Protein AF-0000000071205100 (afdb_homodimer)

Foldseek 3Di:
DPPPPPPPLVRVQAAPQPRHGAAQWFAAPVRDIHHLVSVVVQCVVDPDVFWHQDPPPRDIGGHDHSVVTDGDVVSVQSVVLVLLVVQVVVPDDPQRADFWPPDPPRDHFFWAWPQVRTGHHPVVVVVLCPPPVNNPIDIGTSVCCNVPNDDDDPFFDADPVDPPFGQQKAFPVVGGTDGPVCCVPPVVPTDMDGCVVCVVVVVVVVVVVVVVVVVVVVVVVVVVVVVVVVVVVVVVVVVVVVVVVCVLVVVLVVVLVVLVVVLVVLQCVLQVVLVVVLVVLVVVVVVLVVQLVVLVVVLVCLVPPNDPVSCVVCVVVSVVSNVVSVPPDSDPVPRDDDDGPNPVSVVVSVVVVVVVVPPPDPDPDPDDPPPVPPPPPPPD/DPPPVPCPLVNVQAAPQPRHGADQWFAAPVRDIHHLVSVVVQCVPDPDVFWHQDPPPRDIGGHDHSVVTDTDVVSVQSVVLVLLVVQVVVPDDPQRAPFWPPDPPRDHFFWAWPQVRTGHHPVVVVCLCPPPVNNPIDIGTSVCCNVPNDDDDPFFDADPVDPPFGQQKAFPQVGGTDGPVCCVPPVVPTDMDGCVVCVVVVVVVVVVVVVVVVVVVVVVVVVVVVVVVVVVVVVVVVVVVVVVVCVLVVVLVVVLVVLVVVQVVLLCVLQVVLVVVLVVLVVVVVVLVVQLVVLVVVLVCLVPPNDPVSCVVCVVVSVVSNVVSVPPDSDPVPRDDDDRPPDCSVVVSVVVVVVSPPPDDDDPDPDDPPPVPPPPPPPD

Radius of gyration: 64.77 Å; Cα contacts (8 Å, |Δi|>4): 973; chains: 2; bounding box: 40×189×114 Å

Solvent-accessible surface area (backbone atoms only — not comparable to full-atom values): 42974 Å² total; per-residue (Å²): 130,84,70,74,64,75,60,49,79,70,59,72,40,45,17,85,85,82,68,39,68,57,51,68,35,26,38,43,79,80,68,52,66,36,23,46,66,57,51,51,50,45,27,68,69,32,95,44,83,42,34,37,63,38,88,86,74,61,49,77,42,79,46,93,51,79,82,75,39,49,70,40,60,64,56,51,50,51,49,52,50,47,57,54,52,52,41,60,72,59,70,76,81,92,83,64,57,62,48,16,68,68,56,90,77,68,40,58,38,53,26,32,29,69,70,78,67,31,30,20,18,68,67,51,48,48,44,33,66,68,35,77,91,34,45,82,50,50,72,43,46,49,68,50,33,71,72,75,38,80,77,73,61,78,67,54,53,71,32,88,86,42,86,91,36,47,24,55,27,32,28,65,72,79,58,41,72,31,26,75,68,44,32,72,73,78,39,65,89,49,55,64,45,52,40,87,76,48,39,63,61,51,44,50,51,49,52,52,50,44,56,58,41,53,56,47,43,52,52,32,52,53,41,35,52,51,42,53,50,40,52,51,53,38,52,51,50,50,55,51,51,50,50,50,51,51,50,53,52,48,52,51,46,48,53,51,48,52,48,51,53,50,47,49,50,52,50,49,52,52,46,48,54,52,52,50,52,46,49,50,50,38,49,50,32,52,49,49,39,50,48,49,52,51,48,44,52,52,50,51,45,37,66,71,62,47,31,59,64,52,36,63,62,43,43,65,52,51,49,49,37,50,49,53,62,59,66,64,66,84,58,63,85,71,56,77,75,70,72,72,82,62,57,62,58,45,47,56,56,11,55,60,33,36,60,59,20,65,59,70,77,80,74,83,67,81,83,82,80,76,69,79,71,78,73,77,70,82,80,116,133,80,71,72,61,74,62,50,78,70,61,72,40,45,18,87,84,81,68,38,68,57,50,67,34,26,38,42,79,80,67,51,68,36,23,46,67,57,51,50,50,46,28,69,68,33,94,43,82,41,35,37,64,38,89,85,75,60,48,77,42,78,46,90,53,79,82,75,41,49,70,40,59,64,55,52,50,51,49,52,51,49,57,55,52,53,44,60,72,57,69,77,78,93,81,64,56,63,48,18,68,71,56,90,77,69,39,56,39,52,28,34,30,69,70,78,67,30,31,20,20,68,67,50,48,50,44,33,66,66,36,78,89,34,45,83,49,48,72,42,45,51,68,51,33,72,72,73,40,80,76,75,61,76,66,55,53,70,31,89,86,43,86,91,36,46,24,55,27,31,28,64,72,77,58,40,73,30,26,75,67,44,32,72,74,78,38,62,90,49,54,65,47,52,40,86,75,46,38,64,60,51,44,50,52,46,52,51,52,44,56,56,40,54,55,48,44,53,53,30,51,52,41,36,51,51,42,53,52,42,53,52,53,36,53,52,50,50,53,50,44,50,49,50,52,50,53,55,50,49,53,52,47,48,52,51,49,52,47,50,53,51,50,48,49,51,54,50,53,54,47,48,54,53,50,50,54,46,49,49,50,37,49,52,32,53,49,50,38,49,46,48,51,50,46,42,52,51,50,51,45,38,67,72,62,46,31,57,65,52,37,64,62,43,43,64,54,49,48,50,39,50,49,53,62,59,66,64,68,83,58,64,85,70,56,79,73,70,70,68,77,75,71,63,56,49,45,54,54,7,56,60,33,35,61,63,19,65,59,70,69,80,72,83,69,82,82,84,80,74,70,80,70,77,73,76,72,82,81,116

Nearest PDB structures (foldseek):
  7z36-assembly1_B  TM=6.440E-01  e=5.895E-10  Homo sapiens
  7z36-assembly1_A  TM=6.984E-01  e=4.978E-09  Homo sapiens
  8i7o-assembly1_C7  TM=3.801E-01  e=9.175E+00  Mus musculus
  7z36-assembly1_B  TM=6.278E-01  e=4.070E-10  Homo sapiens
  7z36-assembly1_A  TM=6.930E-01  e=4.238E-09  Homo sapiens

pLDDT: mean 80.21, std 19.67, range [18.48, 97.31]

Structure (mmCIF, N/CA/C/O backbone):
data_AF-0000000071205100-model_v1
#
loop_
_entity.id
_entity.type
_entity.pdbx_description
1 polymer 'Uncharacterized protein'
#
loop_
_atom_site.group_PDB
_atom_site.id
_atom_site.type_symbol
_atom_site.label_atom_id
_atom_site.label_alt_id
_atom_site.label_comp_id
_atom_site.label_asym_id
_atom_site.label_entity_id
_atom_site.label_seq_id
_atom_site.pdbx_PDB_ins_code
_atom_site.Cartn_x
_atom_site.Cartn_y
_atom_site.Cartn_z
_atom_site.occupancy
_atom_site.B_iso_or_equiv
_atom_site.auth_seq_id
_atom_site.auth_comp_id
_atom_site.auth_asym_id
_atom_site.auth_atom_id
_atom_site.pdbx_PDB_model_num
ATOM 1 N N . MET A 1 1 ? 17.203 -46.188 -11.039 1 20.62 1 MET A N 1
ATOM 2 C CA . MET A 1 1 ? 17.188 -47.625 -11.07 1 20.62 1 MET A CA 1
ATOM 3 C C . MET A 1 1 ? 15.836 -48.156 -10.586 1 20.62 1 MET A C 1
ATOM 5 O O . MET A 1 1 ? 15.57 -48.188 -9.383 1 20.62 1 MET A O 1
ATOM 9 N N . ALA A 1 2 ? 14.766 -47.812 -11.148 1 29.38 2 ALA A N 1
ATOM 10 C CA . ALA A 1 2 ? 13.383 -48.188 -10.891 1 29.38 2 ALA A CA 1
ATOM 11 C C . ALA A 1 2 ? 13.258 -49.719 -10.695 1 29.38 2 ALA A C 1
ATOM 13 O O . ALA A 1 2 ? 13.586 -50.5 -11.594 1 29.38 2 ALA A O 1
ATOM 14 N N . ALA A 1 3 ? 13.578 -50.156 -9.516 1 31.31 3 ALA A N 1
ATOM 15 C CA . ALA A 1 3 ? 13.625 -51.5 -8.977 1 31.31 3 ALA A CA 1
ATOM 16 C C . ALA A 1 3 ? 12.477 -52.375 -9.516 1 31.31 3 ALA A C 1
ATOM 18 O O . ALA A 1 3 ? 11.32 -51.938 -9.516 1 31.31 3 ALA A O 1
ATOM 19 N N . LYS A 1 4 ? 12.742 -53.031 -10.617 1 36.12 4 LYS A N 1
ATOM 20 C CA . LYS A 1 4 ? 11.953 -54.219 -10.93 1 36.12 4 LYS A CA 1
ATOM 21 C C . LYS A 1 4 ? 11.414 -54.875 -9.656 1 36.12 4 LYS A C 1
ATOM 23 O O . LYS A 1 4 ? 12.156 -55.562 -8.945 1 36.12 4 LYS A O 1
ATOM 28 N N . MET A 1 5 ? 10.898 -54.125 -8.742 1 36.53 5 MET A N 1
ATOM 29 C CA . MET A 1 5 ? 10.305 -54.906 -7.66 1 36.53 5 MET A CA 1
ATOM 30 C C . MET A 1 5 ? 9.844 -56.281 -8.148 1 36.53 5 MET A C 1
ATOM 32 O O . MET A 1 5 ? 9.102 -56.375 -9.125 1 36.53 5 MET A O 1
ATOM 36 N N . SER A 1 6 ? 10.742 -57.25 -8.164 1 42.28 6 SER A N 1
ATOM 37 C CA . SER A 1 6 ? 10.367 -58.656 -8.258 1 42.28 6 SER A CA 1
ATOM 38 C C . SER A 1 6 ? 8.922 -58.875 -7.836 1 42.28 6 SER A C 1
ATOM 40 O O . SER A 1 6 ? 8.586 -58.812 -6.652 1 42.28 6 SER A O 1
ATOM 42 N N . LEU A 1 7 ? 8.016 -58.25 -8.445 1 52.84 7 LEU A N 1
ATOM 43 C CA . LEU A 1 7 ? 6.664 -58.656 -8.086 1 52.84 7 LEU A CA 1
ATOM 44 C C . LEU A 1 7 ? 6.605 -60.125 -7.723 1 52.84 7 LEU A C 1
ATOM 46 O O . LEU A 1 7 ? 7.184 -60.969 -8.414 1 52.84 7 LEU A O 1
ATOM 50 N N . SER A 1 8 ? 6.391 -60.406 -6.449 1 63.97 8 SER A N 1
ATOM 51 C CA . SER A 1 8 ? 6.168 -61.781 -5.988 1 63.97 8 SER A CA 1
ATOM 52 C C . SER A 1 8 ? 5.293 -62.562 -6.969 1 63.97 8 SER A C 1
ATOM 54 O O . SER A 1 8 ? 4.527 -61.969 -7.73 1 63.97 8 SER A O 1
ATOM 56 N N . LEU A 1 9 ? 5.758 -63.719 -7.293 1 70.81 9 LEU A N 1
ATOM 57 C CA . LEU A 1 9 ? 4.938 -64.625 -8.102 1 70.81 9 LEU A CA 1
ATOM 58 C C . LEU A 1 9 ? 3.455 -64.375 -7.84 1 70.81 9 LEU A C 1
ATOM 60 O O . LEU A 1 9 ? 2.641 -64.438 -8.766 1 70.81 9 LEU A O 1
ATOM 64 N N . GLU A 1 10 ? 3.172 -63.781 -6.656 1 75 10 GLU A N 1
ATOM 65 C CA . GLU A 1 10 ? 1.785 -63.562 -6.254 1 75 10 GLU A CA 1
ATOM 66 C C . GLU A 1 10 ? 1.193 -62.344 -6.949 1 75 10 GLU A C 1
ATOM 68 O O . GLU A 1 10 ? 0.018 -62.344 -7.32 1 75 10 GLU A O 1
ATOM 73 N N . ASP A 1 11 ? 2.051 -61.5 -7.211 1 77.25 11 ASP A N 1
ATOM 74 C CA . ASP A 1 11 ? 1.562 -60.25 -7.797 1 77.25 11 ASP A CA 1
ATOM 75 C C . ASP A 1 11 ? 1.412 -60.375 -9.312 1 77.25 11 ASP A C 1
ATOM 77 O O . ASP A 1 11 ? 0.657 -59.625 -9.93 1 77.25 11 ASP A O 1
ATOM 81 N N . GLN A 1 12 ? 2.002 -61.344 -9.812 1 78.62 12 GLN A N 1
ATOM 82 C CA . GLN A 1 12 ? 2.045 -61.5 -11.258 1 78.62 12 GLN A CA 1
ATOM 83 C C . GLN A 1 12 ? 0.856 -62.312 -11.766 1 78.62 12 GLN A C 1
ATOM 85 O O . GLN A 1 12 ? 0.651 -62.438 -12.969 1 78.62 12 GLN A O 1
ATOM 90 N N . VAL A 1 13 ? 0.02 -62.75 -10.789 1 89.06 13 VAL A N 1
ATOM 91 C CA . VAL A 1 13 ? -1.054 -63.625 -11.219 1 89.06 13 VAL A CA 1
ATOM 92 C C . VAL A 1 13 ? -2.406 -63 -10.883 1 89.06 13 VAL A C 1
ATOM 94 O O . VAL A 1 13 ? -3.396 -63.719 -10.703 1 89.06 13 VAL A O 1
ATOM 97 N N . ILE A 1 14 ? -2.383 -61.688 -10.727 1 92.12 14 ILE A N 1
ATOM 98 C CA . ILE A 1 14 ? -3.625 -61 -10.414 1 92.12 14 ILE A CA 1
ATOM 99 C C . ILE A 1 14 ? -4.109 -60.219 -11.641 1 92.12 14 ILE A C 1
ATOM 101 O O . ILE A 1 14 ? -3.328 -59.5 -12.281 1 92.12 14 ILE A O 1
ATOM 105 N N . CYS A 1 15 ? -5.305 -60.344 -12.016 1 94.69 15 CYS A N 1
ATOM 106 C CA . CYS A 1 15 ? -5.91 -59.625 -13.133 1 94.69 15 CYS A CA 1
ATOM 107 C C . CYS A 1 15 ? -6.098 -58.156 -12.781 1 94.69 15 CYS A C 1
ATOM 109 O O . CYS A 1 15 ? -6.738 -57.812 -11.781 1 94.69 15 CYS A O 1
ATOM 111 N N . PRO A 1 16 ? -5.684 -57.25 -13.539 1 92.75 16 PRO A N 1
ATOM 112 C CA . PRO A 1 16 ? -5.762 -55.812 -13.242 1 92.75 16 PRO A CA 1
ATOM 113 C C . PRO A 1 16 ? -7.191 -55.281 -13.289 1 92.75 16 PRO A C 1
ATOM 115 O O . PRO A 1 16 ? -7.465 -54.219 -12.758 1 92.75 16 PRO A O 1
ATOM 118 N N . ILE A 1 17 ? -8.125 -56.031 -13.891 1 93.06 17 ILE A N 1
ATOM 119 C CA . ILE A 1 17 ? -9.5 -55.562 -14.016 1 93.06 17 ILE A CA 1
ATOM 120 C C . ILE A 1 17 ? -10.305 -55.969 -12.789 1 93.06 17 ILE A C 1
ATOM 122 O O . ILE A 1 17 ? -10.883 -55.125 -12.102 1 93.06 17 ILE A O 1
ATOM 126 N N . CYS A 1 18 ? -10.312 -57.219 -12.461 1 94.06 18 CYS A N 1
ATOM 127 C CA . CYS A 1 18 ? -11.133 -57.719 -11.359 1 94.06 18 CYS A CA 1
ATOM 128 C C . CYS A 1 18 ? -10.328 -57.812 -10.07 1 94.06 18 CYS A C 1
ATOM 130 O O . CYS A 1 18 ? -10.898 -57.938 -8.984 1 94.06 18 CYS A O 1
ATOM 132 N N . LEU A 1 19 ? -9.062 -57.875 -10.07 1 93.44 19 LEU A N 1
ATOM 133 C CA . LEU A 1 19 ? -8.133 -57.906 -8.945 1 93.44 19 LEU A CA 1
ATOM 134 C C . LEU A 1 19 ? -8.156 -59.25 -8.242 1 93.44 19 LEU A C 1
ATOM 136 O O . LEU A 1 19 ? -7.836 -59.344 -7.055 1 93.44 19 LEU A O 1
ATOM 140 N N . GLU A 1 20 ? -8.555 -60.188 -8.984 1 93 20 GLU A N 1
ATOM 141 C CA . GLU A 1 20 ? -8.508 -61.594 -8.523 1 93 20 GLU A CA 1
ATOM 142 C C . GLU A 1 20 ? -7.488 -62.406 -9.32 1 93 20 GLU A C 1
ATOM 144 O O . GLU A 1 20 ? -6.918 -61.906 -10.289 1 93 20 GLU A O 1
ATOM 149 N N . GLN A 1 21 ? -7.246 -63.594 -8.812 1 91.81 21 GLN A N 1
ATOM 150 C CA . GLN A 1 21 ? -6.371 -64.5 -9.578 1 91.81 21 GLN A CA 1
ATOM 151 C C . GLN A 1 21 ? -6.945 -64.75 -10.969 1 91.81 21 GLN A C 1
ATOM 153 O O . GLN A 1 21 ? -8.156 -64.938 -11.117 1 91.81 21 GLN A O 1
ATOM 158 N N . TYR A 1 22 ? -6.086 -64.812 -11.938 1 94 22 TYR A N 1
ATOM 159 C CA . TYR A 1 22 ? -6.504 -64.938 -13.328 1 94 22 TYR A CA 1
ATOM 160 C C . TYR A 1 22 ? -7.359 -66.188 -13.492 1 94 22 TYR A C 1
ATOM 162 O O . TYR A 1 22 ? -7.059 -67.25 -12.922 1 94 22 TYR A O 1
ATOM 170 N N . GLN A 1 23 ? -8.461 -66.062 -14.164 1 92.81 23 GLN A N 1
ATOM 171 C CA . GLN A 1 23 ? -9.289 -67.125 -14.625 1 92.81 23 GLN A CA 1
ATOM 172 C C . GLN A 1 23 ? -9.344 -67.188 -16.141 1 92.81 23 GLN A C 1
ATOM 174 O O . GLN A 1 23 ? -9.906 -66.312 -16.781 1 92.81 23 GLN A O 1
ATOM 179 N N . ASP A 1 24 ? -8.812 -68.188 -16.75 1 93.38 24 ASP A N 1
ATOM 180 C CA . ASP A 1 24 ? -8.734 -68.375 -18.203 1 93.38 24 ASP A CA 1
ATOM 181 C C . ASP A 1 24 ? -8.07 -67.125 -18.844 1 93.38 24 ASP A C 1
ATOM 183 O O . ASP A 1 24 ? -8.711 -66.375 -19.578 1 93.38 24 ASP A O 1
ATOM 187 N N . PRO A 1 25 ? -6.828 -66.938 -18.484 1 94.81 25 PRO A N 1
ATOM 188 C CA . PRO A 1 25 ? -6.109 -65.75 -18.938 1 94.81 25 PRO A CA 1
ATOM 189 C C . PRO A 1 25 ? -5.957 -65.688 -20.469 1 94.81 25 PRO A C 1
ATOM 191 O O . PRO A 1 25 ? -5.512 -66.688 -21.078 1 94.81 25 PRO A O 1
ATOM 194 N N . ARG A 1 26 ? -6.371 -64.625 -21.031 1 95.12 26 ARG A N 1
ATOM 195 C CA . ARG A 1 26 ? -6.289 -64.375 -22.484 1 95.12 26 ARG A CA 1
ATOM 196 C C . ARG A 1 26 ? -5.344 -63.219 -22.812 1 95.12 26 ARG A C 1
ATOM 198 O O . ARG A 1 26 ? -5.332 -62.219 -22.109 1 95.12 26 ARG A O 1
ATOM 205 N N . ILE A 1 27 ? -4.578 -63.344 -23.891 1 95.5 27 ILE A N 1
ATOM 206 C CA . ILE A 1 27 ? -3.607 -62.344 -24.297 1 95.5 27 ILE A CA 1
ATOM 207 C C . ILE A 1 27 ? -4.227 -61.406 -25.344 1 95.5 27 ILE A C 1
ATOM 209 O O . ILE A 1 27 ? -4.691 -61.875 -26.391 1 95.5 27 ILE A O 1
ATOM 213 N N . LEU A 1 28 ? -4.223 -60.188 -25.047 1 94.75 28 LEU A N 1
ATOM 214 C CA . LEU A 1 28 ? -4.668 -59.188 -26.031 1 94.75 28 LEU A CA 1
ATOM 215 C C . LEU A 1 28 ? -3.594 -58.938 -27.078 1 94.75 28 LEU A C 1
ATOM 217 O O . LEU A 1 28 ? -2.424 -59.281 -26.875 1 94.75 28 LEU A O 1
ATOM 221 N N . PRO A 1 29 ? -4.039 -58.344 -28.266 1 93.06 29 PRO A N 1
ATOM 222 C CA . PRO A 1 29 ? -3.043 -58.031 -29.297 1 93.06 29 PRO A CA 1
ATOM 223 C C . PRO A 1 29 ? -1.929 -57.125 -28.781 1 93.06 29 PRO A C 1
ATOM 225 O O . PRO A 1 29 ? -0.809 -57.156 -29.297 1 93.06 29 PRO A O 1
ATOM 228 N N . CYS A 1 30 ? -2.164 -56.406 -27.703 1 94 30 CYS A N 1
ATOM 229 C CA . CYS A 1 30 ? -1.163 -55.531 -27.109 1 94 30 CYS A CA 1
ATOM 230 C C . CYS A 1 30 ? -0.274 -56.281 -26.141 1 94 30 CYS A C 1
ATOM 232 O O . CYS A 1 30 ? 0.59 -55.719 -25.484 1 94 30 CYS A O 1
ATOM 234 N N . LEU A 1 31 ? -0.525 -57.531 -25.938 1 94.38 31 LEU A N 1
ATOM 235 C CA . LEU A 1 31 ? 0.282 -58.5 -25.188 1 94.38 31 LEU A CA 1
ATOM 236 C C . LEU A 1 31 ? -0.007 -58.406 -23.688 1 94.38 31 LEU A C 1
ATOM 238 O O . LEU A 1 31 ? 0.676 -59.062 -22.891 1 94.38 31 LEU A O 1
ATOM 242 N N . HIS A 1 32 ? -1.03 -57.625 -23.359 1 93.06 32 HIS A N 1
ATOM 243 C CA . HIS A 1 32 ? -1.473 -57.625 -21.969 1 93.06 32 HIS A CA 1
ATOM 244 C C . HIS A 1 32 ? -2.484 -58.75 -21.719 1 93.06 32 HIS A C 1
ATOM 246 O O . HIS A 1 32 ? -3.211 -59.156 -22.641 1 93.06 32 HIS A O 1
ATOM 252 N N . THR A 1 33 ? -2.475 -59.281 -20.531 1 94.56 33 THR A N 1
ATOM 253 C CA . THR A 1 33 ? -3.279 -60.438 -20.203 1 94.56 33 THR A CA 1
ATOM 254 C C . THR A 1 33 ? -4.387 -60.094 -19.219 1 94.56 33 THR A C 1
ATOM 256 O O . THR A 1 33 ? -4.156 -59.312 -18.266 1 94.56 33 THR A O 1
ATOM 259 N N . TYR A 1 34 ? -5.602 -60.625 -19.469 1 95.81 34 TYR A N 1
ATOM 260 C CA . TYR A 1 34 ? -6.754 -60.469 -18.594 1 95.81 34 TYR A CA 1
ATOM 261 C C . TYR A 1 34 ? -7.598 -61.75 -18.578 1 95.81 34 TYR A C 1
ATOM 263 O O . TYR A 1 34 ? -7.418 -62.625 -19.406 1 95.81 34 TYR A O 1
ATOM 271 N N . CYS A 1 35 ? -8.492 -61.781 -17.562 1 96.25 35 CYS A N 1
ATOM 272 C CA . CYS A 1 35 ? -9.43 -62.906 -17.531 1 96.25 35 CYS A CA 1
ATOM 273 C C . CYS A 1 35 ? -10.367 -62.875 -18.734 1 96.25 35 CYS A C 1
ATOM 275 O O . CYS A 1 35 ? -10.75 -61.781 -19.203 1 96.25 35 CYS A O 1
ATOM 277 N N . LYS A 1 36 ? -10.766 -64 -19.141 1 96.12 36 LYS A N 1
ATOM 278 C CA . LYS A 1 36 ? -11.727 -64.125 -20.234 1 96.12 36 LYS A CA 1
ATOM 279 C C . LYS A 1 36 ? -13.023 -63.406 -19.891 1 96.12 36 LYS A C 1
ATOM 281 O O . LYS A 1 36 ? -13.516 -62.594 -20.688 1 96.12 36 LYS A O 1
ATOM 286 N N . HIS A 1 37 ? -13.508 -63.625 -18.719 1 94.94 37 HIS A N 1
ATOM 287 C CA . HIS A 1 37 ? -14.773 -63.031 -18.344 1 94.94 37 HIS A CA 1
ATOM 288 C C . HIS A 1 37 ? -14.648 -61.5 -18.203 1 94.94 37 HIS A C 1
ATOM 290 O O . HIS A 1 37 ? -15.594 -60.781 -18.469 1 94.94 37 HIS A O 1
ATOM 296 N N . CYS A 1 38 ? -13.531 -61.031 -17.703 1 95.25 38 CYS A N 1
ATOM 297 C CA . CYS A 1 38 ? -13.297 -59.594 -17.594 1 95.25 38 CYS A CA 1
ATOM 298 C C . CYS A 1 38 ? -13.289 -58.938 -18.953 1 95.25 38 CYS A C 1
ATOM 300 O O . CYS A 1 38 ? -13.844 -57.844 -19.141 1 95.25 38 CYS A O 1
ATOM 302 N N . LEU A 1 39 ? -12.648 -59.594 -19.938 1 94.56 39 LEU A N 1
ATOM 303 C CA . LEU A 1 39 ? -12.602 -59.062 -21.297 1 94.56 39 LEU A CA 1
ATOM 304 C C . LEU A 1 39 ? -13.992 -59.062 -21.922 1 94.56 39 LEU A C 1
ATOM 306 O O . LEU A 1 39 ? -14.344 -58.125 -22.656 1 94.56 39 LEU A O 1
ATOM 310 N N . GLU A 1 40 ? -14.734 -60.062 -21.594 1 93.31 40 GLU A N 1
ATOM 311 C CA . GLU A 1 40 ? -16.109 -60.125 -22.094 1 93.31 40 GLU A CA 1
ATOM 312 C C . GLU A 1 40 ? -16.953 -58.969 -21.531 1 93.31 40 GLU A C 1
ATOM 314 O O . GLU A 1 40 ? -17.75 -58.375 -22.25 1 93.31 40 GLU A O 1
ATOM 319 N N . TYR A 1 41 ? -16.719 -58.75 -20.312 1 91.69 41 TYR A N 1
ATOM 320 C CA . TYR A 1 41 ? -17.422 -57.656 -19.656 1 91.69 41 TYR A CA 1
ATOM 321 C C . TYR A 1 41 ? -17.078 -56.344 -20.312 1 91.69 41 TYR A C 1
ATOM 323 O O . TYR A 1 41 ? -17.969 -55.531 -20.594 1 91.69 41 TYR A O 1
ATOM 331 N N . LEU A 1 42 ? -15.82 -56.062 -20.562 1 90.06 42 LEU A N 1
ATOM 332 C CA . LEU A 1 42 ? -15.367 -54.812 -21.188 1 90.06 42 LEU A CA 1
ATOM 333 C C . LEU A 1 42 ? -15.922 -54.656 -22.594 1 90.06 42 LEU A C 1
ATOM 335 O O . LEU A 1 42 ? -16.234 -53.562 -23.031 1 90.06 42 LEU A O 1
ATOM 339 N N . LEU A 1 43 ? -15.922 -55.75 -23.281 1 88.94 43 LEU A N 1
ATOM 340 C CA . LEU A 1 43 ? -16.422 -55.75 -24.656 1 88.94 43 LEU A CA 1
ATOM 341 C C . LEU A 1 43 ? -17.906 -55.375 -24.688 1 88.94 43 LEU A C 1
ATOM 343 O O . LEU A 1 43 ? -18.344 -54.656 -25.594 1 88.94 43 LEU A O 1
ATOM 347 N N . LYS A 1 44 ? -18.641 -55.906 -23.781 1 85.62 44 LYS A N 1
ATOM 348 C CA . LYS A 1 44 ? -20.078 -55.625 -23.719 1 85.62 44 LYS A CA 1
ATOM 349 C C . LYS A 1 44 ? -20.344 -54.188 -23.328 1 85.62 44 LYS A C 1
ATOM 351 O O . LYS A 1 44 ? -21.297 -53.562 -23.812 1 85.62 44 LYS A O 1
ATOM 356 N N . LYS A 1 45 ? -19.578 -53.688 -22.5 1 77.75 45 LYS A N 1
ATOM 357 C CA . LYS A 1 45 ? -19.812 -52.375 -21.938 1 77.75 45 LYS A CA 1
ATOM 358 C C . LYS A 1 45 ? -19.328 -51.281 -22.891 1 77.75 45 LYS A C 1
ATOM 360 O O . LYS A 1 45 ? -19.781 -50.125 -22.828 1 77.75 45 LYS A O 1
ATOM 365 N N . GLY A 1 46 ? -18.344 -51.625 -23.766 1 68 46 GLY A N 1
ATOM 366 C CA . GLY A 1 46 ? -17.734 -50.594 -24.594 1 68 46 GLY A CA 1
ATOM 367 C C . GLY A 1 46 ? -18.656 -50.062 -25.672 1 68 46 GLY A C 1
ATOM 368 O O . GLY A 1 46 ? -19.656 -50.719 -26 1 68 46 GLY A O 1
ATOM 369 N N . PRO A 1 47 ? -18.578 -48.781 -26 1 65.94 47 PRO A N 1
ATOM 370 C CA . PRO A 1 47 ? -19.469 -48.156 -26.969 1 65.94 47 PRO A CA 1
ATOM 371 C C . PRO A 1 47 ? -19.531 -48.906 -28.297 1 65.94 47 PRO A C 1
ATOM 373 O O . PRO A 1 47 ? -20.453 -48.688 -29.094 1 65.94 47 PRO A O 1
ATOM 376 N N . ARG A 1 48 ? -18.188 -49.562 -28.578 1 62.09 48 ARG A N 1
ATOM 377 C CA . ARG A 1 48 ? -18.172 -50.219 -29.891 1 62.09 48 ARG A CA 1
ATOM 378 C C . ARG A 1 48 ? -18.109 -51.719 -29.734 1 62.09 48 ARG A C 1
ATOM 380 O O . ARG A 1 48 ? -17.266 -52.25 -29.016 1 62.09 48 ARG A O 1
ATOM 387 N N . GLN A 1 49 ? -19.141 -52.312 -30.203 1 68.75 49 GLN A N 1
ATOM 388 C CA . GLN A 1 49 ? -19.453 -53.719 -30.047 1 68.75 49 GLN A CA 1
ATOM 389 C C . GLN A 1 49 ? -18.234 -54.594 -30.375 1 68.75 49 GLN A C 1
ATOM 391 O O . GLN A 1 49 ? -18.125 -55.719 -29.875 1 68.75 49 GLN A O 1
ATOM 396 N N . PHE A 1 50 ? -17.047 -53.875 -30.781 1 80.94 50 PHE A N 1
ATOM 397 C CA . PHE A 1 50 ? -16.016 -54.781 -31.25 1 80.94 50 PHE A CA 1
ATOM 398 C C . PHE A 1 50 ? -14.633 -54.25 -30.906 1 80.94 50 PHE A C 1
ATOM 400 O O . PHE A 1 50 ? -13.648 -54.562 -31.578 1 80.94 50 PHE A O 1
ATOM 407 N N . SER A 1 51 ? -14.656 -53.406 -29.844 1 88.81 51 SER A N 1
ATOM 408 C CA . SER A 1 51 ? -13.328 -52.938 -29.5 1 88.81 51 SER A CA 1
ATOM 409 C C . SER A 1 51 ? -13.188 -52.75 -28 1 88.81 51 SER A C 1
ATOM 411 O O . SER A 1 51 ? -14.164 -52.469 -27.297 1 88.81 51 SER A O 1
ATOM 413 N N . ILE A 1 52 ? -12.055 -53.031 -27.453 1 89.56 52 ILE A N 1
ATOM 414 C CA . ILE A 1 52 ? -11.727 -52.844 -26.047 1 89.56 52 ILE A CA 1
ATOM 415 C C . ILE A 1 52 ? -10.531 -51.906 -25.906 1 89.56 52 ILE A C 1
ATOM 417 O O . ILE A 1 52 ? -9.57 -52 -26.672 1 89.56 52 ILE A O 1
ATOM 421 N N . LYS A 1 53 ? -10.664 -51.062 -25.078 1 90.94 53 LYS A N 1
ATOM 422 C CA . LYS A 1 53 ? -9.508 -50.25 -24.688 1 90.94 53 LYS A CA 1
ATOM 423 C C . LYS A 1 53 ? -8.742 -50.906 -23.547 1 90.94 53 LYS A C 1
ATOM 425 O O . LYS A 1 53 ? -9.281 -51.062 -22.453 1 90.94 53 LYS A O 1
ATOM 430 N N . CYS A 1 54 ? -7.488 -51.25 -23.797 1 93.94 54 CYS A N 1
ATOM 431 C CA . CYS A 1 54 ? -6.695 -51.938 -22.797 1 93.94 54 CYS A CA 1
ATOM 432 C C . CYS A 1 54 ? -6.512 -51.062 -21.547 1 93.94 54 CYS A C 1
ATOM 434 O O . CYS A 1 54 ? -6.039 -49.938 -21.656 1 93.94 54 CYS A O 1
ATOM 436 N N . PRO A 1 55 ? -6.867 -51.531 -20.469 1 91 55 PRO A N 1
ATOM 437 C CA . PRO A 1 55 ? -6.773 -50.75 -19.234 1 91 55 PRO A CA 1
ATOM 438 C C . PRO A 1 55 ? -5.336 -50.344 -18.891 1 91 55 PRO A C 1
ATOM 440 O O . PRO A 1 55 ? -5.113 -49.344 -18.234 1 91 55 PRO A O 1
ATOM 443 N N . GLU A 1 56 ? -4.352 -51.156 -19.328 1 89.69 56 GLU A N 1
ATOM 444 C CA . GLU A 1 56 ? -2.967 -50.906 -18.938 1 89.69 56 GLU A CA 1
ATOM 445 C C . GLU A 1 56 ? -2.268 -50 -19.938 1 89.69 56 GLU A C 1
ATOM 447 O O . GLU A 1 56 ? -1.549 -49.062 -19.531 1 89.69 56 GLU A O 1
ATOM 452 N N . CYS A 1 57 ? -2.479 -50.219 -21.25 1 90.81 57 CYS A N 1
ATOM 453 C CA . CYS A 1 57 ? -1.735 -49.438 -22.219 1 90.81 57 CYS A CA 1
ATOM 454 C C . CYS A 1 57 ? -2.658 -48.469 -22.969 1 90.81 57 CYS A C 1
ATOM 456 O O . CYS A 1 57 ? -2.197 -47.656 -23.766 1 90.81 57 CYS A O 1
ATOM 458 N N . ARG A 1 58 ? -3.965 -48.594 -22.844 1 88.62 58 ARG A N 1
ATOM 459 C CA . ARG A 1 58 ? -4.996 -47.719 -23.391 1 88.62 58 ARG A CA 1
ATOM 460 C C . ARG A 1 58 ? -5.105 -47.875 -24.906 1 88.62 58 ARG A C 1
ATOM 462 O O . ARG A 1 58 ? -5.734 -47.062 -25.578 1 88.62 58 ARG A O 1
ATOM 469 N N . GLU A 1 59 ? -4.477 -48.844 -25.406 1 88.56 59 GLU A N 1
ATOM 470 C CA . GLU A 1 59 ? -4.613 -49.156 -26.828 1 88.56 59 GLU A CA 1
ATOM 471 C C . GLU A 1 59 ? -5.992 -49.719 -27.141 1 88.56 59 GLU A C 1
ATOM 473 O O . GLU A 1 59 ? -6.516 -50.531 -26.391 1 88.56 59 GLU A O 1
ATOM 478 N N . VAL A 1 60 ? -6.473 -49.25 -28.219 1 90.25 60 VAL A N 1
ATOM 479 C CA . VAL A 1 60 ? -7.762 -49.75 -28.656 1 90.25 60 VAL A CA 1
ATOM 480 C C . VAL A 1 60 ? -7.547 -50.969 -29.578 1 90.25 60 VAL A C 1
ATOM 482 O O . VAL A 1 60 ? -6.898 -50.844 -30.609 1 90.25 60 VAL A O 1
ATOM 485 N N . VAL A 1 61 ? -8.031 -52.125 -29.078 1 90.19 61 VAL A N 1
ATOM 486 C CA . VAL A 1 61 ? -7.84 -53.375 -29.828 1 90.19 61 VAL A CA 1
ATOM 487 C C . VAL A 1 61 ? -9.188 -53.906 -30.297 1 90.19 61 VAL A C 1
ATOM 489 O O . VAL A 1 61 ? -10.188 -53.812 -29.578 1 90.19 61 VAL A O 1
ATOM 492 N N . LYS A 1 62 ? -9.18 -54.281 -31.5 1 88.25 62 LYS A N 1
ATOM 493 C CA . LYS A 1 62 ? -10.391 -54.875 -32.062 1 88.25 62 LYS A CA 1
ATOM 494 C C . LYS A 1 62 ? -10.453 -56.375 -31.797 1 88.25 62 LYS A C 1
ATOM 496 O O . LYS A 1 62 ? -9.5 -57.125 -32.094 1 88.25 62 LYS A O 1
ATOM 501 N N . ILE A 1 63 ? -11.547 -56.719 -31.141 1 88 63 ILE A N 1
ATOM 502 C CA . ILE A 1 63 ? -11.719 -58.125 -30.812 1 88 63 ILE A CA 1
ATOM 503 C C . ILE A 1 63 ? -13.117 -58.594 -31.219 1 88 63 ILE A C 1
ATOM 505 O O . ILE A 1 63 ? -14.117 -58 -30.797 1 88 63 ILE A O 1
ATOM 509 N N . ASP A 1 64 ? -13.195 -59.531 -32.125 1 82.69 64 ASP A N 1
ATOM 510 C CA . ASP A 1 64 ? -14.484 -60.094 -32.5 1 82.69 64 ASP A CA 1
ATOM 511 C C . ASP A 1 64 ? -15.031 -61.031 -31.438 1 82.69 64 ASP A C 1
ATOM 513 O O . ASP A 1 64 ? -16.188 -60.906 -31.016 1 82.69 64 ASP A O 1
ATOM 517 N N . ASP A 1 65 ? -14.227 -61.969 -31.031 1 87.81 65 ASP A N 1
ATOM 518 C CA . ASP A 1 65 ? -14.578 -62.969 -30.016 1 87.81 65 ASP A CA 1
ATOM 519 C C . ASP A 1 65 ? -13.406 -63.219 -29.062 1 87.81 65 ASP A C 1
ATOM 521 O O . ASP A 1 65 ? -12.289 -63.469 -29.5 1 87.81 65 ASP A O 1
ATOM 525 N N . VAL A 1 66 ? -13.742 -63.188 -27.797 1 91.44 66 VAL A N 1
ATOM 526 C CA . VAL A 1 66 ? -12.711 -63.344 -26.781 1 91.44 66 VAL A CA 1
ATOM 527 C C . VAL A 1 66 ? -12.141 -64.75 -26.844 1 91.44 66 VAL A C 1
ATOM 529 O O . VAL A 1 66 ? -10.977 -65 -26.516 1 91.44 66 VAL A O 1
ATOM 532 N N . ASP A 1 67 ? -12.898 -65.625 -27.406 1 88.94 67 ASP A N 1
ATOM 533 C CA . ASP A 1 67 ? -12.492 -67 -27.469 1 88.94 67 ASP A CA 1
ATOM 534 C C . ASP A 1 67 ? -11.391 -67.188 -28.516 1 88.94 67 ASP A C 1
ATOM 536 O O . ASP A 1 67 ? -10.703 -68.25 -28.5 1 88.94 67 ASP A O 1
ATOM 540 N N . THR A 1 68 ? -11.305 -66.25 -29.312 1 87.31 68 THR A N 1
ATOM 541 C CA . THR A 1 68 ? -10.297 -66.375 -30.359 1 87.31 68 THR A CA 1
ATOM 542 C C . THR A 1 68 ? -8.93 -65.938 -29.844 1 87.31 68 THR A C 1
ATOM 544 O O . THR A 1 68 ? -7.902 -66.25 -30.469 1 87.31 68 THR A O 1
ATOM 547 N N . LEU A 1 69 ? -8.898 -65.375 -28.672 1 91.81 69 LEU A N 1
ATOM 548 C CA . LEU A 1 69 ? -7.648 -64.938 -28.094 1 91.81 69 LEU A CA 1
ATOM 549 C C . LEU A 1 69 ? -6.852 -66.062 -27.531 1 91.81 69 LEU A C 1
ATOM 551 O O . LEU A 1 69 ? -7.43 -67.062 -27.031 1 91.81 69 LEU A O 1
ATOM 555 N N . LYS A 1 70 ? -5.613 -65.938 -27.672 1 89.25 70 LYS A N 1
ATOM 556 C CA . LYS A 1 70 ? -4.734 -67 -27.188 1 89.25 70 LYS A CA 1
ATOM 557 C C . LYS A 1 70 ? -4.688 -67 -25.672 1 89.25 70 LYS A C 1
ATOM 559 O O . LYS A 1 70 ? -4.773 -66 -25.016 1 89.25 70 LYS A O 1
ATOM 564 N N . VAL A 1 71 ? -4.527 -68.312 -25.156 1 89.44 71 VAL A N 1
ATOM 565 C CA . VAL A 1 71 ? -4.43 -68.5 -23.719 1 89.44 71 VAL A CA 1
ATOM 566 C C . VAL A 1 71 ? -2.994 -68.25 -23.25 1 89.44 71 VAL A C 1
ATOM 568 O O . VAL A 1 71 ? -2.041 -68.625 -23.922 1 89.44 71 VAL A O 1
ATOM 571 N N . ASN A 1 72 ? -2.906 -67.5 -22.172 1 89.38 72 ASN A N 1
ATOM 572 C CA . ASN A 1 72 ? -1.576 -67.25 -21.609 1 89.38 72 ASN A CA 1
ATOM 573 C C . ASN A 1 72 ? -1.127 -68.438 -20.75 1 89.38 72 ASN A C 1
ATOM 575 O O . ASN A 1 72 ? -1.502 -68.562 -19.578 1 89.38 72 ASN A O 1
ATOM 579 N N . ILE A 1 73 ? -0.373 -69.25 -21.266 1 79.56 73 ILE A N 1
ATOM 580 C CA . ILE A 1 73 ? 0.024 -70.5 -20.641 1 79.56 73 ILE A CA 1
ATOM 581 C C . ILE A 1 73 ? 0.988 -70.25 -19.484 1 79.56 73 ILE A C 1
ATOM 583 O O . ILE A 1 73 ? 1.014 -70.938 -18.5 1 79.56 73 ILE A O 1
ATOM 587 N N . TRP A 1 74 ? 1.738 -69.188 -19.625 1 80.88 74 TRP A N 1
ATOM 588 C CA . TRP A 1 74 ? 2.695 -68.812 -18.562 1 80.88 74 TRP A CA 1
ATOM 589 C C . TRP A 1 74 ? 1.978 -68.438 -17.281 1 80.88 74 TRP A C 1
ATOM 591 O O . TRP A 1 74 ? 2.377 -68.875 -16.188 1 80.88 74 TRP A O 1
ATOM 601 N N . VAL A 1 75 ? 1.009 -67.625 -17.5 1 85.44 75 VAL A N 1
ATOM 602 C CA . VAL A 1 75 ? 0.213 -67.25 -16.344 1 85.44 75 VAL A CA 1
ATOM 603 C C . VAL A 1 75 ? -0.41 -68.5 -15.695 1 85.44 75 VAL A C 1
ATOM 605 O O . VAL A 1 75 ? -0.399 -68.625 -14.469 1 85.44 75 VAL A O 1
ATOM 608 N N . ASN A 1 76 ? -0.9 -69.312 -16.516 1 81.81 76 ASN A N 1
ATOM 609 C CA . ASN A 1 76 ? -1.492 -70.562 -16 1 81.81 76 ASN A CA 1
ATOM 610 C C . ASN A 1 76 ? -0.472 -71.375 -15.242 1 81.81 76 ASN A C 1
ATOM 612 O O . ASN A 1 76 ? -0.79 -71.938 -14.195 1 81.81 76 ASN A O 1
ATOM 616 N N . LYS A 1 77 ? 0.701 -71.438 -15.758 1 78.38 77 LYS A N 1
ATOM 617 C CA . LYS A 1 77 ? 1.765 -72.188 -15.086 1 78.38 77 LYS A CA 1
ATOM 618 C C . LYS A 1 77 ? 2.076 -71.625 -13.719 1 78.38 77 LYS A C 1
ATOM 620 O O . LYS A 1 77 ? 2.217 -72.312 -12.727 1 78.38 77 LYS A O 1
ATOM 625 N N . ASN A 1 78 ? 2.17 -70.375 -13.727 1 81.69 78 ASN A N 1
ATOM 626 C CA . ASN A 1 78 ? 2.477 -69.688 -12.484 1 81.69 78 ASN A CA 1
ATOM 627 C C . ASN A 1 78 ? 1.351 -69.812 -11.461 1 81.69 78 ASN A C 1
ATOM 629 O O . ASN A 1 78 ? 1.605 -69.938 -10.258 1 81.69 78 ASN A O 1
ATOM 633 N N . LEU A 1 79 ? 0.122 -69.812 -11.977 1 82.69 79 LEU A N 1
ATOM 634 C CA . LEU A 1 79 ? -1.022 -70.062 -11.102 1 82.69 79 LEU A CA 1
ATOM 635 C C . LEU A 1 79 ? -0.938 -71.438 -10.453 1 82.69 79 LEU A C 1
ATOM 637 O O . LEU A 1 79 ? -1.208 -71.562 -9.258 1 82.69 79 LEU A O 1
ATOM 641 N N . THR A 1 80 ? -0.531 -72.312 -11.227 1 79.56 80 THR A N 1
ATOM 642 C CA . THR A 1 80 ? -0.374 -73.688 -10.742 1 79.56 80 THR A CA 1
ATOM 643 C C . THR A 1 80 ? 0.718 -73.75 -9.68 1 79.56 80 THR A C 1
ATOM 645 O O . THR A 1 80 ? 0.538 -74.438 -8.633 1 79.56 80 THR A O 1
ATOM 648 N N . ILE A 1 81 ? 1.76 -73.062 -9.898 1 77.62 81 ILE A N 1
ATOM 649 C CA . ILE A 1 81 ? 2.877 -73.062 -8.961 1 77.62 81 ILE A CA 1
ATOM 650 C C . ILE A 1 81 ? 2.439 -72.375 -7.645 1 77.62 81 ILE A C 1
ATOM 652 O O . ILE A 1 81 ? 2.76 -72.875 -6.562 1 77.62 81 ILE A O 1
ATOM 656 N N . LEU A 1 82 ? 1.767 -71.438 -7.758 1 80.5 82 LEU A N 1
ATOM 657 C CA . LEU A 1 82 ? 1.299 -70.688 -6.57 1 80.5 82 LEU A CA 1
ATOM 658 C C . LEU A 1 82 ? 0.339 -71.562 -5.762 1 80.5 82 LEU A C 1
ATOM 660 O O . LEU A 1 82 ? 0.387 -71.562 -4.531 1 80.5 82 LEU A O 1
ATOM 664 N N . GLU A 1 83 ? -0.55 -72.188 -6.492 1 78.25 83 GLU A N 1
ATOM 665 C CA . GLU A 1 83 ? -1.485 -73.062 -5.828 1 78.25 83 GLU A CA 1
ATOM 666 C C . GLU A 1 83 ? -0.748 -74.188 -5.062 1 78.25 83 GLU A C 1
ATOM 668 O O . GLU A 1 83 ? -1.143 -74.562 -3.951 1 78.25 83 GLU A O 1
ATOM 673 N N . LEU A 1 84 ? 0.323 -74.562 -5.582 1 77.56 84 LEU A N 1
ATOM 674 C CA . LEU A 1 84 ? 1.12 -75.562 -4.965 1 77.56 84 LEU A CA 1
ATOM 675 C C . LEU A 1 84 ? 1.837 -75.062 -3.723 1 77.56 84 LEU A C 1
ATOM 677 O O . LEU A 1 84 ? 1.931 -75.75 -2.715 1 77.56 84 LEU A O 1
ATOM 681 N N . ARG A 1 85 ? 2.252 -73.875 -3.789 1 76.25 85 ARG A N 1
ATOM 682 C CA . ARG A 1 85 ? 2.982 -73.25 -2.676 1 76.25 85 ARG A CA 1
ATOM 683 C C . ARG A 1 85 ? 2.047 -72.938 -1.514 1 76.25 85 ARG A C 1
ATOM 685 O O . ARG A 1 85 ? 2.438 -73.062 -0.349 1 76.25 85 ARG A O 1
ATOM 692 N N . LYS A 1 86 ? 0.906 -72.562 -1.768 1 75 86 LYS A N 1
ATOM 693 C CA . LYS A 1 86 ? -0.066 -72.25 -0.719 1 75 86 LYS A CA 1
ATOM 694 C C . LYS A 1 86 ? -0.434 -73.5 0.064 1 75 86 LYS A C 1
ATOM 696 O O . LYS A 1 86 ? -0.7 -73.438 1.266 1 75 86 LYS A O 1
ATOM 701 N N . THR A 1 87 ? -0.546 -74.562 -0.635 1 70.56 87 THR A N 1
ATOM 702 C CA . THR A 1 87 ? -0.907 -75.812 0.018 1 70.56 87 THR A CA 1
ATOM 703 C C . THR A 1 87 ? 0.191 -76.25 0.98 1 70.56 87 THR A C 1
ATOM 705 O O . THR A 1 87 ? -0.08 -76.938 1.963 1 70.56 87 THR A O 1
ATOM 708 N N . ASP A 1 88 ? 1.382 -75.812 0.864 1 65.12 88 ASP A N 1
ATOM 709 C CA . ASP A 1 88 ? 2.451 -76.188 1.789 1 65.12 88 ASP A CA 1
ATOM 710 C C . ASP A 1 88 ? 2.357 -75.375 3.08 1 65.12 88 ASP A C 1
ATOM 712 O O . ASP A 1 88 ? 2.67 -75.875 4.16 1 65.12 88 ASP A O 1
ATOM 716 N N . THR A 1 89 ? 2.152 -74.062 3.002 1 59.59 89 THR A N 1
ATOM 717 C CA . THR A 1 89 ? 2.133 -73.188 4.191 1 59.59 89 THR A CA 1
ATOM 718 C C . THR A 1 89 ? 0.931 -73.562 5.07 1 59.59 89 THR A C 1
ATOM 720 O O . THR A 1 89 ? 0.848 -73.062 6.215 1 59.59 89 THR A O 1
ATOM 723 N N . LYS A 1 90 ? -0.114 -73.812 4.441 1 53.62 90 LYS A N 1
ATOM 724 C CA . LYS A 1 90 ? -1.205 -74.188 5.34 1 53.62 90 LYS A CA 1
ATOM 725 C C . LYS A 1 90 ? -0.963 -75.562 5.961 1 53.62 90 LYS A C 1
ATOM 727 O O . LYS A 1 90 ? -1.082 -76.625 5.281 1 53.62 90 LYS A O 1
ATOM 732 N N . GLN A 1 91 ? 0.074 -75.688 6.812 1 45.41 91 GLN A N 1
ATOM 733 C CA . GLN A 1 91 ? 0.449 -76.875 7.609 1 45.41 91 GLN A CA 1
ATOM 734 C C . GLN A 1 91 ? -0.766 -77.75 7.922 1 45.41 91 GLN A C 1
ATOM 736 O O . GLN A 1 91 ? -0.627 -78.938 8.219 1 45.41 91 GLN A O 1
ATOM 741 N N . THR A 1 92 ? -1.688 -77.125 8.828 1 43.09 92 THR A N 1
ATOM 742 C CA . THR A 1 92 ? -2.457 -77.875 9.82 1 43.09 92 THR A CA 1
ATOM 743 C C . THR A 1 92 ? -3.486 -78.812 9.148 1 43.09 92 THR A C 1
ATOM 745 O O . THR A 1 92 ? -3.719 -79.938 9.602 1 43.09 92 THR A O 1
ATOM 748 N N . ASP A 1 93 ? -4.883 -78.25 8.781 1 45.19 93 ASP A N 1
ATOM 749 C CA . ASP A 1 93 ? -6.023 -79.188 8.617 1 45.19 93 ASP A CA 1
ATOM 750 C C . ASP A 1 93 ? -5.906 -80 7.324 1 45.19 93 ASP A C 1
ATOM 752 O O . ASP A 1 93 ? -5.438 -79.438 6.305 1 45.19 93 ASP A O 1
ATOM 756 N N . SER A 1 94 ? -6.078 -81.438 7.25 1 46.47 94 SER A N 1
ATOM 757 C CA . SER A 1 94 ? -6.051 -82.625 6.398 1 46.47 94 SER A CA 1
ATOM 758 C C . SER A 1 94 ? -6.473 -82.312 4.973 1 46.47 94 SER A C 1
ATOM 760 O O . SER A 1 94 ? -6.293 -83.125 4.059 1 46.47 94 SER A O 1
ATOM 762 N N . LYS A 1 95 ? -7.578 -81.438 4.727 1 50.47 95 LYS A N 1
ATOM 763 C CA . LYS A 1 95 ? -8.523 -81.5 3.621 1 50.47 95 LYS A CA 1
ATOM 764 C C . LYS A 1 95 ? -8.078 -80.625 2.457 1 50.47 95 LYS A C 1
ATOM 766 O O . LYS A 1 95 ? -8.734 -80.625 1.414 1 50.47 95 LYS A O 1
ATOM 771 N N . SER A 1 96 ? -7 -79.875 2.518 1 56.78 96 SER A N 1
ATOM 772 C CA . SER A 1 96 ? -6.938 -78.812 1.562 1 56.78 96 SER A CA 1
ATOM 773 C C . SER A 1 96 ? -5.844 -79 0.524 1 56.78 96 SER A C 1
ATOM 775 O O . SER A 1 96 ? -5.395 -78.062 -0.132 1 56.78 96 SER A O 1
ATOM 777 N N . GLY A 1 97 ? -5.176 -80 0.283 1 68.5 97 GLY A N 1
ATOM 778 C CA . GLY A 1 97 ? -4.176 -80.312 -0.735 1 68.5 97 GLY A CA 1
ATOM 779 C C . GLY A 1 97 ? -4.742 -80.312 -2.143 1 68.5 97 GLY A C 1
ATOM 780 O O . GLY A 1 97 ? -5.957 -80.25 -2.328 1 68.5 97 GLY A O 1
ATOM 781 N N . ILE A 1 98 ? -3.838 -80.062 -3.207 1 79.56 98 ILE A N 1
ATOM 782 C CA . ILE A 1 98 ? -4.27 -80.188 -4.594 1 79.56 98 ILE A CA 1
ATOM 783 C C . ILE A 1 98 ? -4.793 -81.625 -4.836 1 79.56 98 ILE A C 1
ATOM 785 O O . ILE A 1 98 ? -4.133 -82.625 -4.492 1 79.56 98 ILE A O 1
ATOM 789 N N . MET A 1 99 ? -6.012 -81.625 -5.16 1 84.81 99 MET A N 1
ATOM 790 C CA . MET A 1 99 ? -6.664 -82.938 -5.379 1 84.81 99 MET A CA 1
ATOM 791 C C . MET A 1 99 ? -6.312 -83.5 -6.75 1 84.81 99 MET A C 1
ATOM 793 O O . MET A 1 99 ? -6 -82.75 -7.672 1 84.81 99 MET A O 1
ATOM 797 N N . CYS A 1 100 ? -6.262 -84.75 -6.723 1 86.94 100 CYS A N 1
ATOM 798 C CA . CYS A 1 100 ? -6.051 -85.438 -8 1 86.94 100 CYS A CA 1
ATOM 799 C C . CYS A 1 100 ? -7.152 -85.062 -8.992 1 86.94 100 CYS A C 1
ATOM 801 O O . CYS A 1 100 ? -8.336 -85.125 -8.656 1 86.94 100 CYS A O 1
ATOM 803 N N . ASP A 1 101 ? -6.828 -84.625 -10.125 1 83 101 ASP A N 1
ATOM 804 C CA . ASP A 1 101 ? -7.82 -84.25 -11.141 1 83 101 ASP A CA 1
ATOM 805 C C . ASP A 1 101 ? -7.844 -85.312 -12.258 1 83 101 ASP A C 1
ATOM 807 O O . ASP A 1 101 ? -8.508 -85.125 -13.281 1 83 101 ASP A O 1
ATOM 811 N N . ASN A 1 102 ? -7.152 -86.312 -12.086 1 84.06 102 ASN A N 1
ATOM 812 C CA . ASN A 1 102 ? -7.094 -87.375 -13.078 1 84.06 102 ASN A CA 1
ATOM 813 C C . ASN A 1 102 ? -8.094 -88.5 -12.773 1 84.06 102 ASN A C 1
ATOM 815 O O . ASN A 1 102 ? -8.57 -89.188 -13.68 1 84.06 102 ASN A O 1
ATOM 819 N N . CYS A 1 103 ? -8.312 -88.688 -11.547 1 84.38 103 CYS A N 1
ATOM 820 C CA . CYS A 1 103 ? -9.258 -89.75 -11.164 1 84.38 103 CYS A CA 1
ATOM 821 C C . CYS A 1 103 ? -10.328 -89.188 -10.234 1 84.38 103 CYS A C 1
ATOM 823 O O . CYS A 1 103 ? -10.281 -88 -9.852 1 84.38 103 CYS A O 1
ATOM 825 N N . GLU A 1 104 ? -11.422 -90 -9.875 1 84.44 104 GLU A N 1
ATOM 826 C CA . GLU A 1 104 ? -12.57 -89.5 -9.094 1 84.44 104 GLU A CA 1
ATOM 827 C C . GLU A 1 104 ? -12.367 -89.812 -7.609 1 84.44 104 GLU A C 1
ATOM 829 O O . GLU A 1 104 ? -13.289 -89.625 -6.809 1 84.44 104 GLU A O 1
ATOM 834 N N . SER A 1 105 ? -11.273 -90.188 -7.227 1 80.94 105 SER A N 1
ATOM 835 C CA . SER A 1 105 ? -11.039 -90.625 -5.852 1 80.94 105 SER A CA 1
ATOM 836 C C . SER A 1 105 ? -10.93 -89.438 -4.91 1 80.94 105 SER A C 1
ATOM 838 O O . SER A 1 105 ? -11.109 -89.562 -3.701 1 80.94 105 SER A O 1
ATOM 840 N N . LYS A 1 106 ? -10.805 -88.25 -5.371 1 80.56 106 LYS A N 1
ATOM 841 C CA . LYS A 1 106 ? -10.664 -87 -4.594 1 80.56 106 LYS A CA 1
ATOM 842 C C . LYS A 1 106 ? -9.5 -87.125 -3.613 1 80.56 106 LYS A C 1
ATOM 844 O O . LYS A 1 106 ? -9.555 -86.562 -2.518 1 80.56 106 LYS A O 1
ATOM 849 N N . LEU A 1 107 ? -8.578 -87.938 -3.949 1 83.94 107 LEU A N 1
ATOM 850 C CA . LEU A 1 107 ? -7.371 -88.062 -3.141 1 83.94 107 LEU A CA 1
ATOM 851 C C . LEU A 1 107 ? -6.406 -86.938 -3.434 1 83.94 107 LEU A C 1
ATOM 853 O O . LEU A 1 107 ? -6.52 -86.25 -4.465 1 83.94 107 LEU A O 1
ATOM 857 N N . SER A 1 108 ? -5.535 -86.75 -2.498 1 87.06 108 SER A N 1
ATOM 858 C CA . SER A 1 108 ? -4.52 -85.75 -2.648 1 87.06 108 SER A CA 1
ATOM 859 C C . SER A 1 108 ? -3.525 -86.062 -3.748 1 87.06 108 SER A C 1
ATOM 861 O O . SER A 1 108 ? -3.145 -87.25 -3.898 1 87.06 108 SER A O 1
ATOM 863 N N . ALA A 1 109 ? -3.135 -85 -4.516 1 89.44 109 ALA A N 1
ATOM 864 C CA . ALA A 1 109 ? -2.205 -85.25 -5.625 1 89.44 109 ALA A CA 1
ATOM 865 C C . ALA A 1 109 ? -0.768 -85.312 -5.129 1 89.44 109 ALA A C 1
ATOM 867 O O . ALA A 1 109 ? -0.389 -84.688 -4.16 1 89.44 109 ALA A O 1
ATOM 868 N N . GLU A 1 110 ? -0.007 -86.25 -5.719 1 87.75 110 GLU A N 1
ATOM 869 C CA . GLU A 1 110 ? 1.396 -86.438 -5.355 1 87.75 110 GLU A CA 1
ATOM 870 C C . GLU A 1 110 ? 2.32 -86 -6.48 1 87.75 110 GLU A C 1
ATOM 872 O O . GLU A 1 110 ? 3.477 -85.625 -6.238 1 87.75 110 GLU A O 1
ATOM 877 N N . ALA A 1 111 ? 1.818 -86.062 -7.613 1 89.75 111 ALA A N 1
ATOM 878 C CA . ALA A 1 111 ? 2.629 -85.688 -8.773 1 89.75 111 ALA A CA 1
ATOM 879 C C . ALA A 1 111 ? 1.775 -85.062 -9.859 1 89.75 111 ALA A C 1
ATOM 881 O O . ALA A 1 111 ? 0.549 -85 -9.742 1 89.75 111 ALA A O 1
ATOM 882 N N . ARG A 1 112 ? 2.393 -84.438 -10.758 1 87.75 112 ARG A N 1
ATOM 883 C CA . ARG A 1 112 ? 1.726 -83.875 -11.922 1 87.75 112 ARG A CA 1
ATOM 884 C C . ARG A 1 112 ? 2.285 -84.438 -13.211 1 87.75 112 ARG A C 1
ATOM 886 O O . ARG A 1 112 ? 3.502 -84.562 -13.367 1 87.75 112 ARG A O 1
ATOM 893 N N . CYS A 1 113 ? 1.413 -84.938 -13.961 1 86.56 113 CYS A N 1
ATOM 894 C CA . CYS A 1 113 ? 1.829 -85.5 -15.258 1 86.56 113 CYS A CA 1
ATOM 895 C C . CYS A 1 113 ? 2.01 -84.375 -16.266 1 86.56 113 CYS A C 1
ATOM 897 O O . CYS A 1 113 ? 1.105 -83.562 -16.469 1 86.56 113 CYS A O 1
ATOM 899 N N . MET A 1 114 ? 3.102 -84.312 -16.891 1 78 114 MET A N 1
ATOM 900 C CA . MET A 1 114 ? 3.42 -83.25 -17.828 1 78 114 MET A CA 1
ATOM 901 C C . MET A 1 114 ? 2.713 -83.438 -19.172 1 78 114 MET A C 1
ATOM 903 O O . MET A 1 114 ? 2.506 -82.5 -19.922 1 78 114 MET A O 1
ATOM 907 N N . ASP A 1 115 ? 2.326 -84.688 -19.359 1 74.62 115 ASP A N 1
ATOM 908 C CA . ASP A 1 115 ? 1.672 -85 -20.625 1 74.62 115 ASP A CA 1
ATOM 909 C C . ASP A 1 115 ? 0.163 -84.75 -20.531 1 74.62 115 ASP A C 1
ATOM 911 O O . ASP A 1 115 ? -0.435 -84.125 -21.406 1 74.62 115 ASP A O 1
ATOM 915 N N . CYS A 1 116 ? -0.43 -85.25 -19.438 1 74.5 116 CYS A N 1
ATOM 916 C CA . CYS A 1 116 ? -1.869 -85.062 -19.25 1 74.5 116 CYS A CA 1
ATOM 917 C C . CYS A 1 116 ? -2.197 -83.75 -18.609 1 74.5 116 CYS A C 1
ATOM 919 O O . CYS A 1 116 ? -3.35 -83.312 -18.641 1 74.5 116 CYS A O 1
ATOM 921 N N . GLU A 1 117 ? -1.135 -83.125 -18.109 1 76.44 117 GLU A N 1
ATOM 922 C CA . GLU A 1 117 ? -1.25 -81.875 -17.375 1 76.44 117 GLU A CA 1
ATOM 923 C C . GLU A 1 117 ? -2.273 -82 -16.25 1 76.44 117 GLU A C 1
ATOM 925 O O . GLU A 1 117 ? -3.064 -81.062 -16.031 1 76.44 117 GLU A O 1
ATOM 930 N N . LYS A 1 118 ? -2.281 -83.062 -15.57 1 82.44 118 LYS A N 1
ATOM 931 C CA . LYS A 1 118 ? -3.199 -83.312 -14.461 1 82.44 118 LYS A CA 1
ATOM 932 C C . LYS A 1 118 ? -2.439 -83.688 -13.195 1 82.44 118 LYS A C 1
ATOM 934 O O . LYS A 1 118 ? -1.337 -84.25 -13.273 1 82.44 118 LYS A O 1
ATOM 939 N N . PHE A 1 119 ? -3.086 -83.375 -12.156 1 88 119 PHE A N 1
ATOM 940 C CA . PHE A 1 119 ? -2.568 -83.812 -10.875 1 88 119 PHE A CA 1
ATOM 941 C C . PHE A 1 119 ? -2.951 -85.25 -10.633 1 88 119 PHE A C 1
ATOM 943 O O . PHE A 1 119 ? -4.07 -85.688 -10.945 1 88 119 PHE A O 1
ATOM 950 N N . CYS A 1 120 ? -1.968 -86 -10.195 1 90.75 120 CYS A N 1
ATOM 951 C CA . CYS A 1 120 ? -2.16 -87.438 -10.031 1 90.75 120 CYS A CA 1
ATOM 952 C C . CYS A 1 120 ? -1.929 -87.812 -8.586 1 90.75 120 CYS A C 1
ATOM 954 O O . CYS A 1 120 ? -0.967 -87.375 -7.949 1 90.75 120 CYS A O 1
ATOM 956 N N . CYS A 1 121 ? -2.863 -88.562 -8.156 1 89.31 121 CYS A N 1
ATOM 957 C CA . CYS A 1 121 ? -2.674 -89.188 -6.844 1 89.31 121 CYS A CA 1
ATOM 958 C C . CYS A 1 121 ? -1.748 -90.375 -6.934 1 89.31 121 CYS A C 1
ATOM 960 O O . CYS A 1 121 ? -1.241 -90.688 -8.008 1 89.31 121 CYS A O 1
ATOM 962 N N . ASP A 1 122 ? -1.561 -91.062 -5.832 1 89.88 122 ASP A N 1
ATOM 963 C CA . ASP A 1 122 ? -0.64 -92.188 -5.766 1 89.88 122 ASP A CA 1
ATOM 964 C C . ASP A 1 122 ? -1.089 -93.312 -6.691 1 89.88 122 ASP A C 1
ATOM 966 O O . ASP A 1 122 ? -0.267 -93.938 -7.383 1 89.88 122 ASP A O 1
ATOM 970 N N . PHE A 1 123 ? -2.369 -93.5 -6.703 1 90.19 123 PHE A N 1
ATOM 971 C CA . PHE A 1 123 ? -2.914 -94.562 -7.57 1 90.19 123 PHE A CA 1
ATOM 972 C C . PHE A 1 123 ? -2.674 -94.188 -9.039 1 90.19 123 PHE A C 1
ATOM 974 O O . PHE A 1 123 ? -2.246 -95.062 -9.812 1 90.19 123 PHE A O 1
ATOM 981 N N . CYS A 1 124 ? -2.957 -93 -9.383 1 91.25 124 CYS A N 1
ATOM 982 C CA . CYS A 1 124 ? -2.818 -92.562 -10.766 1 91.25 124 CYS A CA 1
ATOM 983 C C . CYS A 1 124 ? -1.354 -92.562 -11.195 1 91.25 124 CYS A C 1
ATOM 985 O O . CYS A 1 124 ? -1.036 -92.875 -12.344 1 91.25 124 CYS A O 1
ATOM 987 N N . VAL A 1 125 ? -0.452 -92.25 -10.25 1 91.81 125 VAL A N 1
ATOM 988 C CA . VAL A 1 125 ? 0.979 -92.25 -10.539 1 91.81 125 VAL A CA 1
ATOM 989 C C . VAL A 1 125 ? 1.394 -93.688 -10.898 1 91.81 125 VAL A C 1
ATOM 991 O O . VAL A 1 125 ? 2.092 -93.938 -11.891 1 91.81 125 VAL A O 1
ATOM 994 N N . THR A 1 126 ? 0.908 -94.562 -10.156 1 89.88 126 THR A N 1
ATOM 995 C CA . THR A 1 126 ? 1.214 -95.938 -10.406 1 89.88 126 THR A CA 1
ATOM 996 C C . THR A 1 126 ? 0.63 -96.438 -11.742 1 89.88 126 THR A C 1
ATOM 998 O O . THR A 1 126 ? 1.271 -97.188 -12.484 1 89.88 126 THR A O 1
ATOM 1001 N N . ALA A 1 127 ? -0.538 -95.938 -11.93 1 89.69 127 ALA A N 1
ATOM 1002 C CA . ALA A 1 127 ? -1.181 -96.25 -13.195 1 89.69 127 ALA A CA 1
ATOM 1003 C C . ALA A 1 127 ? -0.344 -95.75 -14.375 1 89.69 127 ALA A C 1
ATOM 1005 O O . ALA A 1 127 ? -0.186 -96.438 -15.375 1 89.69 127 ALA A O 1
ATOM 1006 N N . HIS A 1 128 ? 0.19 -94.562 -14.297 1 88.31 128 HIS A N 1
ATOM 1007 C CA . HIS A 1 128 ? 1.008 -93.938 -15.359 1 88.31 128 HIS A CA 1
ATOM 1008 C C . HIS A 1 128 ? 2.311 -94.75 -15.531 1 88.31 128 HIS A C 1
ATOM 1010 O O . HIS A 1 128 ? 2.834 -94.812 -16.641 1 88.31 128 HIS A O 1
ATOM 1016 N N . GLU A 1 129 ? 2.727 -95.438 -14.531 1 86.31 129 GLU A N 1
ATOM 1017 C CA . GLU A 1 129 ? 3.971 -96.188 -14.586 1 86.31 129 GLU A CA 1
ATOM 1018 C C . GLU A 1 129 ? 3.746 -97.562 -15.18 1 86.31 129 GLU A C 1
ATOM 1020 O O . GLU A 1 129 ? 4.629 -98.125 -15.844 1 86.31 129 GLU A O 1
ATOM 1025 N N . ARG A 1 130 ? 2.557 -98 -14.961 1 87.5 130 ARG A N 1
ATOM 1026 C CA . ARG A 1 130 ? 2.338 -99.438 -15.266 1 87.5 130 ARG A CA 1
ATOM 1027 C C . ARG A 1 130 ? 1.625 -99.625 -16.594 1 87.5 130 ARG A C 1
ATOM 1029 O O . ARG A 1 130 ? 1.842 -100.625 -17.312 1 87.5 130 ARG A O 1
ATOM 1036 N N . MET A 1 131 ? 0.791 -98.625 -16.844 1 85.44 131 MET A N 1
ATOM 1037 C CA . MET A 1 131 ? 0.002 -98.75 -18.062 1 85.44 131 MET A CA 1
ATOM 1038 C C . MET A 1 131 ? 0.831 -98.438 -19.281 1 85.44 131 MET A C 1
ATOM 1040 O O . MET A 1 131 ? 1.486 -97.375 -19.297 1 85.44 131 MET A O 1
ATOM 1044 N N . SER A 1 132 ? 0.783 -99.125 -20.297 1 81.62 132 SER A N 1
ATOM 1045 C CA . SER A 1 132 ? 1.604 -98.938 -21.5 1 81.62 132 SER A CA 1
ATOM 1046 C C . SER A 1 132 ? 1.314 -97.625 -22.203 1 81.62 132 SER A C 1
ATOM 1048 O O . SER A 1 132 ? 2.232 -97 -22.688 1 81.62 132 SER A O 1
ATOM 1050 N N . ILE A 1 133 ? 0.146 -97.25 -22.172 1 79.06 133 ILE A N 1
ATOM 1051 C CA . ILE A 1 133 ? -0.28 -96.062 -22.906 1 79.06 133 ILE A CA 1
ATOM 1052 C C . ILE A 1 133 ? 0.235 -94.812 -22.188 1 79.06 133 ILE A C 1
ATOM 1054 O O . ILE A 1 133 ? 0.47 -93.75 -22.828 1 79.06 133 ILE A O 1
ATOM 1058 N N . LEU A 1 134 ? 0.482 -95 -20.875 1 82.5 134 LEU A N 1
ATOM 1059 C CA . LEU A 1 134 ? 0.851 -93.812 -20.078 1 82.5 134 LEU A CA 1
ATOM 1060 C C . LEU A 1 134 ? 2.332 -93.875 -19.719 1 82.5 134 LEU A C 1
ATOM 1062 O O . LEU A 1 134 ? 2.871 -92.875 -19.188 1 82.5 134 LEU A O 1
ATOM 1066 N N . LYS A 1 135 ? 2.928 -94.875 -20.031 1 79 135 LYS A N 1
ATOM 1067 C CA . LYS A 1 135 ? 4.305 -95.125 -19.625 1 79 135 LYS A CA 1
ATOM 1068 C C . LYS A 1 135 ? 5.242 -94 -20.141 1 79 135 LYS A C 1
ATOM 1070 O O . LYS A 1 135 ? 6.234 -93.688 -19.484 1 79 135 LYS A O 1
ATOM 1075 N N . GLU A 1 136 ? 4.902 -93.5 -21.219 1 78.06 136 GLU A N 1
ATOM 1076 C CA . GLU A 1 136 ? 5.785 -92.5 -21.812 1 78.06 136 GLU A CA 1
ATOM 1077 C C . GLU A 1 136 ? 5.523 -91.125 -21.25 1 78.06 136 GLU A C 1
ATOM 1079 O O . GLU A 1 136 ? 6.246 -90.188 -21.562 1 78.06 136 GLU A O 1
ATOM 1084 N N . HIS A 1 137 ? 4.566 -91.062 -20.297 1 81.62 137 HIS A N 1
ATOM 1085 C CA . HIS A 1 137 ? 4.254 -89.75 -19.719 1 81.62 137 HIS A CA 1
ATOM 1086 C C . HIS A 1 137 ? 5.289 -89.375 -18.672 1 81.62 137 HIS A C 1
ATOM 1088 O O . HIS A 1 137 ? 5.844 -90.25 -17.984 1 81.62 137 HIS A O 1
ATOM 1094 N N . GLN A 1 138 ? 5.613 -88.188 -18.625 1 81.12 138 GLN A N 1
ATOM 1095 C CA . GLN A 1 138 ? 6.582 -87.688 -17.656 1 81.12 138 GLN A CA 1
ATOM 1096 C C . GLN A 1 138 ? 5.883 -87.188 -16.391 1 81.12 138 GLN A C 1
ATOM 1098 O O . GLN A 1 138 ? 5.098 -86.25 -16.469 1 81.12 138 GLN A O 1
ATOM 1103 N N . LEU A 1 139 ? 6.109 -87.812 -15.297 1 87.75 139 LEU A N 1
ATOM 1104 C CA . LEU A 1 139 ? 5.555 -87.438 -14.016 1 87.75 139 LEU A CA 1
ATOM 1105 C C . LEU A 1 139 ? 6.586 -86.625 -13.203 1 87.75 139 LEU A C 1
ATOM 1107 O O . LEU A 1 139 ? 7.762 -87 -13.172 1 87.75 139 LEU A O 1
ATOM 1111 N N . VAL A 1 140 ? 6.23 -85.5 -12.758 1 87.31 140 VAL A N 1
ATOM 1112 C CA . VAL A 1 140 ? 7.09 -84.688 -11.906 1 87.31 140 VAL A CA 1
ATOM 1113 C C . VAL A 1 140 ? 6.465 -84.562 -10.516 1 87.31 140 VAL A C 1
ATOM 1115 O O . VAL A 1 140 ? 5.273 -84.312 -10.391 1 87.31 140 VAL A O 1
ATOM 1118 N N . SER A 1 141 ? 7.238 -84.812 -9.57 1 88.25 141 SER A N 1
ATOM 1119 C CA . SER A 1 141 ? 6.734 -84.75 -8.203 1 88.25 141 SER A CA 1
ATOM 1120 C C . SER A 1 141 ? 6.371 -83.312 -7.82 1 88.25 141 SER A C 1
ATOM 1122 O O . SER A 1 141 ? 6.965 -82.375 -8.328 1 88.25 141 SER A O 1
ATOM 1124 N N . LEU A 1 142 ? 5.383 -83.188 -6.977 1 86.5 142 LEU A N 1
ATOM 1125 C CA . LEU A 1 142 ? 4.961 -81.875 -6.523 1 86.5 142 LEU A CA 1
ATOM 1126 C C . LEU A 1 142 ? 6.09 -81.125 -5.785 1 86.5 142 LEU A C 1
ATOM 1128 O O . LEU A 1 142 ? 6.23 -79.938 -5.879 1 86.5 142 LEU A O 1
ATOM 1132 N N . LYS A 1 143 ? 6.91 -81.875 -5.168 1 82.5 143 LYS A N 1
ATOM 1133 C CA . LYS A 1 143 ? 8.062 -81.25 -4.473 1 82.5 143 LYS A CA 1
ATOM 1134 C C . LYS A 1 143 ? 9.047 -80.688 -5.461 1 82.5 143 LYS A C 1
ATOM 1136 O O . LYS A 1 143 ? 9.578 -79.562 -5.219 1 82.5 143 LYS A O 1
ATOM 1141 N N . GLU A 1 144 ? 9.211 -81.312 -6.566 1 83.81 144 GLU A N 1
ATOM 1142 C CA . GLU A 1 144 ? 10.125 -80.812 -7.594 1 83.81 144 GLU A CA 1
ATOM 1143 C C . GLU A 1 144 ? 9.57 -79.562 -8.258 1 83.81 144 GLU A C 1
ATOM 1145 O O . GLU A 1 144 ? 10.32 -78.625 -8.555 1 83.81 144 GLU A O 1
ATOM 1150 N N . ILE A 1 145 ? 8.328 -79.562 -8.438 1 81.56 145 ILE A N 1
ATOM 1151 C CA . ILE A 1 145 ? 7.68 -78.438 -9.047 1 81.56 145 ILE A CA 1
ATOM 1152 C C . ILE A 1 145 ? 7.793 -77.25 -8.125 1 81.56 145 ILE A C 1
ATOM 1154 O O . ILE A 1 145 ? 8.023 -76.125 -8.578 1 81.56 145 ILE A O 1
ATOM 1158 N N . LYS A 1 146 ? 7.703 -77.5 -6.852 1 77.38 146 LYS A N 1
ATOM 1159 C CA . LYS A 1 146 ? 7.816 -76.438 -5.871 1 77.38 146 LYS A CA 1
ATOM 1160 C C . LYS A 1 146 ? 9.227 -75.812 -5.844 1 77.38 146 LYS A C 1
ATOM 1162 O O . LYS A 1 146 ? 9.414 -74.625 -5.707 1 77.38 146 LYS A O 1
ATOM 1167 N N . ALA A 1 147 ? 10.109 -76.688 -6.035 1 77.5 147 ALA A N 1
ATOM 1168 C CA . ALA A 1 147 ? 11.508 -76.312 -5.918 1 77.5 147 ALA A CA 1
ATOM 1169 C C . ALA A 1 147 ? 12 -75.625 -7.211 1 77.5 147 ALA A C 1
ATOM 1171 O O . ALA A 1 147 ? 12.672 -74.625 -7.176 1 77.5 147 ALA A O 1
ATOM 1172 N N . LYS A 1 148 ? 11.664 -76.25 -8.328 1 75.75 148 LYS A N 1
ATOM 1173 C CA . LYS A 1 148 ? 12.297 -75.812 -9.578 1 75.75 148 LYS A CA 1
ATOM 1174 C C . LYS A 1 148 ? 11.273 -75.188 -10.539 1 75.75 148 LYS A C 1
ATOM 1176 O O . LYS A 1 148 ? 11.648 -74.625 -11.555 1 75.75 148 LYS A O 1
ATOM 1181 N N . GLY A 1 149 ? 10.109 -75.312 -10.242 1 74.38 149 GLY A N 1
ATOM 1182 C CA . GLY A 1 149 ? 9.07 -74.875 -11.156 1 74.38 149 GLY A CA 1
ATOM 1183 C C . GLY A 1 149 ? 8.641 -75.938 -12.141 1 74.38 149 GLY A C 1
ATOM 1184 O O . GLY A 1 149 ? 9.117 -77.062 -12.07 1 74.38 149 GLY A O 1
ATOM 1185 N N . ILE A 1 150 ? 7.711 -75.562 -12.898 1 74.69 150 ILE A N 1
ATOM 1186 C CA . ILE A 1 150 ? 7.207 -76.5 -13.875 1 74.69 150 ILE A CA 1
ATOM 1187 C C . ILE A 1 150 ? 8.148 -76.562 -15.07 1 74.69 150 ILE A C 1
ATOM 1189 O O . ILE A 1 150 ? 8.406 -75.562 -15.719 1 74.69 150 ILE A O 1
ATOM 1193 N N . PRO A 1 151 ? 8.805 -77.625 -15.242 1 72.75 151 PRO A N 1
ATOM 1194 C CA . PRO A 1 151 ? 9.75 -77.75 -16.359 1 72.75 151 PRO A CA 1
ATOM 1195 C C . PRO A 1 151 ? 9.086 -77.5 -17.719 1 72.75 151 PRO A C 1
ATOM 1197 O O . PRO A 1 151 ? 7.902 -77.75 -17.891 1 72.75 151 PRO A O 1
ATOM 1200 N N . ILE A 1 152 ? 9.844 -76.812 -18.641 1 66.69 152 ILE A N 1
ATOM 1201 C CA . ILE A 1 152 ? 9.383 -76.562 -20 1 66.69 152 ILE A CA 1
ATOM 1202 C C . ILE A 1 152 ? 9.445 -77.875 -20.812 1 66.69 152 ILE A C 1
ATOM 1204 O O . ILE A 1 152 ? 10.5 -78.5 -20.891 1 66.69 152 ILE A O 1
ATOM 1208 N N . ARG A 1 153 ? 8.273 -78.438 -21.031 1 69.38 153 ARG A N 1
ATOM 1209 C CA . ARG A 1 153 ? 8.32 -79.625 -21.922 1 69.38 153 ARG A CA 1
ATOM 1210 C C . ARG A 1 153 ? 7.883 -79.25 -23.328 1 69.38 153 ARG A C 1
ATOM 1212 O O . ARG A 1 153 ? 6.844 -78.625 -23.516 1 69.38 153 ARG A O 1
ATOM 1219 N N . ASN A 1 154 ? 8.805 -79.5 -24.266 1 69.75 154 ASN A N 1
ATOM 1220 C CA . ASN A 1 154 ? 8.516 -79.25 -25.672 1 69.75 154 ASN A CA 1
ATOM 1221 C C . ASN A 1 154 ? 7.648 -80.375 -26.266 1 69.75 154 ASN A C 1
ATOM 1223 O O . ASN A 1 154 ? 8.062 -81.062 -27.203 1 69.75 154 ASN A O 1
ATOM 1227 N N . LYS A 1 155 ? 6.637 -80.75 -25.453 1 73.31 155 LYS A N 1
ATOM 1228 C CA . LYS A 1 155 ? 5.723 -81.75 -26.078 1 73.31 155 LYS A CA 1
ATOM 1229 C C . LYS A 1 155 ? 4.629 -81 -26.859 1 73.31 155 LYS A C 1
ATOM 1231 O O . LYS A 1 155 ? 4 -80.062 -26.359 1 73.31 155 LYS A O 1
ATOM 1236 N N . PRO A 1 156 ? 4.539 -81.438 -28.078 1 79.25 156 PRO A N 1
ATOM 1237 C CA . PRO A 1 156 ? 3.518 -80.812 -28.922 1 79.25 156 PRO A CA 1
ATOM 1238 C C . PRO A 1 156 ? 2.1 -81.062 -28.422 1 79.25 156 PRO A C 1
ATOM 1240 O O . PRO A 1 156 ? 1.823 -82.125 -27.859 1 79.25 156 PRO A O 1
ATOM 1243 N N . PRO A 1 157 ? 1.247 -80.125 -28.422 1 81.31 157 PRO A N 1
ATOM 1244 C CA . PRO A 1 157 ? -0.141 -80.312 -27.984 1 81.31 157 PRO A CA 1
ATOM 1245 C C . PRO A 1 157 ? -0.928 -81.25 -28.875 1 81.31 157 PRO A C 1
ATOM 1247 O O . PRO A 1 157 ? -0.571 -81.5 -30.031 1 81.31 157 PRO A O 1
ATOM 1250 N N . LEU A 1 158 ? -1.969 -81.875 -28.25 1 84.12 158 LEU A N 1
ATOM 1251 C CA . LEU A 1 158 ? -2.85 -82.812 -28.984 1 84.12 158 LEU A CA 1
ATOM 1252 C C . LEU A 1 158 ? -3.736 -82 -29.953 1 84.12 158 LEU A C 1
ATOM 1254 O O . LEU A 1 158 ? -4.125 -80.875 -29.672 1 84.12 158 LEU A O 1
ATOM 1258 N N . CYS A 1 159 ? -3.912 -82.562 -31.109 1 89 159 CYS A N 1
ATOM 1259 C CA . CYS A 1 159 ? -4.762 -81.938 -32.094 1 89 159 CYS A CA 1
ATOM 1260 C C . CYS A 1 159 ? -6.219 -81.938 -31.656 1 89 159 CYS A C 1
ATOM 1262 O O . CYS A 1 159 ? -6.727 -82.938 -31.188 1 89 159 CYS A O 1
ATOM 1264 N N . GLU A 1 160 ? -6.914 -80.875 -31.672 1 83.12 160 GLU A N 1
ATOM 1265 C CA . GLU A 1 160 ? -8.312 -80.812 -31.281 1 83.12 160 GLU A CA 1
ATOM 1266 C C . GLU A 1 160 ? -9.234 -81.438 -32.312 1 83.12 160 GLU A C 1
ATOM 1268 O O . GLU A 1 160 ? -10.305 -81.938 -31.969 1 83.12 160 GLU A O 1
ATOM 1273 N N . LYS A 1 161 ? -8.852 -81.5 -33.531 1 88.94 161 LYS A N 1
ATOM 1274 C CA . LYS A 1 161 ? -9.672 -82.062 -34.625 1 88.94 161 LYS A CA 1
ATOM 1275 C C . LYS A 1 161 ? -9.438 -83.5 -34.812 1 88.94 161 LYS A C 1
ATOM 1277 O O . LYS A 1 161 ? -10.344 -84.25 -35.25 1 88.94 161 LYS A O 1
ATOM 1282 N N . HIS A 1 162 ? -8.195 -83.875 -34.562 1 90.25 162 HIS A N 1
ATOM 1283 C CA . HIS A 1 162 ? -7.844 -85.25 -34.844 1 90.25 162 HIS A CA 1
ATOM 1284 C C . HIS A 1 162 ? -7.406 -86 -33.562 1 90.25 162 HIS A C 1
ATOM 1286 O O . HIS A 1 162 ? -6.289 -85.75 -33.062 1 90.25 162 HIS A O 1
ATOM 1292 N N . LYS A 1 163 ? -8.305 -86.812 -33.094 1 84.5 163 LYS A N 1
ATOM 1293 C CA . LYS A 1 163 ? -8.109 -87.5 -31.812 1 84.5 163 LYS A CA 1
ATOM 1294 C C . LYS A 1 163 ? -6.852 -88.312 -31.828 1 84.5 163 LYS A C 1
ATOM 1296 O O . LYS A 1 163 ? -6.656 -89.125 -32.75 1 84.5 163 LYS A O 1
ATOM 1301 N N . GLY A 1 164 ? -5.988 -88.062 -30.859 1 81.38 164 GLY A N 1
ATOM 1302 C CA . GLY A 1 164 ? -4.805 -88.875 -30.672 1 81.38 164 GLY A CA 1
ATOM 1303 C C . GLY A 1 164 ? -3.59 -88.375 -31.422 1 81.38 164 GLY A C 1
ATOM 1304 O O . GLY A 1 164 ? -2.479 -88.875 -31.234 1 81.38 164 GLY A O 1
ATOM 1305 N N . GLU A 1 165 ? -3.791 -87.375 -32.312 1 87.94 165 GLU A N 1
ATOM 1306 C CA . GLU A 1 165 ? -2.67 -86.875 -33.062 1 87.94 165 GLU A CA 1
ATOM 1307 C C . GLU A 1 165 ? -2.07 -85.625 -32.344 1 87.94 165 GLU A C 1
ATOM 1309 O O . GLU A 1 165 ? -2.781 -84.875 -31.672 1 87.94 165 GLU A O 1
ATOM 1314 N N . VAL A 1 166 ? -0.732 -85.5 -32.469 1 88.31 166 VAL A N 1
ATOM 1315 C CA . VAL A 1 166 ? -0.038 -84.375 -31.859 1 88.31 166 VAL A CA 1
ATOM 1316 C C . VAL A 1 166 ? 0.303 -83.312 -32.938 1 88.31 166 VAL A C 1
ATOM 1318 O O . VAL A 1 166 ? 0.545 -83.688 -34.094 1 88.31 166 VAL A O 1
ATOM 1321 N N . LYS A 1 167 ? 0.281 -82.062 -32.562 1 92.69 167 LYS A N 1
ATOM 1322 C CA . LYS A 1 167 ? 0.597 -81 -33.469 1 92.69 167 LYS A CA 1
ATOM 1323 C C . LYS A 1 167 ? 2.098 -80.688 -33.5 1 92.69 167 LYS A C 1
ATOM 1325 O O . LYS A 1 167 ? 2.586 -79.812 -32.812 1 92.69 167 LYS A O 1
ATOM 1330 N N . LYS A 1 168 ? 2.785 -81.438 -34.344 1 92.31 168 LYS A N 1
ATOM 1331 C CA . LYS A 1 168 ? 4.234 -81.312 -34.438 1 92.31 168 LYS A CA 1
ATOM 1332 C C . LYS A 1 168 ? 4.629 -80.375 -35.594 1 92.31 168 LYS A C 1
ATOM 1334 O O . LYS A 1 168 ? 5.805 -80.062 -35.75 1 92.31 168 LYS A O 1
ATOM 1339 N N . LEU A 1 169 ? 3.592 -79.938 -36.312 1 95.69 169 LEU A N 1
ATOM 1340 C CA . LEU A 1 169 ? 3.857 -79.125 -37.5 1 95.69 169 LEU A CA 1
ATOM 1341 C C . LEU A 1 169 ? 3.219 -77.75 -37.344 1 95.69 169 LEU A C 1
ATOM 1343 O O . LEU A 1 169 ? 2.295 -77.562 -36.562 1 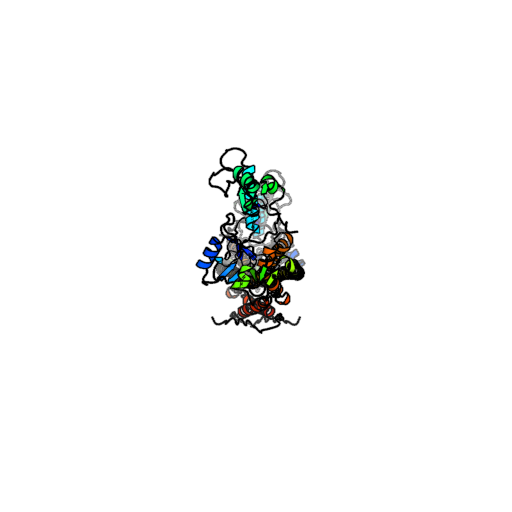95.69 169 LEU A O 1
ATOM 1347 N N . PHE A 1 170 ? 3.785 -76.812 -38.031 1 95 170 PHE A N 1
ATOM 1348 C CA . PHE A 1 170 ? 3.279 -75.438 -38.062 1 95 170 PHE A CA 1
ATOM 1349 C C . PHE A 1 170 ? 2.947 -75.062 -39.5 1 95 170 PHE A C 1
ATOM 1351 O O . PHE A 1 170 ? 3.793 -75.125 -40.406 1 95 170 PHE A O 1
ATOM 1358 N N . CYS A 1 171 ? 1.728 -74.75 -39.75 1 95.44 171 CYS A N 1
ATOM 1359 C CA . CYS A 1 171 ? 1.319 -74.25 -41.062 1 95.44 171 CYS A CA 1
ATOM 1360 C C . CYS A 1 171 ? 1.63 -72.75 -41.188 1 95.44 171 CYS A C 1
ATOM 1362 O O . CYS A 1 171 ? 1.004 -71.938 -40.531 1 95.44 171 CYS A O 1
ATOM 1364 N N . LYS A 1 172 ? 2.496 -72.375 -42 1 92.69 172 LYS A N 1
ATOM 1365 C CA . LYS A 1 172 ? 2.918 -71 -42.188 1 92.69 172 LYS A CA 1
ATOM 1366 C C . LYS A 1 172 ? 1.815 -70.188 -42.844 1 92.69 172 LYS A C 1
ATOM 1368 O O . LYS A 1 172 ? 1.673 -69 -42.562 1 92.69 172 LYS A O 1
ATOM 1373 N N . THR A 1 173 ? 1.061 -70.875 -43.625 1 92.62 173 THR A N 1
ATOM 1374 C CA . THR A 1 173 ? -0.002 -70.188 -44.375 1 92.62 173 THR A CA 1
ATOM 1375 C C . THR A 1 173 ? -1.109 -69.75 -43.438 1 92.62 173 THR A C 1
ATOM 1377 O O . THR A 1 173 ? -1.583 -68.625 -43.531 1 92.62 173 THR A O 1
ATOM 1380 N N . CYS A 1 174 ? -1.495 -70.5 -42.5 1 90 174 CYS A N 1
ATOM 1381 C CA . CYS A 1 174 ? -2.582 -70.188 -41.562 1 90 174 CYS A CA 1
ATOM 1382 C C . CYS A 1 174 ? -2.041 -69.75 -40.25 1 90 174 CYS A C 1
ATOM 1384 O O . CYS A 1 174 ? -2.801 -69.25 -39.375 1 90 174 CYS A O 1
ATOM 1386 N N . GLU A 1 175 ? -0.738 -69.938 -40.062 1 88.75 175 GLU A N 1
ATOM 1387 C CA . GLU A 1 175 ? -0.056 -69.5 -38.844 1 88.75 175 GLU A CA 1
ATOM 1388 C C . GLU A 1 175 ? -0.622 -70.25 -37.625 1 88.75 175 GLU A C 1
ATOM 1390 O O . GLU A 1 175 ? -0.951 -69.625 -36.625 1 88.75 175 GLU A O 1
ATOM 1395 N N . ARG A 1 176 ? -0.68 -71.5 -37.688 1 90.81 176 ARG A N 1
ATOM 1396 C CA . ARG A 1 176 ? -1.194 -72.312 -36.562 1 90.81 176 ARG A CA 1
ATOM 1397 C C . ARG A 1 176 ? -0.532 -73.688 -36.531 1 90.81 176 ARG A C 1
ATOM 1399 O O . ARG A 1 176 ? 0.007 -74.188 -37.531 1 90.81 176 ARG A O 1
ATOM 1406 N N . LEU A 1 177 ? -0.638 -74.312 -35.406 1 93.31 177 LEU A N 1
ATOM 1407 C CA . LEU A 1 177 ? -0.14 -75.688 -35.25 1 93.31 177 LEU A CA 1
ATOM 1408 C C . LEU A 1 177 ? -1.088 -76.688 -35.875 1 93.31 177 LEU A C 1
ATOM 1410 O O . LEU A 1 177 ? -2.309 -76.562 -35.781 1 93.31 177 LEU A O 1
ATOM 1414 N N . ILE A 1 178 ? -0.491 -77.688 -36.531 1 94.25 178 ILE A N 1
ATOM 1415 C CA . ILE A 1 178 ? -1.303 -78.688 -37.188 1 94.25 178 ILE A CA 1
ATOM 1416 C C . ILE A 1 178 ? -0.679 -80.062 -36.938 1 94.25 178 ILE A C 1
ATOM 1418 O O . ILE A 1 178 ? 0.499 -80.188 -36.594 1 94.25 178 ILE A O 1
ATOM 1422 N N . CYS A 1 179 ? -1.508 -81.062 -37 1 94 179 CYS A N 1
ATOM 1423 C CA . CYS A 1 179 ? -1.024 -82.438 -36.938 1 94 179 CYS A CA 1
ATOM 1424 C C . CYS A 1 179 ? -0.885 -83.062 -38.344 1 94 179 CYS A C 1
ATOM 1426 O O . CYS A 1 179 ? -1.134 -82.375 -39.344 1 94 179 CYS A O 1
ATOM 1428 N N . ARG A 1 180 ? -0.456 -84.25 -38.469 1 93.62 180 ARG A N 1
ATOM 1429 C CA . ARG A 1 180 ? -0.231 -84.875 -39.75 1 93.62 180 ARG A CA 1
ATOM 1430 C C . ARG A 1 180 ? -1.545 -85.125 -40.5 1 93.62 180 ARG A C 1
ATOM 1432 O O . ARG A 1 180 ? -1.608 -84.938 -41.719 1 93.62 180 ARG A O 1
ATOM 1439 N N . ASP A 1 181 ? -2.543 -85.438 -39.75 1 94.06 181 ASP A N 1
ATOM 1440 C CA . ASP A 1 181 ? -3.844 -85.625 -40.375 1 94.06 181 ASP A CA 1
ATOM 1441 C C . ASP A 1 181 ? -4.461 -84.375 -40.875 1 94.06 181 ASP A C 1
ATOM 1443 O O . ASP A 1 181 ? -5.203 -84.375 -41.875 1 94.06 181 ASP A O 1
ATOM 1447 N N . CYS A 1 182 ? -4.184 -83.312 -40.219 1 94.38 182 CYS A N 1
ATOM 1448 C CA . CYS A 1 182 ? -4.645 -82 -40.656 1 94.38 182 CYS A CA 1
ATOM 1449 C C . CYS A 1 182 ? -4.137 -81.625 -42.062 1 94.38 182 CYS A C 1
ATOM 1451 O O . CYS A 1 182 ? -4.828 -81 -42.844 1 94.38 182 CYS A O 1
ATOM 1453 N N . ILE A 1 183 ? -2.93 -82.062 -42.406 1 92.62 183 ILE A N 1
ATOM 1454 C CA . ILE A 1 183 ? -2.312 -81.812 -43.719 1 92.62 183 ILE A CA 1
ATOM 1455 C C . ILE A 1 183 ? -3.188 -82.375 -44.812 1 92.62 183 ILE A C 1
ATOM 1457 O O . ILE A 1 183 ? -3.457 -81.75 -45.812 1 92.62 183 ILE A O 1
ATOM 1461 N N . ILE A 1 184 ? -3.619 -83.562 -44.531 1 92.88 184 ILE A N 1
ATOM 1462 C CA . ILE A 1 184 ? -4.336 -84.312 -45.562 1 92.88 184 ILE A CA 1
ATOM 1463 C C . ILE A 1 184 ? -5.707 -83.688 -45.812 1 92.88 184 ILE A C 1
ATOM 1465 O O . ILE A 1 184 ? -6.156 -83.625 -46.938 1 92.88 184 ILE A O 1
ATOM 1469 N N . ILE A 1 185 ? -6.305 -83.188 -44.812 1 91.44 185 ILE A N 1
ATOM 1470 C CA . ILE A 1 185 ? -7.707 -82.812 -44.906 1 91.44 185 ILE A CA 1
ATOM 1471 C C . ILE A 1 185 ? -7.816 -81.312 -45.25 1 91.44 185 ILE A C 1
ATOM 1473 O O . ILE A 1 185 ? -8.5 -80.938 -46.219 1 91.44 185 ILE A O 1
ATOM 1477 N N . ASP A 1 186 ? -7.121 -80.438 -44.594 1 92.5 186 ASP A N 1
ATOM 1478 C CA . ASP A 1 186 ? -7.449 -79.062 -44.656 1 92.5 186 ASP A CA 1
ATOM 1479 C C . ASP A 1 186 ? -6.258 -78.25 -45.156 1 92.5 186 ASP A C 1
ATOM 1481 O O . ASP A 1 186 ? -6.426 -77.125 -45.625 1 92.5 186 ASP A O 1
ATOM 1485 N N . HIS A 1 187 ? -4.977 -78.812 -45.062 1 92.62 187 HIS A N 1
ATOM 1486 C CA . HIS A 1 187 ? -3.805 -77.938 -45.312 1 92.62 187 HIS A CA 1
ATOM 1487 C C . HIS A 1 187 ? -2.926 -78.5 -46.406 1 92.62 187 HIS A C 1
ATOM 1489 O O . HIS A 1 187 ? -1.723 -78.25 -46.469 1 92.62 187 HIS A O 1
ATOM 1495 N N . LYS A 1 188 ? -3.514 -79.312 -47.188 1 92.62 188 LYS A N 1
ATOM 1496 C CA . LYS A 1 188 ? -2.793 -80.062 -48.219 1 92.62 188 LYS A CA 1
ATOM 1497 C C . LYS A 1 188 ? -1.949 -79.125 -49.094 1 92.62 188 LYS A C 1
ATOM 1499 O O . LYS A 1 188 ? -0.783 -79.438 -49.375 1 92.62 188 LYS A O 1
ATOM 1504 N N . GLU A 1 189 ? -2.477 -78 -49.469 1 93.69 189 GLU A N 1
ATOM 1505 C CA . GLU A 1 189 ? -1.773 -77.125 -50.375 1 93.69 189 GLU A CA 1
ATOM 1506 C C . GLU A 1 189 ? -1.089 -76 -49.625 1 93.69 189 GLU A C 1
ATOM 1508 O O . GLU A 1 189 ? -0.592 -75.062 -50.219 1 93.69 189 GLU A O 1
ATOM 1513 N N . HIS A 1 190 ? -0.961 -76.125 -48.344 1 95.25 190 HIS A N 1
ATOM 1514 C CA . HIS A 1 190 ? -0.348 -75.062 -47.531 1 95.25 190 HIS A CA 1
ATOM 1515 C C . HIS A 1 190 ? 1.141 -75.312 -47.344 1 95.25 190 HIS A C 1
ATOM 1517 O O . HIS A 1 190 ? 1.634 -76.375 -47.656 1 95.25 190 HIS A O 1
ATOM 1523 N N . ASP A 1 191 ? 1.829 -74.25 -46.969 1 95.38 191 ASP A N 1
ATOM 1524 C CA . ASP A 1 191 ? 3.232 -74.375 -46.594 1 95.38 191 ASP A CA 1
ATOM 1525 C C . ASP A 1 191 ? 3.371 -74.688 -45.094 1 95.38 191 ASP A C 1
ATOM 1527 O O . ASP A 1 191 ? 2.941 -73.938 -44.25 1 95.38 191 ASP A O 1
ATOM 1531 N N . PHE A 1 192 ? 3.873 -75.875 -44.812 1 94.75 192 PHE A N 1
ATOM 1532 C CA . PHE A 1 192 ? 4.016 -76.312 -43.406 1 94.75 192 PHE A CA 1
ATOM 1533 C C . PHE A 1 192 ? 5.398 -76.875 -43.156 1 94.75 192 PHE A C 1
ATOM 1535 O O . PHE A 1 192 ? 6.074 -77.312 -44.094 1 94.75 192 PHE A O 1
ATOM 1542 N N . SER A 1 193 ? 5.949 -76.75 -41.969 1 95.44 193 SER A N 1
ATOM 1543 C CA . SER A 1 193 ? 7.242 -77.25 -41.531 1 95.44 193 SER A CA 1
ATOM 1544 C C . SER A 1 193 ? 7.156 -77.812 -40.094 1 95.44 193 SER A C 1
ATOM 1546 O O . SER A 1 193 ? 6.215 -77.5 -39.375 1 95.44 193 SER A O 1
ATOM 1548 N N . PHE A 1 194 ? 8.133 -78.688 -39.812 1 95.12 194 PHE A N 1
ATOM 1549 C CA . PHE A 1 194 ? 8.211 -79.125 -38.438 1 95.12 194 PHE A CA 1
ATOM 1550 C C . PHE A 1 194 ? 8.57 -78 -37.5 1 95.12 194 PHE A C 1
ATOM 1552 O O . PHE A 1 194 ? 9.453 -77.188 -37.812 1 95.12 194 PHE A O 1
ATOM 1559 N N . VAL A 1 195 ? 7.879 -77.938 -36.406 1 94.69 195 VAL A N 1
ATOM 1560 C CA . VAL A 1 195 ? 8.047 -76.875 -35.438 1 94.69 195 VAL A CA 1
ATOM 1561 C C . VAL A 1 195 ? 9.516 -76.75 -35 1 94.69 195 VAL A C 1
ATOM 1563 O O . VAL A 1 195 ? 10.094 -75.688 -35 1 94.69 195 VAL A O 1
ATOM 1566 N N . ASP A 1 196 ? 10.156 -77.875 -34.688 1 92.44 196 ASP A N 1
ATOM 1567 C CA . ASP A 1 196 ? 11.523 -77.875 -34.156 1 92.44 196 ASP A CA 1
ATOM 1568 C C . ASP A 1 196 ? 12.523 -77.375 -35.219 1 92.44 196 ASP A C 1
ATOM 1570 O O . ASP A 1 196 ? 13.625 -77 -34.875 1 92.44 196 ASP A O 1
ATOM 1574 N N . ASP A 1 197 ? 12.102 -77.375 -36.469 1 94.06 197 ASP A N 1
ATOM 1575 C CA . ASP A 1 197 ? 13.016 -76.938 -37.531 1 94.06 197 ASP A CA 1
ATOM 1576 C C . ASP A 1 197 ? 13.008 -75.438 -37.688 1 94.06 197 ASP A C 1
ATOM 1578 O O . ASP A 1 197 ? 13.984 -74.875 -38.188 1 94.06 197 ASP A O 1
ATOM 1582 N N . ILE A 1 198 ? 11.961 -74.875 -37.375 1 95.38 198 ILE A N 1
ATOM 1583 C CA . ILE A 1 198 ? 11.828 -73.438 -37.75 1 95.38 198 ILE A CA 1
ATOM 1584 C C . ILE A 1 198 ? 11.805 -72.625 -36.5 1 95.38 198 ILE A C 1
ATOM 1586 O O . ILE A 1 198 ? 11.938 -71.375 -36.562 1 95.38 198 ILE A O 1
ATOM 1590 N N . VAL A 1 199 ? 11.711 -73.125 -35.312 1 95.19 199 VAL A N 1
ATOM 1591 C CA . VAL A 1 199 ? 11.5 -72.438 -34.062 1 95.19 199 VAL A CA 1
ATOM 1592 C C . VAL A 1 199 ? 12.695 -71.5 -33.781 1 95.19 199 VAL A C 1
ATOM 1594 O O . VAL A 1 199 ? 12.531 -70.375 -33.312 1 95.19 199 VAL A O 1
ATOM 1597 N N . GLU A 1 200 ? 13.898 -72 -34.031 1 95.38 200 GLU A N 1
ATOM 1598 C CA . GLU A 1 200 ? 15.078 -71.188 -33.719 1 95.38 200 GLU A CA 1
ATOM 1599 C C . GLU A 1 200 ? 15.141 -69.938 -34.594 1 95.38 200 GLU A C 1
ATOM 1601 O O . GLU A 1 200 ? 15.531 -68.875 -34.125 1 95.38 200 GLU A O 1
ATOM 1606 N N . GLU A 1 201 ? 14.773 -70.125 -35.812 1 95.38 201 GLU A N 1
ATOM 1607 C CA . GLU A 1 201 ? 14.727 -69 -36.719 1 95.38 201 GLU A CA 1
ATOM 1608 C C . GLU A 1 201 ? 13.719 -67.938 -36.219 1 95.38 201 GLU A C 1
ATOM 1610 O O . GLU A 1 201 ? 13.992 -66.75 -36.25 1 95.38 201 GLU A O 1
ATOM 1615 N N . ARG A 1 202 ? 12.633 -68.438 -35.781 1 95.81 202 ARG A N 1
ATOM 1616 C CA . ARG A 1 202 ? 11.602 -67.562 -35.25 1 95.81 202 ARG A CA 1
ATOM 1617 C C . ARG A 1 202 ? 12.07 -66.875 -33.969 1 95.81 202 ARG A C 1
ATOM 1619 O O . ARG A 1 202 ? 11.82 -65.688 -33.781 1 95.81 202 ARG A O 1
ATOM 1626 N N . LYS A 1 203 ? 12.758 -67.5 -33.094 1 96.56 203 LYS A N 1
ATOM 1627 C CA . LYS A 1 203 ? 13.312 -66.938 -31.891 1 96.56 203 LYS A CA 1
ATOM 1628 C C . LYS A 1 203 ? 14.305 -65.812 -32.219 1 96.56 203 LYS A C 1
ATOM 1630 O O . LYS A 1 203 ? 14.305 -64.75 -31.578 1 96.56 203 LYS A O 1
ATOM 1635 N N . GLU A 1 204 ? 15.086 -66.062 -33.219 1 96.62 204 GLU A N 1
ATOM 1636 C CA . GLU A 1 204 ? 16.062 -65.062 -33.625 1 96.62 204 GLU A CA 1
ATOM 1637 C C . GLU A 1 204 ? 15.367 -63.844 -34.188 1 96.62 204 GLU A C 1
ATOM 1639 O O . GLU A 1 204 ? 15.812 -62.719 -33.938 1 96.62 204 GLU A O 1
ATOM 1644 N N . GLU A 1 205 ? 14.32 -64.062 -34.906 1 96.25 205 GLU A N 1
ATOM 1645 C CA . GLU A 1 205 ? 13.539 -62.938 -35.406 1 96.25 205 GLU A CA 1
ATOM 1646 C C . GLU A 1 205 ? 12.992 -62.094 -34.281 1 96.25 205 GLU A C 1
ATOM 1648 O O . GLU A 1 205 ? 13.07 -60.844 -34.344 1 96.25 205 GLU A O 1
ATOM 1653 N N . ILE A 1 206 ? 12.508 -62.75 -33.25 1 97.25 206 ILE A N 1
ATOM 1654 C CA . ILE A 1 206 ? 11.969 -62.031 -32.094 1 97.25 206 ILE A CA 1
ATOM 1655 C C . ILE A 1 206 ? 13.078 -61.25 -31.391 1 97.25 206 ILE A C 1
ATOM 1657 O O . ILE A 1 206 ? 12.898 -60.094 -31.031 1 97.25 206 ILE A O 1
ATOM 1661 N N . ARG A 1 207 ? 14.273 -61.844 -31.219 1 96.62 207 ARG A N 1
ATOM 1662 C CA . ARG A 1 207 ? 15.406 -61.188 -30.594 1 96.62 207 ARG A CA 1
ATOM 1663 C C . ARG A 1 207 ? 15.828 -59.969 -31.359 1 96.62 207 ARG A C 1
ATOM 1665 O O . ARG A 1 207 ? 16.203 -58.938 -30.766 1 96.62 207 ARG A O 1
ATOM 1672 N N . GLY A 1 208 ? 15.734 -60.094 -32.688 1 96.31 208 GLY A N 1
ATOM 1673 C CA . GLY A 1 208 ? 16.062 -58.938 -33.531 1 96.31 208 GLY A CA 1
ATOM 1674 C C . GLY A 1 208 ? 15.141 -57.75 -33.312 1 96.31 208 GLY A C 1
ATOM 1675 O O . GLY A 1 208 ? 15.602 -56.625 -33.188 1 96.31 208 GLY A O 1
ATOM 1676 N N . VAL A 1 209 ? 13.859 -58.031 -33.219 1 96.56 209 VAL A N 1
ATOM 1677 C CA . VAL A 1 209 ? 12.891 -56.938 -33.031 1 96.56 209 VAL A CA 1
ATOM 1678 C C . VAL A 1 209 ? 13.023 -56.375 -31.625 1 96.56 209 VAL A C 1
ATOM 1680 O O . VAL A 1 209 ? 12.867 -55.188 -31.422 1 96.56 209 VAL A O 1
ATOM 1683 N N . ILE A 1 210 ? 13.383 -57.25 -30.609 1 96.75 210 ILE A N 1
ATOM 1684 C CA . ILE A 1 210 ? 13.609 -56.812 -29.234 1 96.75 210 ILE A CA 1
ATOM 1685 C C . ILE A 1 210 ? 14.734 -55.781 -29.203 1 96.75 210 ILE A C 1
ATOM 1687 O O . ILE A 1 210 ? 14.617 -54.75 -28.531 1 96.75 210 ILE A O 1
ATOM 1691 N N . LEU A 1 211 ? 15.781 -56.062 -29.953 1 95.56 211 LEU A N 1
ATOM 1692 C CA . LEU A 1 211 ? 16.938 -55.156 -29.969 1 95.56 211 LEU A CA 1
ATOM 1693 C C . LEU A 1 211 ? 16.547 -53.781 -30.516 1 95.56 211 LEU A C 1
ATOM 1695 O O . LEU A 1 211 ? 16.938 -52.75 -29.953 1 95.56 211 LEU A O 1
ATOM 1699 N N . LYS A 1 212 ? 15.781 -53.781 -31.578 1 93.44 212 LYS A N 1
ATOM 1700 C CA . LYS A 1 212 ? 15.312 -52.531 -32.156 1 93.44 212 LYS A CA 1
ATOM 1701 C C . LYS A 1 212 ? 14.414 -51.781 -31.172 1 93.44 212 LYS A C 1
ATOM 1703 O O . LYS A 1 212 ? 14.523 -50.562 -31.031 1 93.44 212 LYS A O 1
ATOM 1708 N N . THR A 1 213 ? 13.562 -52.5 -30.469 1 94.62 213 THR A N 1
ATOM 1709 C CA . THR A 1 213 ? 12.609 -51.906 -29.531 1 94.62 213 THR A CA 1
ATOM 1710 C C . THR A 1 213 ? 13.336 -51.344 -28.328 1 94.62 213 THR A C 1
ATOM 1712 O O . THR A 1 213 ? 12.906 -50.312 -27.766 1 94.62 213 THR A O 1
ATOM 1715 N N . ASN A 1 214 ? 14.461 -51.938 -27.891 1 94.25 214 ASN A N 1
ATOM 1716 C CA . ASN A 1 214 ? 15.273 -51.375 -26.812 1 94.25 214 ASN A CA 1
ATOM 1717 C C . ASN A 1 214 ? 15.805 -50 -27.156 1 94.25 214 ASN A C 1
ATOM 1719 O O . ASN A 1 214 ? 15.891 -49.125 -26.297 1 94.25 214 ASN A O 1
ATOM 1723 N N . GLY A 1 215 ? 16.156 -49.812 -28.438 1 91.75 215 GLY A N 1
ATOM 1724 C CA . GLY A 1 215 ? 16.562 -48.5 -28.891 1 91.75 215 GLY A CA 1
ATOM 1725 C C . GLY A 1 215 ? 15.477 -47.438 -28.75 1 91.75 215 GLY A C 1
ATOM 1726 O O . GLY A 1 215 ? 15.758 -46.281 -28.453 1 91.75 215 GLY A O 1
ATOM 1727 N N . MET A 1 216 ? 14.242 -47.875 -28.844 1 91.75 216 MET A N 1
ATOM 1728 C CA . MET A 1 216 ? 13.094 -47 -28.734 1 91.75 216 MET A CA 1
ATOM 1729 C C . MET A 1 216 ? 12.883 -46.562 -27.297 1 91.75 216 MET A C 1
ATOM 1731 O O . MET A 1 216 ? 12.375 -45.469 -27.047 1 91.75 216 MET A O 1
ATOM 1735 N N . ILE A 1 217 ? 13.297 -47.438 -26.281 1 92.88 217 ILE A N 1
ATOM 1736 C CA . ILE A 1 217 ? 13.203 -47.094 -24.875 1 92.88 217 ILE A CA 1
ATOM 1737 C C . ILE A 1 217 ? 14.094 -45.875 -24.594 1 92.88 217 ILE A C 1
ATOM 1739 O O . ILE A 1 217 ? 13.672 -44.938 -23.922 1 92.88 217 ILE A O 1
ATOM 1743 N N . GLU A 1 218 ? 15.25 -45.906 -25.172 1 91.06 218 GLU A N 1
ATOM 1744 C CA . GLU A 1 218 ? 16.188 -44.812 -24.984 1 91.06 218 GLU A CA 1
ATOM 1745 C C . GLU A 1 218 ? 15.648 -43.5 -25.578 1 91.06 218 GLU A C 1
ATOM 1747 O O . GLU A 1 218 ? 15.758 -42.438 -24.969 1 91.06 218 GLU A O 1
ATOM 1752 N N . LYS A 1 219 ? 15.078 -43.594 -26.781 1 89.56 219 LYS A N 1
ATOM 1753 C CA . LYS A 1 219 ? 14.5 -42.438 -27.422 1 89.56 219 L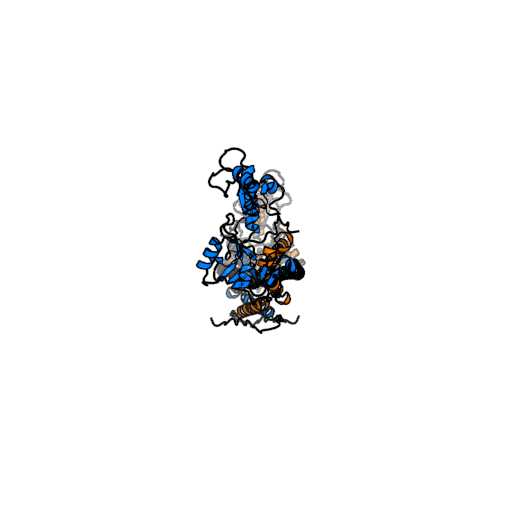YS A CA 1
ATOM 1754 C C . LYS A 1 219 ? 13.344 -41.875 -26.609 1 89.56 219 LYS A C 1
ATOM 1756 O O . LYS A 1 219 ? 13.18 -40.656 -26.516 1 89.56 219 LYS A O 1
ATOM 1761 N N . SER A 1 220 ? 12.539 -42.781 -25.969 1 92 220 SER A N 1
ATOM 1762 C CA . SER A 1 220 ? 11.43 -42.375 -25.125 1 92 220 SER A CA 1
ATOM 1763 C C . SER A 1 220 ? 11.93 -41.656 -23.859 1 92 220 SER A C 1
ATOM 1765 O O . SER A 1 220 ? 11.344 -40.688 -23.422 1 92 220 SER A O 1
ATOM 1767 N N . GLU A 1 221 ? 13.07 -42.156 -23.297 1 91.94 221 GLU A N 1
ATOM 1768 C CA . GLU A 1 221 ? 13.672 -41.531 -22.109 1 91.94 221 GLU A CA 1
ATOM 1769 C C . GLU A 1 221 ? 14.156 -40.125 -22.422 1 91.94 221 GLU A C 1
ATOM 1771 O O . GLU A 1 221 ? 13.961 -39.188 -21.625 1 91.94 221 GLU A O 1
ATOM 1776 N N . VAL A 1 222 ? 14.797 -39.969 -23.594 1 91.94 222 VAL A N 1
ATOM 1777 C CA . VAL A 1 222 ? 15.266 -38.625 -24.016 1 91.94 222 VAL A CA 1
ATOM 1778 C C . VAL A 1 222 ? 14.078 -37.688 -24.219 1 91.94 222 VAL A C 1
ATOM 1780 O O . VAL A 1 222 ? 14.117 -36.531 -23.797 1 91.94 222 VAL A O 1
ATOM 1783 N N . TYR A 1 223 ? 12.984 -38.219 -24.828 1 93 223 TYR A N 1
ATOM 1784 C CA . TYR A 1 223 ? 11.766 -37.438 -25.047 1 93 223 TYR A CA 1
ATOM 1785 C C . TYR A 1 223 ? 11.195 -36.938 -23.719 1 93 223 TYR A C 1
ATOM 1787 O O . TYR A 1 223 ? 10.883 -35.75 -23.562 1 93 223 TYR A O 1
ATOM 1795 N N . ILE A 1 224 ? 11.102 -37.844 -22.688 1 93.94 224 ILE A N 1
ATOM 1796 C CA . ILE A 1 224 ? 10.539 -37.531 -21.375 1 93.94 224 ILE A CA 1
ATOM 1797 C C . ILE A 1 224 ? 11.422 -36.469 -20.688 1 93.94 224 ILE A C 1
ATOM 1799 O O . ILE A 1 224 ? 10.914 -35.531 -20.094 1 93.94 224 ILE A O 1
ATOM 1803 N N . ALA A 1 225 ? 12.719 -36.656 -20.797 1 93.69 225 ALA A N 1
ATOM 1804 C CA . ALA A 1 225 ? 13.664 -35.719 -20.203 1 93.69 225 ALA A CA 1
ATOM 1805 C C . ALA A 1 225 ? 13.516 -34.344 -20.812 1 93.69 225 ALA A C 1
ATOM 1807 O O . ALA A 1 225 ? 13.57 -33.312 -20.109 1 93.69 225 ALA A O 1
ATOM 1808 N N . GLU A 1 226 ? 13.312 -34.25 -22.141 1 92.62 226 GLU A N 1
ATOM 1809 C CA . GLU A 1 226 ? 13.133 -32.969 -22.828 1 92.62 226 GLU A CA 1
ATOM 1810 C C . GLU A 1 226 ? 11.852 -32.281 -22.391 1 92.62 226 GLU A C 1
ATOM 1812 O O . GLU A 1 226 ? 11.828 -31.078 -22.203 1 92.62 226 GLU A O 1
ATOM 1817 N N . VAL A 1 227 ? 10.766 -33.062 -22.219 1 93.75 227 VAL A N 1
ATOM 1818 C CA . VAL A 1 227 ? 9.492 -32.5 -21.766 1 93.75 227 VAL A CA 1
ATOM 1819 C C . VAL A 1 227 ? 9.648 -31.922 -20.375 1 93.75 227 VAL A C 1
ATOM 1821 O O . VAL A 1 227 ? 9.164 -30.828 -20.094 1 93.75 227 VAL A O 1
ATOM 1824 N N . ILE A 1 228 ? 10.422 -32.625 -19.453 1 93.88 228 ILE A N 1
ATOM 1825 C CA . ILE A 1 228 ? 10.656 -32.156 -18.094 1 93.88 228 ILE A CA 1
ATOM 1826 C C . ILE A 1 228 ? 11.461 -30.875 -18.109 1 93.88 228 ILE A C 1
ATOM 1828 O O . ILE A 1 228 ? 11.172 -29.938 -17.359 1 93.88 228 ILE A O 1
ATOM 1832 N N . CYS A 1 229 ? 12.414 -30.859 -19.016 1 93.94 229 CYS A N 1
ATOM 1833 C CA . CYS A 1 229 ? 13.227 -29.656 -19.156 1 93.94 229 CYS A CA 1
ATOM 1834 C C . CYS A 1 229 ? 12.375 -28.469 -19.578 1 93.94 229 CYS A C 1
ATOM 1836 O O . CYS A 1 229 ? 12.492 -27.375 -19.016 1 93.94 229 CYS A O 1
ATOM 1838 N N . MET A 1 230 ? 11.391 -28.656 -20.5 1 92.94 230 MET A N 1
ATOM 1839 C CA . MET A 1 230 ? 10.508 -27.594 -21 1 92.94 230 MET A CA 1
ATOM 1840 C C . MET A 1 230 ? 9.562 -27.125 -19.891 1 92.94 230 MET A C 1
ATOM 1842 O O . MET A 1 230 ? 9.273 -25.938 -19.781 1 92.94 230 MET A O 1
ATOM 1846 N N . ARG A 1 231 ? 9.086 -28.094 -19.047 1 93.06 231 ARG A N 1
ATOM 1847 C CA . ARG A 1 231 ? 8.219 -27.75 -17.922 1 93.06 231 ARG A CA 1
ATOM 1848 C C . ARG A 1 231 ? 8.93 -26.828 -16.938 1 93.06 231 ARG A C 1
ATOM 1850 O O . ARG A 1 231 ? 8.344 -25.859 -16.469 1 93.06 231 ARG A O 1
ATOM 1857 N N . ASN A 1 232 ? 10.195 -27.078 -16.688 1 93.88 232 ASN A N 1
ATOM 1858 C CA . ASN A 1 232 ? 10.984 -26.266 -15.773 1 93.88 232 ASN A CA 1
ATOM 1859 C C . ASN A 1 232 ? 11.234 -24.859 -16.344 1 93.88 232 ASN A C 1
ATOM 1861 O O . ASN A 1 232 ? 11.164 -23.875 -15.617 1 93.88 232 ASN A O 1
ATOM 1865 N N . LYS A 1 233 ? 11.531 -24.859 -17.656 1 92.44 233 LYS A N 1
ATOM 1866 C CA . LYS A 1 233 ? 11.711 -23.562 -18.312 1 92.44 233 LYS A CA 1
ATOM 1867 C C . LYS A 1 233 ? 10.438 -22.719 -18.25 1 92.44 233 LYS A C 1
ATOM 1869 O O . LYS A 1 233 ? 10.492 -21.516 -18.016 1 92.44 233 LYS A O 1
ATOM 1874 N N . LEU A 1 234 ? 9.305 -23.391 -18.438 1 91.06 234 LEU A N 1
ATOM 1875 C CA . LEU A 1 234 ? 8.016 -22.703 -18.375 1 91.06 234 LEU A CA 1
ATOM 1876 C C . LEU A 1 234 ? 7.762 -22.141 -16.969 1 91.06 234 LEU A C 1
ATOM 1878 O O . LEU A 1 234 ? 7.281 -21.016 -16.828 1 91.06 234 LEU A O 1
ATOM 1882 N N . LYS A 1 235 ? 8.109 -22.891 -15.922 1 92.19 235 LYS A N 1
ATOM 1883 C CA . LYS A 1 235 ? 7.945 -22.438 -14.547 1 92.19 235 LYS A CA 1
ATOM 1884 C C . LYS A 1 235 ? 8.797 -21.203 -14.258 1 92.19 235 LYS A C 1
ATOM 1886 O O . LYS A 1 235 ? 8.336 -20.266 -13.617 1 92.19 235 LYS A O 1
ATOM 1891 N N . THR A 1 236 ? 10.008 -21.203 -14.727 1 92.44 236 THR A N 1
ATOM 1892 C CA . THR A 1 236 ? 10.898 -20.062 -14.539 1 92.44 236 THR A CA 1
ATOM 1893 C C . THR A 1 236 ? 10.367 -18.844 -15.266 1 92.44 236 THR A C 1
ATOM 1895 O O . THR A 1 236 ? 10.375 -17.734 -14.719 1 92.44 236 THR A O 1
ATOM 1898 N N . LYS A 1 237 ? 9.883 -19.047 -16.5 1 87 237 LYS A N 1
ATOM 1899 C CA . LYS A 1 237 ? 9.32 -17.938 -17.266 1 87 237 LYS A CA 1
ATOM 1900 C C . LYS A 1 237 ? 8.078 -17.359 -16.594 1 87 237 LYS A C 1
ATOM 1902 O O . LYS A 1 237 ? 7.863 -16.156 -16.609 1 87 237 LYS A O 1
ATOM 1907 N N . GLU A 1 238 ? 7.262 -18.234 -16.016 1 87.31 238 GLU A N 1
ATOM 1908 C CA . GLU A 1 238 ? 6.09 -17.781 -15.266 1 87.31 238 GLU A CA 1
ATOM 1909 C C . GLU A 1 238 ? 6.492 -16.891 -14.102 1 87.31 238 GLU A C 1
ATOM 1911 O O . GLU A 1 238 ? 5.93 -15.805 -13.93 1 87.31 238 GLU A O 1
ATOM 1916 N N . SER A 1 239 ? 7.461 -17.297 -13.328 1 92.12 239 SER A N 1
ATOM 1917 C CA . SER A 1 239 ? 7.938 -16.531 -12.18 1 92.12 239 SER A CA 1
ATOM 1918 C C . SER A 1 239 ? 8.523 -15.195 -12.609 1 92.12 239 SER A C 1
ATOM 1920 O O . SER A 1 239 ? 8.281 -14.172 -11.969 1 92.12 239 SER A O 1
ATOM 1922 N N . ASP A 1 240 ? 9.281 -15.258 -13.688 1 87.06 240 ASP A N 1
ATOM 1923 C CA . ASP A 1 240 ? 9.875 -14.031 -14.211 1 87.06 240 ASP A CA 1
ATOM 1924 C C . ASP A 1 240 ? 8.797 -13.047 -14.656 1 87.06 240 ASP A C 1
ATOM 1926 O O . ASP A 1 240 ? 8.906 -11.844 -14.398 1 87.06 240 ASP A O 1
ATOM 1930 N N . THR A 1 241 ? 7.824 -13.516 -15.406 1 84.25 241 THR A N 1
ATOM 1931 C CA . THR A 1 241 ? 6.734 -12.672 -15.883 1 84.25 241 THR A CA 1
ATOM 1932 C C . THR A 1 241 ? 5.973 -12.055 -14.711 1 84.25 241 THR A C 1
ATOM 1934 O O . THR A 1 241 ? 5.656 -10.867 -14.719 1 84.25 241 THR A O 1
ATOM 1937 N N . GLU A 1 242 ? 5.652 -12.852 -13.688 1 88.06 242 GLU A N 1
ATOM 1938 C CA . GLU A 1 242 ? 4.98 -12.352 -12.492 1 88.06 242 GLU A CA 1
ATOM 1939 C C . GLU A 1 242 ? 5.805 -11.258 -11.82 1 88.06 242 GLU A C 1
ATOM 1941 O O . GLU A 1 242 ? 5.258 -10.234 -11.398 1 88.06 242 GLU A O 1
ATOM 1946 N N . ALA A 1 243 ? 7.125 -11.508 -11.703 1 89.38 243 ALA A N 1
ATOM 1947 C CA . ALA A 1 243 ? 8.016 -10.523 -11.094 1 89.38 243 ALA A CA 1
ATOM 1948 C C . ALA A 1 243 ? 8 -9.211 -11.875 1 89.38 243 ALA A C 1
ATOM 1950 O O . ALA A 1 243 ? 7.977 -8.133 -11.281 1 89.38 243 ALA A O 1
ATOM 1951 N N . LYS A 1 244 ? 8.008 -9.359 -13.188 1 82.56 244 LYS A N 1
ATOM 1952 C CA . LYS A 1 244 ? 7.977 -8.172 -14.031 1 82.56 244 LYS A CA 1
ATOM 1953 C C . LYS A 1 244 ? 6.676 -7.402 -13.852 1 82.56 244 LYS A C 1
ATOM 1955 O O . LYS A 1 244 ? 6.676 -6.168 -13.836 1 82.56 244 LYS A O 1
ATOM 1960 N N . ILE A 1 245 ? 5.543 -8.094 -13.734 1 82.44 245 ILE A N 1
ATOM 1961 C CA . ILE A 1 245 ? 4.242 -7.469 -13.516 1 82.44 245 ILE A CA 1
ATOM 1962 C C . ILE A 1 245 ? 4.254 -6.707 -12.195 1 82.44 245 ILE A C 1
ATOM 1964 O O . ILE A 1 245 ? 3.859 -5.539 -12.141 1 82.44 245 ILE A O 1
ATOM 1968 N N . HIS A 1 246 ? 4.746 -7.383 -11.094 1 88.88 246 HIS A N 1
ATOM 1969 C CA . HIS A 1 246 ? 4.832 -6.734 -9.789 1 88.88 246 HIS A CA 1
ATOM 1970 C C . HIS A 1 246 ? 5.727 -5.5 -9.844 1 88.88 246 HIS A C 1
ATOM 1972 O O . HIS A 1 246 ? 5.367 -4.445 -9.32 1 88.88 246 HIS A O 1
ATOM 1978 N N . GLU A 1 247 ? 6.863 -5.695 -10.461 1 84.94 247 GLU A N 1
ATOM 1979 C CA . GLU A 1 247 ? 7.812 -4.586 -10.539 1 84.94 247 GLU A CA 1
ATOM 1980 C C . GLU A 1 247 ? 7.203 -3.391 -11.266 1 84.94 247 GLU A C 1
ATOM 1982 O O . GLU A 1 247 ? 7.316 -2.254 -10.797 1 84.94 247 GLU A O 1
ATOM 1987 N N . PHE A 1 248 ? 6.574 -3.625 -12.367 1 82.94 248 PHE A N 1
ATOM 1988 C CA . PHE A 1 248 ? 5.973 -2.572 -13.18 1 82.94 248 PHE A CA 1
ATOM 1989 C C . PHE A 1 248 ? 4.891 -1.839 -12.398 1 82.94 248 PHE A C 1
ATOM 1991 O O . PHE A 1 248 ? 4.906 -0.61 -12.305 1 82.94 248 PHE A O 1
ATOM 1998 N N . ILE A 1 249 ? 3.924 -2.561 -11.789 1 83.06 249 ILE A N 1
ATOM 1999 C CA . ILE A 1 249 ? 2.809 -1.96 -11.062 1 83.06 249 ILE A CA 1
ATOM 2000 C C . ILE A 1 249 ? 3.33 -1.237 -9.82 1 83.06 249 ILE A C 1
ATOM 2002 O O . ILE A 1 249 ? 2.865 -0.143 -9.492 1 83.06 249 ILE A O 1
ATOM 2006 N N . ASN A 1 250 ? 4.316 -1.864 -9.172 1 89.25 250 ASN A N 1
ATOM 2007 C CA . ASN A 1 250 ? 4.898 -1.228 -7.996 1 89.25 250 ASN A CA 1
ATOM 2008 C C . ASN A 1 250 ? 5.543 0.112 -8.344 1 89.25 250 ASN A C 1
ATOM 2010 O O . ASN A 1 250 ? 5.457 1.066 -7.57 1 89.25 250 ASN A O 1
ATOM 2014 N N . GLU A 1 251 ? 6.219 0.145 -9.414 1 83.19 251 GLU A N 1
ATOM 2015 C CA . GLU A 1 251 ? 6.82 1.4 -9.852 1 83.19 251 GLU A CA 1
ATOM 2016 C C . GLU A 1 251 ? 5.762 2.477 -10.07 1 83.19 251 GLU A C 1
ATOM 2018 O O . GLU A 1 251 ? 5.953 3.631 -9.68 1 83.19 251 GLU A O 1
ATOM 2023 N N . LYS A 1 252 ? 4.652 2.088 -10.625 1 83.38 252 LYS A N 1
ATOM 2024 C CA . LYS A 1 252 ? 3.561 3.029 -10.867 1 83.38 252 LYS A CA 1
ATOM 2025 C C . LYS A 1 252 ? 2.928 3.482 -9.555 1 83.38 252 LYS A C 1
ATOM 2027 O O . LYS A 1 252 ? 2.627 4.664 -9.375 1 83.38 252 LYS A O 1
ATOM 2032 N N . ILE A 1 253 ? 2.736 2.516 -8.695 1 86.56 253 ILE A N 1
ATOM 2033 C CA . ILE A 1 253 ? 2.164 2.84 -7.398 1 86.56 253 ILE A CA 1
ATOM 2034 C C . ILE A 1 253 ? 3.094 3.787 -6.645 1 86.56 253 ILE A C 1
ATOM 2036 O O . ILE A 1 253 ? 2.639 4.742 -6.012 1 86.56 253 ILE A O 1
ATOM 2040 N N . GLU A 1 254 ? 4.391 3.564 -6.773 1 88.5 254 GLU A N 1
ATOM 2041 C CA . GLU A 1 254 ? 5.367 4.434 -6.125 1 88.5 254 GLU A CA 1
ATOM 2042 C C . GLU A 1 254 ? 5.305 5.852 -6.688 1 88.5 254 GLU A C 1
ATOM 2044 O O . GLU A 1 254 ? 5.418 6.828 -5.945 1 88.5 254 GLU A O 1
ATOM 2049 N N . THR A 1 255 ? 5.188 5.957 -7.934 1 81.88 255 THR A N 1
ATOM 2050 C CA . THR A 1 255 ? 5.055 7.262 -8.57 1 81.88 255 THR A CA 1
ATOM 2051 C C . THR A 1 255 ? 3.811 7.984 -8.062 1 81.88 255 THR A C 1
ATOM 2053 O O . THR A 1 255 ? 3.861 9.18 -7.758 1 81.88 255 THR A O 1
ATOM 2056 N N . LEU A 1 256 ? 2.668 7.219 -7.938 1 82.5 256 LEU A N 1
ATOM 2057 C CA . LEU A 1 256 ? 1.428 7.793 -7.426 1 82.5 256 LEU A CA 1
ATOM 2058 C C . LEU A 1 256 ? 1.594 8.25 -5.98 1 82.5 256 LEU A C 1
ATOM 2060 O O . LEU A 1 256 ? 1.095 9.305 -5.598 1 82.5 256 LEU A O 1
ATOM 2064 N N . GLU A 1 257 ? 2.357 7.473 -5.266 1 89.31 257 GLU A N 1
ATOM 2065 C CA . GLU A 1 257 ? 2.607 7.816 -3.867 1 89.31 257 GLU A CA 1
ATOM 2066 C C . GLU A 1 257 ? 3.477 9.062 -3.754 1 89.31 257 GLU A C 1
ATOM 2068 O O . GLU A 1 257 ? 3.258 9.906 -2.879 1 89.31 257 GLU A O 1
ATOM 2073 N N . ARG A 1 258 ? 4.512 9.164 -4.57 1 85.5 258 ARG A N 1
ATOM 2074 C CA . ARG A 1 258 ? 5.332 10.375 -4.598 1 85.5 258 ARG A CA 1
ATOM 2075 C C . ARG A 1 258 ? 4.496 11.594 -4.953 1 85.5 258 ARG A C 1
ATOM 2077 O O . ARG A 1 258 ? 4.641 12.656 -4.336 1 85.5 258 ARG A O 1
ATOM 2084 N N . ARG A 1 259 ? 3.58 11.375 -5.848 1 83.5 259 ARG A N 1
ATOM 2085 C CA . ARG A 1 259 ? 2.686 12.461 -6.238 1 83.5 259 ARG A CA 1
ATOM 2086 C C . ARG A 1 259 ? 1.754 12.836 -5.094 1 83.5 259 ARG A C 1
ATOM 2088 O O . ARG A 1 259 ? 1.477 14.016 -4.879 1 83.5 259 ARG A O 1
ATOM 2095 N N . ARG A 1 260 ? 1.205 11.773 -4.398 1 84.75 260 ARG A N 1
ATOM 2096 C CA . ARG A 1 260 ? 0.385 12.023 -3.217 1 84.75 260 ARG A CA 1
ATOM 2097 C C . ARG A 1 260 ? 1.111 12.922 -2.225 1 84.75 260 ARG A C 1
ATOM 2099 O O . ARG A 1 260 ? 0.561 13.93 -1.774 1 84.75 260 ARG A O 1
ATOM 2106 N N . THR A 1 261 ? 2.373 12.594 -1.997 1 91.62 261 THR A N 1
ATOM 2107 C CA . THR A 1 261 ? 3.172 13.344 -1.03 1 91.62 261 THR A CA 1
ATOM 2108 C C . THR A 1 261 ? 3.406 14.773 -1.508 1 91.62 261 THR A C 1
ATOM 2110 O O . THR A 1 261 ? 3.297 15.719 -0.726 1 91.62 261 THR A O 1
ATOM 2113 N N . THR A 1 262 ? 3.693 14.891 -2.783 1 82.19 262 THR A N 1
ATOM 2114 C CA . THR A 1 262 ? 3.947 16.203 -3.354 1 82.19 262 THR A CA 1
ATOM 2115 C C . THR A 1 262 ? 2.697 17.078 -3.279 1 82.19 262 THR A C 1
ATOM 2117 O O . THR A 1 262 ? 2.768 18.234 -2.863 1 82.19 262 THR A O 1
ATOM 2120 N N . LEU A 1 263 ? 1.515 16.516 -3.627 1 83.12 263 LEU A N 1
ATOM 2121 C CA . LEU A 1 263 ? 0.26 17.25 -3.619 1 83.12 263 LEU A CA 1
ATOM 2122 C C . LEU A 1 263 ? -0.119 17.672 -2.201 1 83.12 263 LEU A C 1
ATOM 2124 O O . LEU A 1 263 ? -0.557 18.797 -1.975 1 83.12 263 LEU A O 1
ATOM 2128 N N . LEU A 1 264 ? 0.082 16.734 -1.288 1 88.75 264 LEU A N 1
ATOM 2129 C CA . LEU A 1 264 ? -0.224 17.031 0.107 1 88.75 264 LEU A CA 1
ATOM 2130 C C . LEU A 1 264 ? 0.676 18.141 0.635 1 88.75 264 LEU A C 1
ATOM 2132 O O . LEU A 1 264 ? 0.21 19.031 1.341 1 88.75 264 LEU A O 1
ATOM 2136 N N . GLN A 1 265 ? 1.976 18.094 0.22 1 90.69 265 GLN A N 1
ATOM 2137 C CA . GLN A 1 265 ? 2.918 19.109 0.657 1 90.69 265 GLN A CA 1
ATOM 2138 C C . GLN A 1 265 ? 2.572 20.469 0.056 1 90.69 265 GLN A C 1
ATOM 2140 O O . GLN A 1 265 ? 2.641 21.5 0.741 1 90.69 265 GLN A O 1
ATOM 2145 N N . GLU A 1 266 ? 2.217 20.469 -1.171 1 81.56 266 GLU A N 1
ATOM 2146 C CA . GLU A 1 266 ? 1.816 21.719 -1.826 1 81.56 266 GLU A CA 1
ATOM 2147 C C . GLU A 1 266 ? 0.577 22.312 -1.167 1 81.56 266 GLU A C 1
ATOM 2149 O O . GLU A 1 266 ? 0.524 23.516 -0.909 1 81.56 266 GLU A O 1
ATOM 2154 N N . ALA A 1 267 ? -0.452 21.469 -0.849 1 82.75 267 ALA A N 1
ATOM 2155 C CA . ALA A 1 267 ? -1.667 21.922 -0.175 1 82.75 267 ALA A CA 1
ATOM 2156 C C . ALA A 1 267 ? -1.35 22.5 1.203 1 82.75 267 ALA A C 1
ATOM 2158 O O . ALA A 1 267 ? -1.868 23.547 1.578 1 82.75 267 ALA A O 1
ATOM 2159 N N . LYS A 1 268 ? -0.415 21.844 1.916 1 89.94 268 LYS A N 1
ATOM 2160 C CA . LYS A 1 268 ? -0.031 22.281 3.252 1 89.94 268 LYS A CA 1
ATOM 2161 C C . LYS A 1 268 ? 0.718 23.609 3.195 1 89.94 268 LYS A C 1
ATOM 2163 O O . LYS A 1 268 ? 0.51 24.484 4.039 1 89.94 268 LYS A O 1
ATOM 2168 N N . ASN A 1 269 ? 1.579 23.797 2.148 1 88 269 ASN A N 1
ATOM 2169 C CA . ASN A 1 269 ? 2.338 25.047 1.995 1 88 269 ASN A CA 1
ATOM 2170 C C . ASN A 1 269 ? 1.419 26.234 1.748 1 88 269 ASN A C 1
ATOM 2172 O O . ASN A 1 269 ? 1.591 27.297 2.355 1 88 269 ASN A O 1
ATOM 2176 N N . VAL A 1 270 ? 0.436 26.016 0.877 1 85.38 270 VAL A N 1
ATOM 2177 C CA . VAL A 1 270 ? -0.5 27.078 0.548 1 85.38 270 VAL A CA 1
ATOM 2178 C C . VAL A 1 270 ? -1.327 27.438 1.78 1 85.38 270 VAL A C 1
ATOM 2180 O O . VAL A 1 270 ? -1.463 28.609 2.123 1 85.38 270 VAL A O 1
ATOM 2183 N N . THR A 1 271 ? -1.844 26.422 2.492 1 87.62 271 THR A N 1
ATOM 2184 C CA . THR A 1 271 ? -2.678 26.656 3.666 1 87.62 271 THR A CA 1
ATOM 2185 C C . THR A 1 271 ? -1.865 27.312 4.785 1 87.62 271 THR A C 1
ATOM 2187 O O . THR A 1 271 ? -2.365 28.188 5.492 1 87.62 271 THR A O 1
ATOM 2190 N N . SER A 1 272 ? -0.579 26.922 4.887 1 92.44 272 SER A N 1
ATOM 2191 C CA . SER A 1 272 ? 0.277 27.484 5.926 1 92.44 272 SER A CA 1
ATOM 2192 C C . SER A 1 272 ? 0.534 28.969 5.688 1 92.44 272 SER A C 1
ATOM 2194 O O . SER A 1 272 ? 0.531 29.766 6.629 1 92.44 272 SER A O 1
ATOM 2196 N N . ARG A 1 273 ? 0.742 29.328 4.461 1 91.06 273 ARG A N 1
ATOM 2197 C CA . ARG A 1 273 ? 0.952 30.734 4.105 1 91.06 273 ARG A CA 1
ATOM 2198 C C . ARG A 1 273 ? -0.283 31.562 4.422 1 91.06 273 ARG A C 1
ATOM 2200 O O . ARG A 1 273 ? -0.176 32.625 5.027 1 91.06 273 ARG A O 1
ATOM 2207 N N . GLU A 1 274 ? -1.45 31.016 4.094 1 90.38 274 GLU A N 1
ATOM 2208 C CA . GLU A 1 274 ? -2.703 31.719 4.34 1 90.38 274 GLU A CA 1
ATOM 2209 C C . GLU A 1 274 ? -3 31.812 5.836 1 90.38 274 GLU A C 1
ATOM 2211 O O . GLU A 1 274 ? -3.479 32.844 6.32 1 90.38 274 GLU A O 1
ATOM 2216 N N . MET A 1 275 ? -2.67 30.688 6.574 1 92.94 275 MET A N 1
ATOM 2217 C CA . MET A 1 275 ? -2.891 30.656 8.016 1 92.94 275 MET A CA 1
ATOM 2218 C C . MET A 1 275 ? -2.018 31.688 8.719 1 92.94 275 MET A C 1
ATOM 2220 O O . MET A 1 275 ? -2.453 32.312 9.688 1 92.94 275 MET A O 1
ATOM 2224 N N . LYS A 1 276 ? -0.777 31.891 8.141 1 94.19 276 LYS A N 1
ATOM 2225 C CA . LYS A 1 276 ? 0.132 32.875 8.719 1 94.19 276 LYS A CA 1
ATOM 2226 C C . LYS A 1 276 ? -0.392 34.281 8.516 1 94.19 276 LYS A C 1
ATOM 2228 O O . LYS A 1 276 ? -0.333 35.125 9.43 1 94.19 276 LYS A O 1
ATOM 2233 N N . GLU A 1 277 ? -0.954 34.531 7.363 1 92.69 277 GLU A N 1
ATOM 2234 C CA . GLU A 1 277 ? -1.521 35.844 7.066 1 92.69 277 GLU A CA 1
ATOM 2235 C C . GLU A 1 277 ? -2.717 36.125 7.969 1 92.69 277 GLU A C 1
ATOM 2237 O O . GLU A 1 277 ? -2.834 37.25 8.5 1 92.69 277 GLU A O 1
ATOM 2242 N N . LEU A 1 278 ? -3.605 35.125 8.195 1 93.56 278 LEU A N 1
ATOM 2243 C CA . LEU A 1 278 ? -4.781 35.312 9.039 1 93.56 278 LEU A CA 1
ATOM 2244 C C . LEU A 1 278 ? -4.383 35.5 10.5 1 93.56 278 LEU A C 1
ATOM 2246 O O . LEU A 1 278 ? -5.008 36.25 11.227 1 93.56 278 LEU A O 1
ATOM 2250 N N . ALA A 1 279 ? -3.291 34.781 10.867 1 93.56 279 ALA A N 1
ATOM 2251 C CA . ALA A 1 279 ? -2.781 34.938 12.227 1 93.56 279 ALA A CA 1
ATOM 2252 C C . ALA A 1 279 ? -2.268 36.344 12.477 1 93.56 279 ALA A C 1
ATOM 2254 O O . ALA A 1 279 ? -2.48 36.906 13.547 1 93.56 279 ALA A O 1
ATOM 2255 N N . GLU A 1 280 ? -1.625 36.906 11.398 1 92.75 280 GLU A N 1
ATOM 2256 C CA . GLU A 1 280 ? -1.149 38.281 11.5 1 92.75 280 GLU A CA 1
ATOM 2257 C C . GLU A 1 280 ? -2.312 39.25 11.641 1 92.75 280 GLU A C 1
ATOM 2259 O O . GLU A 1 280 ? -2.242 40.219 12.422 1 92.75 280 GLU A O 1
ATOM 2264 N N . CYS A 1 281 ? -3.391 39 10.898 1 92.25 281 CYS A N 1
ATOM 2265 C CA . CYS A 1 281 ? -4.586 39.844 11.008 1 92.25 281 CYS A CA 1
ATOM 2266 C C . CYS A 1 281 ? -5.176 39.781 12.406 1 92.25 281 CYS A C 1
ATOM 2268 O O . CYS A 1 281 ? -5.555 40.781 12.984 1 92.25 281 CYS A O 1
ATOM 2270 N N . GLU A 1 282 ? -5.254 38.531 12.984 1 93.81 282 GLU A N 1
ATOM 2271 C CA . GLU A 1 282 ? -5.773 38.312 14.336 1 93.81 282 GLU A CA 1
ATOM 2272 C C . GLU A 1 282 ? -4.934 39.094 15.359 1 93.81 282 GLU A C 1
ATOM 2274 O O . GLU A 1 282 ? -5.477 39.75 16.25 1 93.81 282 GLU A O 1
ATOM 2279 N N . ASP A 1 283 ? -3.598 39.031 15.164 1 92.88 283 ASP A N 1
ATOM 2280 C CA . ASP A 1 283 ? -2.676 39.688 16.078 1 92.88 283 ASP A CA 1
ATOM 2281 C C . ASP A 1 283 ? -2.834 41.219 16 1 92.88 283 ASP A C 1
ATOM 2283 O O . ASP A 1 283 ? -2.861 41.875 17.031 1 92.88 283 ASP A O 1
ATOM 2287 N N . ASN A 1 284 ? -2.967 41.688 14.781 1 90.5 284 ASN A N 1
ATOM 2288 C CA . ASN A 1 284 ? -3.148 43.125 14.586 1 90.5 284 ASN A CA 1
ATOM 2289 C C . ASN A 1 284 ? -4.449 43.625 15.211 1 90.5 284 ASN A C 1
ATOM 2291 O O . ASN A 1 284 ? -4.477 44.688 15.852 1 90.5 284 ASN A O 1
ATOM 2295 N N . GLY A 1 285 ? -5.535 42.812 15.008 1 90.81 285 GLY A N 1
ATOM 2296 C CA . GLY A 1 285 ? -6.809 43.156 15.617 1 90.81 285 GLY A CA 1
ATOM 2297 C C . GLY A 1 285 ? -6.766 43.156 17.141 1 90.81 285 GLY A C 1
ATOM 2298 O O . GLY A 1 285 ? -7.289 44.062 17.766 1 90.81 285 GLY A O 1
ATOM 2299 N N . THR A 1 286 ? -6.094 42.156 17.75 1 93.25 286 THR A N 1
ATOM 2300 C CA . THR A 1 286 ? -5.98 42.031 19.203 1 93.25 286 THR A CA 1
ATOM 2301 C C . THR A 1 286 ? -5.137 43.156 19.781 1 93.25 286 THR A C 1
ATOM 2303 O O . THR A 1 286 ? -5.484 43.719 20.812 1 93.25 286 THR A O 1
ATOM 2306 N N . LEU A 1 287 ? -4.02 43.531 19.016 1 91.94 287 LEU A N 1
ATOM 2307 C CA . LEU A 1 287 ? -3.154 44.594 19.453 1 91.94 287 LEU A CA 1
ATOM 2308 C C . LEU A 1 287 ? -3.898 45.938 19.422 1 91.94 287 LEU A C 1
ATOM 2310 O O . LEU A 1 287 ? -3.789 46.75 20.359 1 91.94 287 LEU A O 1
ATOM 2314 N N . HIS A 1 288 ? -4.656 46.094 18.344 1 91.75 288 HIS A N 1
ATOM 2315 C CA . HIS A 1 288 ? -5.43 47.344 18.234 1 91.75 288 HIS A CA 1
ATOM 2316 C C . HIS A 1 288 ? -6.465 47.438 19.344 1 91.75 288 HIS A C 1
ATOM 2318 O O . HIS A 1 288 ? -6.598 48.5 19.984 1 91.75 288 HIS A O 1
ATOM 2324 N N . MET A 1 289 ? -7.172 46.375 19.594 1 93.25 289 MET A N 1
ATOM 2325 C CA . MET A 1 289 ? -8.172 46.344 20.656 1 93.25 289 MET A CA 1
ATOM 2326 C C . MET A 1 289 ? -7.543 46.625 22.016 1 93.25 289 MET A C 1
ATOM 2328 O O . MET A 1 289 ? -8.102 47.375 22.812 1 93.25 289 MET A O 1
ATOM 2332 N N . ALA A 1 290 ? -6.352 46.062 22.266 1 93 290 ALA A N 1
ATOM 2333 C CA . ALA A 1 290 ? -5.633 46.312 23.5 1 93 290 ALA A CA 1
ATOM 2334 C C . ALA A 1 290 ? -5.242 47.781 23.641 1 93 290 ALA A C 1
ATOM 2336 O O . ALA A 1 290 ? -5.348 48.375 24.719 1 93 290 ALA A O 1
ATOM 2337 N N . SER A 1 291 ? -4.793 48.406 22.531 1 93.31 291 SER A N 1
ATOM 2338 C CA . SER A 1 291 ? -4.418 49.812 22.531 1 93.31 291 SER A CA 1
ATOM 2339 C C . SER A 1 291 ? -5.621 50.688 22.828 1 93.31 291 SER A C 1
ATOM 2341 O O . SER A 1 291 ? -5.512 51.656 23.594 1 93.31 291 SER A O 1
ATOM 2343 N N . LEU A 1 292 ? -6.762 50.312 22.234 1 94.31 292 LEU A N 1
ATOM 2344 C CA . LEU A 1 292 ? -7.992 51.031 22.5 1 94.31 292 LEU A CA 1
ATOM 2345 C C . LEU A 1 292 ? -8.352 51 23.969 1 94.31 292 LEU A C 1
ATOM 2347 O O . LEU A 1 292 ? -8.602 52.031 24.594 1 94.31 292 LEU A O 1
ATOM 2351 N N . ARG A 1 293 ? -8.328 49.812 24.531 1 94.75 293 ARG A N 1
ATOM 2352 C CA . ARG A 1 293 ? -8.695 49.625 25.922 1 94.75 293 ARG A CA 1
ATOM 2353 C C . ARG A 1 293 ? -7.746 50.375 26.859 1 94.75 293 ARG A C 1
ATOM 2355 O O . ARG A 1 293 ? -8.188 51 27.812 1 94.75 293 ARG A O 1
ATOM 2362 N N . SER A 1 294 ? -6.469 50.281 26.516 1 93.81 294 SER A N 1
ATOM 2363 C CA . SER A 1 294 ? -5.469 50.938 27.328 1 93.81 294 SER A CA 1
ATOM 2364 C C . SER A 1 294 ? -5.652 52.469 27.281 1 93.81 294 SER A C 1
ATOM 2366 O O . SER A 1 294 ? -5.594 53.125 28.312 1 93.81 294 SER A O 1
ATOM 2368 N N . ALA A 1 295 ? -5.879 53 26.078 1 95 295 ALA A N 1
ATOM 2369 C CA . ALA A 1 295 ? -6.062 54.438 25.906 1 95 295 ALA A CA 1
ATOM 2370 C C . ALA A 1 295 ? -7.316 54.906 26.641 1 95 295 ALA A C 1
ATOM 2372 O O . ALA A 1 295 ? -7.305 55.969 27.281 1 95 295 ALA A O 1
ATOM 2373 N N . ILE A 1 296 ? -8.367 54.125 26.547 1 96.12 296 ILE A N 1
ATOM 2374 C CA . ILE A 1 296 ? -9.617 54.469 27.203 1 96.12 296 ILE A CA 1
ATOM 2375 C C . ILE A 1 296 ? -9.414 54.469 28.719 1 96.12 296 ILE A C 1
ATOM 2377 O O . ILE A 1 296 ? -9.844 55.406 29.406 1 96.12 296 ILE A O 1
ATOM 2381 N N . ALA A 1 297 ? -8.75 53.469 29.219 1 93.31 297 ALA A N 1
ATOM 2382 C CA . ALA A 1 297 ? -8.484 53.375 30.656 1 93.31 297 ALA A CA 1
ATOM 2383 C C . ALA A 1 297 ? -7.703 54.594 31.141 1 93.31 297 ALA A C 1
ATOM 2385 O O . ALA A 1 297 ? -8.031 55.188 32.188 1 93.31 297 ALA A O 1
ATOM 2386 N N . PHE A 1 298 ? -6.699 54.969 30.391 1 94.06 298 PHE A N 1
ATOM 2387 C CA . PHE A 1 298 ? -5.898 56.125 30.734 1 94.06 298 PHE A CA 1
ATOM 2388 C C . PHE A 1 298 ? -6.754 57.406 30.75 1 94.06 298 PHE A C 1
ATOM 2390 O O . PHE A 1 298 ? -6.688 58.188 31.688 1 94.06 298 PHE A O 1
ATOM 2397 N N . ALA A 1 299 ? -7.539 57.562 29.734 1 96 299 ALA A N 1
ATOM 2398 C CA . ALA A 1 299 ? -8.383 58.75 29.609 1 96 299 ALA A CA 1
ATOM 2399 C C . ALA A 1 299 ? -9.414 58.812 30.734 1 96 299 ALA A C 1
ATOM 2401 O O . ALA A 1 299 ? -9.664 59.906 31.281 1 96 299 ALA A O 1
ATOM 2402 N N . GLU A 1 300 ? -9.961 57.688 31.031 1 94.56 300 GLU A N 1
ATOM 2403 C CA . GLU A 1 300 ? -10.93 57.625 32.125 1 94.56 300 GLU A CA 1
ATOM 2404 C C . GLU A 1 300 ? -10.289 58 33.469 1 94.56 300 GLU A C 1
ATOM 2406 O O . GLU A 1 300 ? -10.867 58.781 34.219 1 94.56 300 GLU A O 1
ATOM 2411 N N . ASP A 1 301 ? -9.172 57.5 33.688 1 91 301 ASP A N 1
ATOM 2412 C CA . ASP A 1 301 ? -8.438 57.844 34.906 1 91 301 ASP A CA 1
ATOM 2413 C C . ASP A 1 301 ? -8.133 59.344 34.969 1 91 301 ASP A C 1
ATOM 2415 O O . ASP A 1 301 ? -8.219 59.969 36 1 91 301 ASP A O 1
ATOM 2419 N N . LEU A 1 302 ? -7.773 59.906 33.844 1 93 302 LEU A N 1
ATOM 2420 C CA . LEU A 1 302 ? -7.461 61.312 33.75 1 93 302 LEU A CA 1
ATOM 2421 C C . LEU A 1 302 ? -8.664 62.156 34.156 1 93 302 LEU A C 1
ATOM 2423 O O . LEU A 1 302 ? -8.539 63.094 34.938 1 93 302 LEU A O 1
ATOM 2427 N N . VAL A 1 303 ? -9.773 61.812 33.656 1 94.06 303 VAL A N 1
ATOM 2428 C CA . VAL A 1 303 ? -10.977 62.594 33.875 1 94.06 303 VAL A CA 1
ATOM 2429 C C . VAL A 1 303 ? -11.484 62.406 35.312 1 94.06 303 VAL A C 1
ATOM 2431 O O . VAL A 1 303 ? -12.008 63.344 35.906 1 94.06 303 VAL A O 1
ATOM 2434 N N . THR A 1 304 ? -11.234 61.281 35.906 1 89.25 304 THR A N 1
ATOM 2435 C CA . THR A 1 304 ? -11.844 60.969 37.219 1 89.25 304 THR A CA 1
ATOM 2436 C C . THR A 1 304 ? -10.859 61.219 38.344 1 89.25 304 THR A C 1
ATOM 2438 O O . THR A 1 304 ? -11.242 61.688 39.406 1 89.25 304 THR A O 1
ATOM 2441 N N . LYS A 1 305 ? -9.57 60.969 38.125 1 83 305 LYS A N 1
ATOM 2442 C CA . LYS A 1 305 ? -8.648 60.938 39.25 1 83 305 LYS A CA 1
ATOM 2443 C C . LYS A 1 305 ? -7.613 62.031 39.156 1 83 305 LYS A C 1
ATOM 2445 O O . LYS A 1 305 ? -6.906 62.312 40.156 1 83 305 LYS A O 1
ATOM 2450 N N . ALA A 1 306 ? -7.465 62.719 38.094 1 85.81 306 ALA A N 1
ATOM 2451 C CA . ALA A 1 306 ? -6.395 63.688 37.906 1 85.81 306 ALA A CA 1
ATOM 2452 C C . ALA A 1 306 ? -6.836 65.062 38.406 1 85.81 306 ALA A C 1
ATOM 2454 O O . ALA A 1 306 ? -8.031 65.375 38.469 1 85.81 306 ALA A O 1
ATOM 2455 N N . SER A 1 307 ? -5.836 65.938 38.812 1 86.31 307 SER A N 1
ATOM 2456 C CA . SER A 1 307 ? -6.094 67.312 39.156 1 86.31 307 SER A CA 1
ATOM 2457 C C . SER A 1 307 ? -6.5 68.125 37.938 1 86.31 307 SER A C 1
ATOM 2459 O O . SER A 1 307 ? -6.246 67.688 36.781 1 86.31 307 SER A O 1
ATOM 2461 N N . ASN A 1 308 ? -7.141 69.25 38.188 1 90.81 308 ASN A N 1
ATOM 2462 C CA . ASN A 1 308 ? -7.578 70.125 37.062 1 90.81 308 ASN A CA 1
ATOM 2463 C C . ASN A 1 308 ? -6.402 70.562 36.219 1 90.81 308 ASN A C 1
ATOM 2465 O O . ASN A 1 308 ? -6.512 70.562 34.969 1 90.81 308 ASN A O 1
ATOM 2469 N N . SER A 1 309 ? -5.312 70.812 36.875 1 89.25 309 SER A N 1
ATOM 2470 C CA . SER A 1 309 ? -4.121 71.25 36.125 1 89.25 309 SER A CA 1
ATOM 2471 C C . SER A 1 309 ? -3.586 70.125 35.25 1 89.25 309 SER A C 1
ATOM 2473 O O . SER A 1 309 ? -3.205 70.312 34.094 1 89.25 309 SER A O 1
ATOM 2475 N N . ASP A 1 310 ? -3.68 68.938 35.812 1 88.5 310 ASP A N 1
ATOM 2476 C CA . ASP A 1 310 ? -3.184 67.75 35.062 1 88.5 310 ASP A CA 1
ATOM 2477 C C . ASP A 1 310 ? -4.082 67.438 33.875 1 88.5 310 ASP A C 1
ATOM 2479 O O . ASP A 1 310 ? -3.59 67.062 32.812 1 88.5 310 ASP A O 1
ATOM 2483 N N . VAL A 1 311 ? -5.312 67.562 34.062 1 93.19 311 VAL A N 1
ATOM 2484 C CA . VAL A 1 311 ? -6.266 67.312 33 1 93.19 311 VAL A CA 1
ATOM 2485 C C . VAL A 1 311 ? -5.957 68.25 31.828 1 93.19 311 VAL A C 1
ATOM 2487 O O . VAL A 1 311 ? -5.883 67.812 30.672 1 93.19 311 VAL A O 1
ATOM 2490 N N . MET A 1 312 ? -5.715 69.5 32.156 1 93 312 MET A N 1
ATOM 2491 C CA . MET A 1 312 ? -5.465 70.5 31.094 1 93 312 MET A CA 1
ATOM 2492 C C . MET A 1 312 ? -4.16 70.188 30.375 1 93 312 MET A C 1
ATOM 2494 O O . MET A 1 312 ? -4.082 70.312 29.156 1 93 312 MET A O 1
ATOM 2498 N N . CYS A 1 313 ? -3.193 69.688 31.109 1 89.88 313 CYS A N 1
ATOM 2499 C CA . CYS A 1 313 ? -1.867 69.5 30.547 1 89.88 313 CYS A CA 1
ATOM 2500 C C . CYS A 1 313 ? -1.869 68.25 29.609 1 89.88 313 CYS A C 1
ATOM 2502 O O . CYS A 1 313 ? -1.192 68.25 28.578 1 89.88 313 CYS A O 1
ATOM 2504 N N . LEU A 1 314 ? -2.719 67.25 29.938 1 93.44 314 LEU A N 1
ATOM 2505 C CA . LEU A 1 314 ? -2.633 66 29.219 1 93.44 314 LEU A CA 1
ATOM 2506 C C . LEU A 1 314 ? -3.781 65.875 28.219 1 93.44 314 LEU A C 1
ATOM 2508 O O . LEU A 1 314 ? -3.768 64.938 27.375 1 93.44 314 LEU A O 1
ATOM 2512 N N . SER A 1 315 ? -4.777 66.688 28.297 1 94.44 315 SER A N 1
ATOM 2513 C CA . SER A 1 315 ? -6.016 66.5 27.531 1 94.44 315 SER A CA 1
ATOM 2514 C C . SER A 1 315 ? -5.738 66.438 26.031 1 94.44 315 SER A C 1
ATOM 2516 O O . SER A 1 315 ? -6.273 65.562 25.344 1 94.44 315 SER A O 1
ATOM 2518 N N . LYS A 1 316 ? -4.883 67.375 25.547 1 94.06 316 LYS A N 1
ATOM 2519 C CA . LYS A 1 316 ? -4.617 67.375 24.109 1 94.06 316 LYS A CA 1
ATOM 2520 C C . LYS A 1 316 ? -3.982 66.062 23.641 1 94.06 316 LYS A C 1
ATOM 2522 O O . LYS A 1 316 ? -4.391 65.5 22.609 1 94.06 316 LYS A O 1
ATOM 2527 N N . GLN A 1 317 ? -3.062 65.625 24.391 1 93.5 317 GLN A N 1
ATOM 2528 C CA . GLN A 1 317 ? -2.375 64.375 24.031 1 93.5 317 GLN A CA 1
ATOM 2529 C C . GLN A 1 317 ? -3.336 63.219 24.047 1 93.5 317 GLN A C 1
ATOM 2531 O O . GLN A 1 317 ? -3.309 62.375 23.141 1 93.5 317 GLN A O 1
ATOM 2536 N N . VAL A 1 318 ? -4.133 63.125 25.062 1 96.5 318 VAL A N 1
ATOM 2537 C CA . VAL A 1 318 ? -5.09 62.031 25.234 1 96.5 318 VAL A CA 1
ATOM 2538 C C . VAL A 1 318 ? -6.105 62.062 24.094 1 96.5 318 VAL A C 1
ATOM 2540 O O . VAL A 1 318 ? -6.367 61.031 23.469 1 96.5 318 VAL A O 1
ATOM 2543 N N . ILE A 1 319 ? -6.672 63.25 23.781 1 95.88 319 ILE A N 1
ATOM 2544 C CA . ILE A 1 319 ? -7.668 63.375 22.719 1 95.88 319 ILE A CA 1
ATOM 2545 C C . ILE A 1 319 ? -7.051 63 21.375 1 95.88 319 ILE A C 1
ATOM 2547 O O . ILE A 1 319 ? -7.672 62.312 20.578 1 95.88 319 ILE A O 1
ATOM 2551 N N . THR A 1 320 ? -5.82 63.406 21.156 1 94.5 320 THR A N 1
ATOM 2552 C CA . THR A 1 320 ? -5.125 63.094 19.906 1 94.5 320 THR A CA 1
ATOM 2553 C C . THR A 1 320 ? -4.941 61.594 19.75 1 94.5 320 THR A C 1
ATOM 2555 O O . THR A 1 320 ? -5.234 61.031 18.688 1 94.5 320 THR A O 1
ATOM 2558 N N . ARG A 1 321 ? -4.539 60.906 20.781 1 94.56 321 ARG A N 1
ATOM 2559 C CA . ARG A 1 321 ? -4.305 59.469 20.703 1 94.56 321 ARG A CA 1
ATOM 2560 C C . ARG A 1 321 ? -5.605 58.719 20.469 1 94.56 321 ARG A C 1
ATOM 2562 O O . ARG A 1 321 ? -5.664 57.812 19.625 1 94.56 321 ARG A O 1
ATOM 2569 N N . LEU A 1 322 ? -6.625 59.094 21.281 1 95.38 322 LEU A N 1
ATOM 2570 C CA . LEU A 1 322 ? -7.926 58.469 21.109 1 95.38 322 LEU A CA 1
ATOM 2571 C C . LEU A 1 322 ? -8.445 58.656 19.688 1 95.38 322 LEU A C 1
ATOM 2573 O O . LEU A 1 322 ? -8.977 57.75 19.078 1 95.38 322 LEU A O 1
ATOM 2577 N N . SER A 1 323 ? -8.227 59.812 19.125 1 93.56 323 SER A N 1
ATOM 2578 C CA . SER A 1 323 ? -8.68 60.125 17.766 1 93.5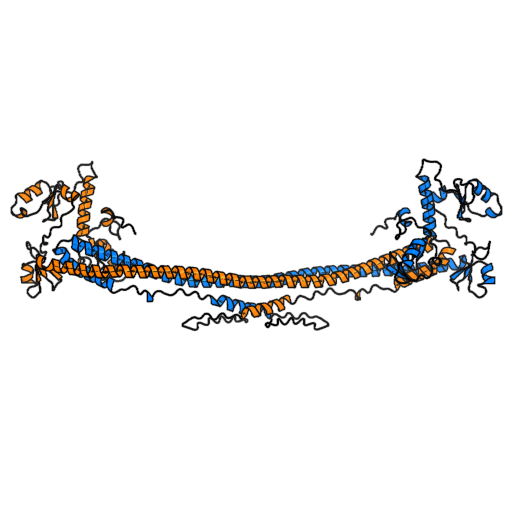6 323 SER A CA 1
ATOM 2579 C C . SER A 1 323 ? -7.891 59.344 16.734 1 93.56 323 SER A C 1
ATOM 2581 O O . SER A 1 323 ? -8.453 58.844 15.75 1 93.56 323 SER A O 1
ATOM 2583 N N . GLU A 1 324 ? -6.602 59.219 16.922 1 91.81 324 GLU A N 1
ATOM 2584 C CA . GLU A 1 324 ? -5.758 58.438 16.031 1 91.81 324 GLU A CA 1
ATOM 2585 C C . GLU A 1 324 ? -6.199 56.969 15.992 1 91.81 324 GLU A C 1
ATOM 2587 O O . GLU A 1 324 ? -6.234 56.344 14.922 1 91.81 324 GLU A O 1
ATOM 2592 N N . LEU A 1 325 ? -6.52 56.469 17.172 1 91.31 325 LEU A N 1
ATOM 2593 C CA . LEU A 1 325 ? -6.945 55.062 17.281 1 91.31 325 LEU A CA 1
ATOM 2594 C C . LEU A 1 325 ? -8.305 54.844 16.625 1 91.31 325 LEU A C 1
ATOM 2596 O O . LEU A 1 325 ? -8.602 53.75 16.141 1 91.31 325 LEU A O 1
ATOM 2600 N N . ASN A 1 326 ? -9.086 55.938 16.594 1 89.12 326 ASN A N 1
ATOM 2601 C CA . ASN A 1 326 ? -10.422 55.875 16.016 1 89.12 326 ASN A CA 1
ATOM 2602 C C . ASN A 1 326 ? -10.367 55.875 14.484 1 89.12 326 ASN A C 1
ATOM 2604 O O . ASN A 1 326 ? -11.312 55.469 13.82 1 89.12 326 ASN A O 1
ATOM 2608 N N . VAL A 1 327 ? -9.281 56.469 13.812 1 82.94 327 VAL A N 1
ATOM 2609 C CA . VAL A 1 327 ? -9.18 56.594 12.359 1 82.94 327 VAL A CA 1
ATOM 2610 C C . VAL A 1 327 ? -8.562 55.344 11.766 1 82.94 327 VAL A C 1
ATOM 2612 O O . VAL A 1 327 ? -8.781 55.031 10.594 1 82.94 327 VAL A O 1
ATOM 2615 N N . LYS A 1 328 ? -7.781 54.531 12.398 1 71.94 328 LYS A N 1
ATOM 2616 C CA . LYS A 1 328 ? -7.152 53.344 11.867 1 71.94 328 LYS A CA 1
ATOM 2617 C C . LYS A 1 328 ? -8.109 52.156 11.906 1 71.94 328 LYS A C 1
ATOM 2619 O O . LYS A 1 328 ? -8.008 51.281 12.781 1 71.94 328 LYS A O 1
ATOM 2624 N N . PRO A 1 329 ? -9.242 52.25 11.102 1 64.75 329 PRO A N 1
ATOM 2625 C CA . PRO A 1 329 ? -10.18 51.125 11.273 1 64.75 329 PRO A CA 1
ATOM 2626 C C . PRO A 1 329 ? -9.664 49.812 10.695 1 64.75 329 PRO A C 1
ATOM 2628 O O . PRO A 1 329 ? -8.891 49.812 9.734 1 64.75 329 PRO A O 1
ATOM 2631 N N . LEU A 1 330 ? -9.742 48.781 11.555 1 75.31 330 LEU A N 1
ATOM 2632 C CA . LEU A 1 330 ? -9.586 47.406 11.086 1 75.31 330 LEU A CA 1
ATOM 2633 C C . LEU A 1 330 ? -10.625 47.094 10.023 1 75.31 330 LEU A C 1
ATOM 2635 O O . LEU A 1 330 ? -11.82 47.312 10.211 1 75.31 330 LEU A O 1
ATOM 2639 N N . ASN A 1 331 ? -10.141 47.031 8.695 1 74.06 331 ASN A N 1
ATOM 2640 C CA . ASN A 1 331 ? -11.016 46.75 7.57 1 74.06 331 ASN A CA 1
ATOM 2641 C C . ASN A 1 331 ? -11.312 45.25 7.469 1 74.06 331 ASN A C 1
ATOM 2643 O O . ASN A 1 331 ? -10.461 44.469 7.059 1 74.06 331 ASN A O 1
ATOM 2647 N N . VAL A 1 332 ? -12.586 44.969 7.836 1 74.56 332 VAL A N 1
ATOM 2648 C CA . VAL A 1 332 ? -13.055 43.594 7.785 1 74.56 332 VAL A CA 1
ATOM 2649 C C . VAL A 1 332 ? -12.984 43.094 6.348 1 74.56 332 VAL A C 1
ATOM 2651 O O . VAL A 1 332 ? -12.695 41.906 6.113 1 74.56 332 VAL A O 1
ATOM 2654 N N . GLU A 1 333 ? -13.203 44 5.41 1 73.56 333 GLU A N 1
ATOM 2655 C CA . GLU A 1 333 ? -13.234 43.594 4.008 1 73.56 333 GLU A CA 1
ATOM 2656 C C . GLU A 1 333 ? -11.844 43.219 3.502 1 73.56 333 GLU A C 1
ATOM 2658 O O . GLU A 1 333 ? -11.703 42.531 2.49 1 73.56 333 GLU A O 1
ATOM 2663 N N . ALA A 1 334 ? -10.844 43.625 4.273 1 77.06 334 ALA A N 1
ATOM 2664 C CA . ALA A 1 334 ? -9.469 43.375 3.844 1 77.06 334 ALA A CA 1
ATOM 2665 C C . ALA A 1 334 ? -8.969 42 4.324 1 77.06 334 ALA A C 1
ATOM 2667 O O . ALA A 1 334 ? -7.871 41.594 3.963 1 77.06 334 ALA A O 1
ATOM 2668 N N . ILE A 1 335 ? -9.844 41.281 5.016 1 80.38 335 ILE A N 1
ATOM 2669 C CA . ILE A 1 335 ? -9.469 39.969 5.496 1 80.38 335 ILE A CA 1
ATOM 2670 C C . ILE A 1 335 ? -9.414 38.969 4.324 1 80.38 335 ILE A C 1
ATOM 2672 O O . ILE A 1 335 ? -10.375 38.844 3.574 1 80.38 335 ILE A O 1
ATOM 2676 N N . PRO A 1 336 ? -8.312 38.344 4.086 1 77.31 336 PRO A N 1
ATOM 2677 C CA . PRO A 1 336 ? -8.172 37.438 2.949 1 77.31 336 PRO A CA 1
ATOM 2678 C C . PRO A 1 336 ? -9.102 36.219 3.043 1 77.31 336 PRO A C 1
ATOM 2680 O O . PRO A 1 336 ? -9.312 35.688 4.129 1 77.31 336 PRO A O 1
ATOM 2683 N N . GLU A 1 337 ? -9.773 35.938 1.946 1 77 337 GLU A N 1
ATOM 2684 C CA . GLU A 1 337 ? -10.617 34.75 1.875 1 77 337 GLU A CA 1
ATOM 2685 C C . GLU A 1 337 ? -9.773 33.5 1.679 1 77 337 GLU A C 1
ATOM 2687 O O . GLU A 1 337 ? -8.836 33.5 0.877 1 77 337 GLU A O 1
ATOM 2692 N N . PRO A 1 338 ? -10.117 32.562 2.65 1 71.19 338 PRO A N 1
ATOM 2693 C CA . PRO A 1 338 ? -9.352 31.312 2.547 1 71.19 338 PRO A CA 1
ATOM 2694 C C . PRO A 1 338 ? -9.477 30.656 1.175 1 71.19 338 PRO A C 1
ATOM 2696 O O . PRO A 1 338 ? -10.578 30.578 0.622 1 71.19 338 PRO A O 1
ATOM 2699 N N . TRP A 1 339 ? -8.383 30.5 0.379 1 65.38 339 TRP A N 1
ATOM 2700 C CA . TRP A 1 339 ? -8.383 29.812 -0.911 1 65.38 339 TRP A CA 1
ATOM 2701 C C . TRP A 1 339 ? -7.305 28.734 -0.961 1 65.38 339 TRP A C 1
ATOM 2703 O O . TRP A 1 339 ? -6.18 28.969 -0.509 1 65.38 339 TRP A O 1
ATOM 2713 N N . ILE A 1 340 ? -7.695 27.422 -0.98 1 63.47 340 ILE A N 1
ATOM 2714 C CA . ILE A 1 340 ? -6.727 26.359 -1.244 1 63.47 340 ILE A CA 1
ATOM 2715 C C . ILE A 1 340 ? -6.816 25.922 -2.707 1 63.47 340 ILE A C 1
ATOM 2717 O O . ILE A 1 340 ? -7.887 25.547 -3.186 1 63.47 340 ILE A O 1
ATOM 2721 N N . PRO A 1 341 ? -5.68 26.062 -3.453 1 52.41 341 PRO A N 1
ATOM 2722 C CA . PRO A 1 341 ? -5.695 25.609 -4.844 1 52.41 341 PRO A CA 1
ATOM 2723 C C . PRO A 1 341 ? -5.914 24.094 -4.969 1 52.41 341 PRO A C 1
ATOM 2725 O O . PRO A 1 341 ? -5.152 23.312 -4.398 1 52.41 341 PRO A O 1
ATOM 2728 N N . VAL A 1 342 ? -6.938 23.391 -4.613 1 48.56 342 VAL A N 1
ATOM 2729 C CA . VAL A 1 342 ? -7.195 21.953 -4.703 1 48.56 342 VAL A CA 1
ATOM 2730 C C . VAL A 1 342 ? -6.629 21.406 -6.012 1 48.56 342 VAL A C 1
ATOM 2732 O O . VAL A 1 342 ? -6.25 20.234 -6.09 1 48.56 342 VAL A O 1
ATOM 2735 N N . LEU A 1 343 ? -6.797 22 -7.234 1 46.19 343 LEU A N 1
ATOM 2736 C CA . LEU A 1 343 ? -7.105 21.281 -8.461 1 46.19 343 LEU A CA 1
ATOM 2737 C C . LEU A 1 343 ? -5.871 20.547 -8.984 1 46.19 343 LEU A C 1
ATOM 2739 O O . LEU A 1 343 ? -5.922 19.906 -10.039 1 46.19 343 LEU A O 1
ATOM 2743 N N . GLN A 1 344 ? -4.531 20.859 -8.695 1 44.94 344 GLN A N 1
ATOM 2744 C CA . GLN A 1 344 ? -3.568 20.234 -9.594 1 44.94 344 GLN A CA 1
ATOM 2745 C C . GLN A 1 344 ? -3.529 18.719 -9.391 1 44.94 344 GLN A C 1
ATOM 2747 O O . GLN A 1 344 ? -2.797 18.016 -10.086 1 44.94 344 GLN A O 1
ATOM 2752 N N . VAL A 1 345 ? -4.027 18.281 -8.383 1 43.06 345 VAL A N 1
ATOM 2753 C CA . VAL A 1 345 ? -3.842 16.859 -8.117 1 43.06 345 VAL A CA 1
ATOM 2754 C C . VAL A 1 345 ? -4.426 16.047 -9.266 1 43.06 345 VAL A C 1
ATOM 2756 O O . VAL A 1 345 ? -3.822 15.07 -9.711 1 43.06 345 VAL A O 1
ATOM 2759 N N . ASN A 1 346 ? -5.527 16.531 -9.75 1 41.81 346 ASN A N 1
ATOM 2760 C CA . ASN A 1 346 ? -6.152 15.734 -10.797 1 41.81 346 ASN A CA 1
ATOM 2761 C C . ASN A 1 346 ? -5.371 15.805 -12.102 1 41.81 346 ASN A C 1
ATOM 2763 O O . ASN A 1 346 ? -5.285 14.82 -12.836 1 41.81 346 ASN A O 1
ATOM 2767 N N . GLN A 1 347 ? -4.707 16.953 -12.445 1 44.53 347 GLN A N 1
ATOM 2768 C CA . GLN A 1 347 ? -4.027 17.094 -13.727 1 44.53 347 GLN A CA 1
ATOM 2769 C C . GLN A 1 347 ? -2.723 16.297 -13.742 1 44.53 347 GLN A C 1
ATOM 2771 O O . GLN A 1 347 ? -2.381 15.672 -14.758 1 44.53 347 GLN A O 1
ATOM 2776 N N . LEU A 1 348 ? -1.866 16.453 -12.812 1 42.12 348 LEU A N 1
ATOM 2777 C CA . LEU A 1 348 ? -0.54 15.844 -12.812 1 42.12 348 LEU A CA 1
ATOM 2778 C C . LEU A 1 348 ? -0.637 14.32 -12.844 1 42.12 348 LEU A C 1
ATOM 2780 O O . LEU A 1 348 ? 0.165 13.664 -13.508 1 42.12 348 LEU A O 1
ATOM 2784 N N . LEU A 1 349 ? -1.51 13.875 -12.148 1 42.62 349 LEU A N 1
ATOM 2785 C CA . LEU A 1 349 ? -1.541 12.414 -12.141 1 42.62 349 LEU A CA 1
ATOM 2786 C C . LEU A 1 349 ? -1.962 11.867 -13.5 1 42.62 349 LEU A C 1
ATOM 2788 O O . LEU A 1 349 ? -1.458 10.836 -13.945 1 42.62 349 LEU A O 1
ATOM 2792 N N . ASP A 1 350 ? -2.676 12.766 -14.227 1 44.31 350 ASP A N 1
ATOM 2793 C CA . ASP A 1 350 ? -3.109 12.281 -15.531 1 44.31 350 ASP A CA 1
ATOM 2794 C C . ASP A 1 350 ? -1.951 12.273 -16.531 1 44.31 350 ASP A C 1
ATOM 2796 O O . ASP A 1 350 ? -1.822 11.352 -17.328 1 44.31 350 ASP A O 1
ATOM 2800 N N . ASP A 1 351 ? -1.009 13.258 -16.531 1 43.31 351 ASP A N 1
ATOM 2801 C CA . ASP A 1 351 ? 0.122 13.312 -17.453 1 43.31 351 ASP A CA 1
ATOM 2802 C C . ASP A 1 351 ? 1.106 12.18 -17.188 1 43.31 351 ASP A C 1
ATOM 2804 O O . ASP A 1 351 ? 1.649 11.594 -18.125 1 43.31 351 ASP A O 1
ATOM 2808 N N . ASP A 1 352 ? 1.545 11.977 -16.078 1 40.94 352 ASP A N 1
ATOM 2809 C CA . ASP A 1 352 ? 2.6 11 -15.82 1 40.94 352 ASP A CA 1
ATOM 2810 C C . ASP A 1 352 ? 2.107 9.578 -16.062 1 40.94 352 ASP A C 1
ATOM 2812 O O . ASP A 1 352 ? 2.855 8.734 -16.562 1 40.94 352 ASP A O 1
ATOM 2816 N N . ILE A 1 353 ? 0.888 9.406 -15.82 1 41.66 353 ILE A N 1
ATOM 2817 C CA . ILE A 1 353 ? 0.386 8.055 -16.062 1 41.66 353 ILE A CA 1
ATOM 2818 C C . ILE A 1 353 ? 0.119 7.859 -17.547 1 41.66 353 ILE A C 1
ATOM 2820 O O . ILE A 1 353 ? 0.326 6.77 -18.094 1 41.66 353 ILE A O 1
ATOM 2824 N N . ALA A 1 354 ? -0.024 8.977 -18.266 1 43.81 354 ALA A N 1
ATOM 2825 C CA . ALA A 1 354 ? -0.112 8.883 -19.719 1 43.81 354 ALA A CA 1
ATOM 2826 C C . ALA A 1 354 ? 1.215 8.43 -20.328 1 43.81 354 ALA A C 1
ATOM 2828 O O . ALA A 1 354 ? 1.235 7.684 -21.312 1 43.81 354 ALA A O 1
ATOM 2829 N N . THR A 1 355 ? 2.4 8.859 -19.953 1 39.25 355 THR A N 1
ATOM 2830 C CA . THR A 1 355 ? 3.695 8.453 -20.484 1 39.25 355 THR A CA 1
ATOM 2831 C C . THR A 1 355 ? 3.979 6.984 -20.172 1 39.25 355 THR A C 1
ATOM 2833 O O . THR A 1 355 ? 4.699 6.316 -20.906 1 39.25 355 THR A O 1
ATOM 2836 N N . ILE A 1 356 ? 3.596 6.539 -19.172 1 36.78 356 ILE A N 1
ATOM 2837 C CA . ILE A 1 356 ? 3.955 5.148 -18.906 1 36.78 356 ILE A CA 1
ATOM 2838 C C . ILE A 1 356 ? 3.158 4.227 -19.828 1 36.78 356 ILE A C 1
ATOM 2840 O O . ILE A 1 356 ? 3.598 3.119 -20.141 1 36.78 356 ILE A O 1
ATOM 2844 N N . ASP A 1 357 ? 2.135 4.801 -20.453 1 33.84 357 ASP A N 1
ATOM 2845 C CA . ASP A 1 357 ? 1.271 4.051 -21.359 1 33.84 357 ASP A CA 1
ATOM 2846 C C . ASP A 1 357 ? 2.01 3.676 -22.641 1 33.84 357 ASP A C 1
ATOM 2848 O O . ASP A 1 357 ? 1.73 2.637 -23.25 1 33.84 357 ASP A O 1
ATOM 2852 N N . SER A 1 358 ? 2.963 4.492 -23.172 1 34.06 358 SER A N 1
ATOM 2853 C CA . SER A 1 358 ? 3.469 4.328 -24.516 1 34.06 358 SER A CA 1
ATOM 2854 C C . SER A 1 358 ? 4.559 3.26 -24.578 1 34.06 358 SER A C 1
ATOM 2856 O O . SER A 1 358 ? 5.102 2.98 -25.656 1 34.06 358 SER A O 1
ATOM 2858 N N . THR A 1 359 ? 5.105 2.799 -23.625 1 29.75 359 THR A N 1
ATOM 2859 C CA . THR A 1 359 ? 6.211 1.931 -24.016 1 29.75 359 THR A CA 1
ATOM 2860 C C . THR A 1 359 ? 5.699 0.558 -24.438 1 29.75 359 THR A C 1
ATOM 2862 O O . THR A 1 359 ? 5.215 -0.214 -23.609 1 29.75 359 THR A O 1
ATOM 2865 N N . THR A 1 360 ? 5.23 0.425 -25.656 1 30.06 360 THR A N 1
ATOM 2866 C CA . THR A 1 360 ? 4.859 -0.708 -26.5 1 30.06 360 THR A CA 1
ATOM 2867 C C . THR A 1 360 ? 6 -1.719 -26.578 1 30.06 360 THR A C 1
ATOM 2869 O O . THR A 1 360 ? 7.098 -1.391 -27.031 1 30.06 360 THR A O 1
ATOM 2872 N N . TYR A 1 361 ? 6.258 -2.527 -25.609 1 28.72 361 TYR A N 1
ATOM 2873 C CA . TYR A 1 361 ? 7.262 -3.49 -26.047 1 28.72 361 TYR A CA 1
ATOM 2874 C C . TYR A 1 361 ? 6.672 -4.457 -27.078 1 28.72 361 TYR A C 1
ATOM 2876 O O . TYR A 1 361 ? 5.531 -4.906 -26.922 1 28.72 361 TYR A O 1
ATOM 2884 N N . THR A 1 362 ? 7.012 -4.477 -28.266 1 29.66 362 THR A N 1
ATOM 2885 C CA . THR A 1 362 ? 6.879 -5.336 -29.438 1 29.66 362 THR A CA 1
ATOM 2886 C C . THR A 1 362 ? 7.273 -6.77 -29.109 1 29.66 362 THR A C 1
ATOM 2888 O O . THR A 1 362 ? 8.406 -7.023 -28.688 1 29.66 362 THR A O 1
ATOM 2891 N N . VAL A 1 363 ? 6.344 -7.516 -28.484 1 31.69 363 VAL A N 1
ATOM 2892 C CA . VAL A 1 363 ? 6.699 -8.93 -28.438 1 31.69 363 VAL A CA 1
ATOM 2893 C C . VAL A 1 363 ? 6.801 -9.492 -29.844 1 31.69 363 VAL A C 1
ATOM 2895 O O . VAL A 1 363 ? 5.949 -9.219 -30.703 1 31.69 363 VAL A O 1
ATOM 2898 N N . ASP A 1 364 ? 7.824 -9.969 -30.203 1 29.11 364 ASP A N 1
ATOM 2899 C CA . ASP A 1 364 ? 8.172 -10.695 -31.422 1 29.11 364 ASP A CA 1
ATOM 2900 C C . ASP A 1 364 ? 7.414 -12.023 -31.5 1 29.11 364 ASP A C 1
ATOM 2902 O O . ASP A 1 364 ? 7.746 -12.977 -30.797 1 29.11 364 ASP A O 1
ATOM 2906 N N . SER A 1 365 ? 6.074 -12.133 -31.406 1 29.88 365 SER A N 1
ATOM 2907 C CA . SER A 1 365 ? 5.461 -13.391 -31.812 1 29.88 365 SER A CA 1
ATOM 2908 C C . SER A 1 365 ? 5.934 -13.82 -33.188 1 29.88 365 SER A C 1
ATOM 2910 O O . SER A 1 365 ? 6.094 -12.984 -34.094 1 29.88 365 SER A O 1
ATOM 2912 N N . PRO A 1 366 ? 6.535 -15.008 -33.344 1 31.45 366 PRO A N 1
ATOM 2913 C CA . PRO A 1 366 ? 6.551 -15.391 -34.75 1 31.45 366 PRO A CA 1
ATOM 2914 C C . PRO A 1 366 ? 5.184 -15.234 -35.406 1 31.45 366 PRO A C 1
ATOM 2916 O O . PRO A 1 366 ? 5.086 -14.648 -36.5 1 31.45 366 PRO A O 1
ATOM 2919 N N . SER A 1 367 ? 4.254 -16.375 -35.344 1 30.45 367 SER A N 1
ATOM 2920 C CA . SER A 1 367 ? 3.178 -16.359 -36.344 1 30.45 367 SER A CA 1
ATOM 2921 C C . SER A 1 367 ? 2.24 -15.18 -36.125 1 30.45 367 SER A C 1
ATOM 2923 O O . SER A 1 367 ? 2.02 -14.375 -37.031 1 30.45 367 SER A O 1
ATOM 2925 N N . SER A 1 368 ? 0.759 -15.555 -35.844 1 28.69 368 SER A N 1
ATOM 2926 C CA . SER A 1 368 ? -0.448 -14.766 -36.062 1 28.69 368 SER A CA 1
ATOM 2927 C C . SER A 1 368 ? -0.523 -13.586 -35.094 1 28.69 368 SER A C 1
ATOM 2929 O O . SER A 1 368 ? -0.058 -13.672 -33.969 1 28.69 368 SER A O 1
ATOM 2931 N N . ASP A 1 369 ? -0.758 -12.336 -35.625 1 29.17 369 ASP A N 1
ATOM 2932 C CA . ASP A 1 369 ? -1.06 -10.961 -35.25 1 29.17 369 ASP A CA 1
ATOM 2933 C C . ASP A 1 369 ? -2.121 -10.898 -34.156 1 29.17 369 ASP A C 1
ATOM 2935 O O . ASP A 1 369 ? -3.307 -10.727 -34.438 1 29.17 369 ASP A O 1
ATOM 2939 N N . LEU A 1 370 ? -2.275 -11.867 -33.344 1 26.03 370 LEU A N 1
ATOM 2940 C CA . LEU A 1 370 ? -3.434 -11.602 -32.5 1 26.03 370 LEU A CA 1
ATOM 2941 C C . LEU A 1 370 ? -3.189 -10.375 -31.625 1 26.03 370 LEU A C 1
ATOM 2943 O O . LEU A 1 370 ? -2.32 -10.398 -30.75 1 26.03 370 LEU A O 1
ATOM 2947 N N . VAL A 1 371 ? -3.381 -9.242 -32.312 1 27.7 371 VAL A N 1
ATOM 2948 C CA . VAL A 1 371 ? -3.539 -7.934 -31.672 1 27.7 371 VAL A CA 1
ATOM 2949 C C . VAL A 1 371 ? -4.691 -7.984 -30.672 1 27.7 371 VAL A C 1
ATOM 2951 O O . VAL A 1 371 ? -5.84 -8.227 -31.047 1 27.7 371 VAL A O 1
ATOM 2954 N N . ILE A 1 372 ? -4.633 -8.586 -29.656 1 26.89 372 ILE A N 1
ATOM 2955 C CA . ILE A 1 372 ? -5.75 -8.367 -28.75 1 26.89 372 ILE A CA 1
ATOM 2956 C C . ILE A 1 372 ? -5.848 -6.887 -28.391 1 26.89 372 ILE A C 1
ATOM 2958 O O . ILE A 1 372 ? -4.965 -6.348 -27.719 1 26.89 372 ILE A O 1
ATOM 2962 N N . CYS A 1 373 ? -6.324 -6.059 -29.359 1 26.61 373 CYS A N 1
ATOM 2963 C CA . CYS A 1 373 ? -6.727 -4.664 -29.203 1 26.61 373 CYS A CA 1
ATOM 2964 C C . CYS A 1 373 ? -7.809 -4.52 -28.141 1 26.61 373 CYS A C 1
ATOM 2966 O O . CYS A 1 373 ? -8.93 -5.012 -28.312 1 26.61 373 CYS A O 1
ATOM 2968 N N . GLY A 1 374 ? -7.715 -4.832 -26.938 1 26.16 374 GLY A N 1
ATOM 2969 C CA . GLY A 1 374 ? -8.789 -4.375 -26.078 1 26.16 374 GLY A CA 1
ATOM 2970 C C . GLY A 1 374 ? -8.961 -2.867 -26.078 1 26.16 374 GLY A C 1
ATOM 2971 O O . GLY A 1 374 ? -8.109 -2.137 -25.578 1 26.16 374 GLY A O 1
ATOM 2972 N N . ALA A 1 375 ? -9.594 -2.359 -27.156 1 26.45 375 ALA A N 1
ATOM 2973 C CA . ALA A 1 375 ? -10.195 -1.028 -27.188 1 26.45 375 ALA A CA 1
ATOM 2974 C C . ALA A 1 375 ? -11.102 -0.808 -25.984 1 26.45 375 ALA A C 1
ATOM 2976 O O . ALA A 1 375 ? -12 -1.616 -25.719 1 26.45 375 ALA A O 1
ATOM 2977 N N . PHE A 1 376 ? -10.672 -0.249 -24.891 1 24.62 376 PHE A N 1
ATOM 2978 C CA . PHE A 1 376 ? -11.57 0.373 -23.922 1 24.62 376 PHE A CA 1
ATOM 2979 C C . PHE A 1 376 ? -12.492 1.379 -24.594 1 24.62 376 PHE A C 1
ATOM 2981 O O . PHE A 1 376 ? -12.023 2.332 -25.219 1 24.62 376 PHE A O 1
ATOM 2988 N N . ASP A 1 377 ? -13.609 0.957 -25.156 1 23.31 377 ASP A N 1
ATOM 2989 C CA . ASP A 1 377 ? -14.734 1.847 -25.438 1 23.31 377 ASP A CA 1
ATOM 2990 C C . ASP A 1 377 ? -15.094 2.668 -24.203 1 23.31 377 ASP A C 1
ATOM 2992 O O . ASP A 1 377 ? -15.375 2.111 -23.141 1 23.31 377 ASP A O 1
ATOM 2996 N N . THR A 1 378 ? -14.531 3.85 -24.047 1 24.02 378 THR A N 1
ATOM 2997 C CA . THR A 1 378 ? -14.945 4.91 -23.141 1 24.02 378 THR A CA 1
ATOM 2998 C C . THR A 1 378 ? -16.469 5.051 -23.125 1 24.02 378 THR A C 1
ATOM 3000 O O . THR A 1 378 ? -17 5.855 -22.359 1 24.02 378 THR A O 1
ATOM 3003 N N . ARG A 1 379 ? -17.297 4.684 -24.172 1 21.08 379 ARG A N 1
ATOM 3004 C CA . ARG A 1 379 ? -18.734 4.969 -24.234 1 21.08 379 ARG A CA 1
ATOM 3005 C C . ARG A 1 379 ? -19.5 4.066 -23.281 1 21.08 379 ARG A C 1
ATOM 3007 O O . ARG A 1 379 ? -20.734 4.156 -23.203 1 21.08 379 ARG A O 1
ATOM 3014 N N . LEU A 1 380 ? -19.047 3.033 -22.594 1 19.38 380 LEU A N 1
ATOM 3015 C CA . LEU A 1 380 ? -20.203 2.461 -21.906 1 19.38 380 LEU A CA 1
ATOM 3016 C C . LEU A 1 380 ? -20.469 3.193 -20.594 1 19.38 380 LEU A C 1
ATOM 3018 O O . LEU A 1 380 ? -19.531 3.541 -19.875 1 19.38 380 LEU A O 1
ATOM 3022 N N . MET B 1 1 ? -14.578 36.781 29.312 1 19.94 1 MET B N 1
ATOM 3023 C CA . MET B 1 1 ? -14.469 37.688 30.438 1 19.94 1 MET B CA 1
ATOM 3024 C C . MET B 1 1 ? -13.023 37.781 30.922 1 19.94 1 MET B C 1
ATOM 3026 O O . MET B 1 1 ? -12.531 36.875 31.594 1 19.94 1 MET B O 1
ATOM 3030 N N . ALA B 1 2 ? -12.109 38.219 30.188 1 27.02 2 ALA B N 1
ATOM 3031 C CA . ALA B 1 2 ? -10.672 38.406 30.391 1 27.02 2 ALA B CA 1
ATOM 3032 C C . ALA B 1 2 ? -10.391 39.125 31.703 1 27.02 2 ALA B C 1
ATOM 3034 O O . ALA B 1 2 ? -10.875 40.25 31.906 1 27.02 2 ALA B O 1
ATOM 3035 N N . ALA B 1 3 ? -10.211 38.469 32.719 1 30.05 3 ALA B N 1
ATOM 3036 C CA . ALA B 1 3 ? -10.102 38.844 34.125 1 30.05 3 ALA B CA 1
ATOM 3037 C C . ALA B 1 3 ? -9.227 40.094 34.281 1 30.05 3 ALA B C 1
ATOM 3039 O O . ALA B 1 3 ? -8.086 40.125 33.812 1 30.05 3 ALA B O 1
ATOM 3040 N N . LYS B 1 4 ? -9.922 41.125 34 1 34.59 4 LYS B N 1
ATOM 3041 C CA . LYS B 1 4 ? -9.305 42.312 34.594 1 34.59 4 LYS B CA 1
ATOM 3042 C C . LYS B 1 4 ? -8.516 42 35.844 1 34.59 4 LYS B C 1
ATOM 3044 O O . LYS B 1 4 ? -9.094 41.906 36.938 1 34.59 4 LYS B O 1
ATOM 3049 N N . MET B 1 5 ? -7.84 40.969 35.812 1 36.59 5 MET B N 1
ATOM 3050 C CA . MET B 1 5 ? -7.059 40.812 37.031 1 36.59 5 MET B CA 1
ATOM 3051 C C . MET B 1 5 ? -6.609 42.156 37.594 1 36.59 5 MET B C 1
ATOM 3053 O O . MET B 1 5 ? -6.043 42.969 36.844 1 36.59 5 MET B O 1
ATOM 3057 N N . SER B 1 6 ? -7.375 42.75 38.469 1 42.22 6 SER B N 1
ATOM 3058 C CA . SER B 1 6 ? -6.945 43.844 39.344 1 42.22 6 SER B CA 1
ATOM 3059 C C . SER B 1 6 ? -5.434 43.844 39.531 1 42.22 6 SER B C 1
ATOM 3061 O O . SER B 1 6 ? -4.887 42.969 40.188 1 42.22 6 SER B O 1
ATOM 3063 N N . LEU B 1 7 ? -4.734 43.938 38.562 1 52.59 7 LEU B N 1
ATOM 3064 C CA . LEU B 1 7 ? -3.307 44.062 38.812 1 52.59 7 LEU B CA 1
ATOM 3065 C C . LEU B 1 7 ? -3.059 44.812 40.125 1 52.59 7 LEU B C 1
ATOM 3067 O O . LEU B 1 7 ? -3.68 45.844 40.375 1 52.59 7 LEU B O 1
ATOM 3071 N N . SER B 1 8 ? -2.605 44.094 41.125 1 63.5 8 SER B N 1
ATOM 3072 C CA . SER B 1 8 ? -2.184 44.688 42.375 1 63.5 8 SER B CA 1
ATOM 3073 C C . SER B 1 8 ? -1.437 46 42.156 1 63.5 8 SER B C 1
ATOM 3075 O O . SER B 1 8 ? -0.872 46.219 41.062 1 63.5 8 SER B O 1
ATOM 3077 N N . LEU B 1 9 ? -1.834 47 42.875 1 70.06 9 LEU B N 1
ATOM 3078 C CA . LEU B 1 9 ? -1.105 48.25 42.875 1 70.06 9 LEU B CA 1
ATOM 3079 C C . LEU B 1 9 ? 0.378 48.031 42.594 1 70.06 9 LEU B C 1
ATOM 3081 O O . LEU B 1 9 ? 1.014 48.812 41.906 1 70.06 9 LEU B O 1
ATOM 3085 N N . GLU B 1 10 ? 0.841 46.812 42.875 1 74.62 10 GLU B N 1
ATOM 3086 C CA . GLU B 1 10 ? 2.254 46.469 42.75 1 74.62 10 GLU B CA 1
ATOM 3087 C C . GLU B 1 10 ? 2.607 46.188 41.281 1 74.62 10 GLU B C 1
ATOM 3089 O O . GLU B 1 10 ? 3.689 46.562 40.812 1 74.62 10 GLU B O 1
ATOM 3094 N N . ASP B 1 11 ? 1.648 45.75 40.625 1 77.06 11 ASP B N 1
ATOM 3095 C CA . ASP B 1 11 ? 1.918 45.375 39.25 1 77.06 11 ASP B CA 1
ATOM 3096 C C . ASP B 1 11 ? 1.803 46.594 38.312 1 77.06 11 ASP B C 1
ATOM 3098 O O . ASP B 1 11 ? 2.365 46.594 37.219 1 77.06 11 ASP B O 1
ATOM 3102 N N . GLN B 1 12 ? 1.215 47.594 38.812 1 78.69 12 GLN B N 1
ATOM 3103 C CA . GLN B 1 12 ? 0.922 48.75 38 1 78.69 12 GLN B CA 1
ATOM 3104 C C . GLN B 1 12 ? 2.062 49.75 38.031 1 78.69 12 GLN B C 1
ATOM 3106 O O . GLN B 1 12 ? 2.051 50.75 37.312 1 78.69 12 GLN B O 1
ATOM 3111 N N . VAL B 1 13 ? 3.1 49.406 38.844 1 89.12 13 VAL B N 1
ATOM 3112 C CA . VAL B 1 13 ? 4.145 50.406 39 1 89.12 13 VAL B CA 1
ATOM 3113 C C . VAL B 1 13 ? 5.484 49.844 38.531 1 89.12 13 VAL B C 1
ATOM 3115 O O . VAL B 1 13 ? 6.543 50.25 38.969 1 89.12 13 VAL B O 1
ATOM 3118 N N . ILE B 1 14 ? 5.387 48.844 37.656 1 92.06 14 ILE B N 1
ATOM 3119 C CA . ILE B 1 14 ? 6.605 48.219 37.125 1 92.06 14 ILE B CA 1
ATOM 3120 C C . ILE B 1 14 ? 6.797 48.656 35.656 1 92.06 14 ILE B C 1
ATOM 3122 O O . ILE B 1 14 ? 5.855 48.594 34.875 1 92.06 14 ILE B O 1
ATOM 3126 N N . CYS B 1 15 ? 7.914 49.125 35.312 1 94.62 15 CYS B N 1
ATOM 3127 C CA . CYS B 1 15 ? 8.242 49.5 33.938 1 94.62 15 CYS B CA 1
ATOM 3128 C C . CYS B 1 15 ? 8.367 48.25 33.062 1 94.62 15 CYS B C 1
ATOM 3130 O O . CYS B 1 15 ? 9.148 47.344 33.375 1 94.62 15 CYS B O 1
ATOM 3132 N N . PRO B 1 16 ? 7.754 48.188 31.984 1 92.62 16 PRO B N 1
ATOM 3133 C CA . PRO B 1 16 ? 7.766 47 31.109 1 92.62 16 PRO B CA 1
ATOM 3134 C C . PRO B 1 16 ? 9.117 46.781 30.438 1 92.62 16 PRO B C 1
ATOM 3136 O O . PRO B 1 16 ? 9.391 45.688 29.922 1 92.62 16 PRO B O 1
ATOM 3139 N N . ILE B 1 17 ? 9.969 47.812 30.422 1 93.06 17 ILE B N 1
ATOM 3140 C CA . ILE B 1 17 ? 11.258 47.688 29.75 1 93.06 17 ILE B CA 1
ATOM 3141 C C . ILE B 1 17 ? 12.305 47.125 30.703 1 93.06 17 ILE B C 1
ATOM 3143 O O . ILE B 1 17 ? 12.922 46.094 30.438 1 93.06 17 ILE B O 1
ATOM 3147 N N . CYS B 1 18 ? 12.469 47.75 31.828 1 94 18 CYS B N 1
ATOM 3148 C CA . CYS B 1 18 ? 13.516 47.344 32.75 1 94 18 CYS B CA 1
ATOM 3149 C C . CYS B 1 18 ? 12.961 46.375 33.812 1 94 18 CYS B C 1
ATOM 3151 O O . CYS B 1 18 ? 13.727 45.75 34.531 1 94 18 CYS B O 1
ATOM 3153 N N . LEU B 1 19 ? 11.742 46.312 34.094 1 93.31 19 LEU B N 1
ATOM 3154 C CA . LEU B 1 19 ? 11.031 45.438 35.031 1 93.31 19 LEU B CA 1
ATOM 3155 C C . LEU B 1 19 ? 11.297 45.844 36.469 1 93.31 19 LEU B C 1
ATOM 3157 O O . LEU B 1 19 ? 11.203 45 37.375 1 93.31 19 LEU B O 1
ATOM 3161 N N . GLU B 1 20 ? 11.625 47.062 36.594 1 92.88 20 GLU B N 1
ATOM 3162 C CA . GLU B 1 20 ? 11.773 47.656 37.938 1 92.88 20 GLU B CA 1
ATOM 3163 C C . GLU B 1 20 ? 10.703 48.688 38.188 1 92.88 20 GLU B C 1
ATOM 3165 O O . GLU B 1 20 ? 9.93 49.031 37.281 1 92.88 20 GLU B O 1
ATOM 3170 N N . GLN B 1 21 ? 10.648 49.125 39.438 1 91.81 21 GLN B N 1
ATOM 3171 C CA . GLN B 1 21 ? 9.719 50.188 39.75 1 91.81 21 GLN B CA 1
ATOM 3172 C C . GLN B 1 21 ? 10.055 51.438 38.938 1 91.81 21 GLN B C 1
ATOM 3174 O O . GLN B 1 21 ? 11.227 51.781 38.75 1 91.81 21 GLN B O 1
ATOM 3179 N N . TYR B 1 22 ? 9.039 52.094 38.469 1 94.06 22 TYR B N 1
ATOM 3180 C CA . TYR B 1 22 ? 9.211 53.25 37.594 1 94.06 22 TYR B CA 1
ATOM 3181 C 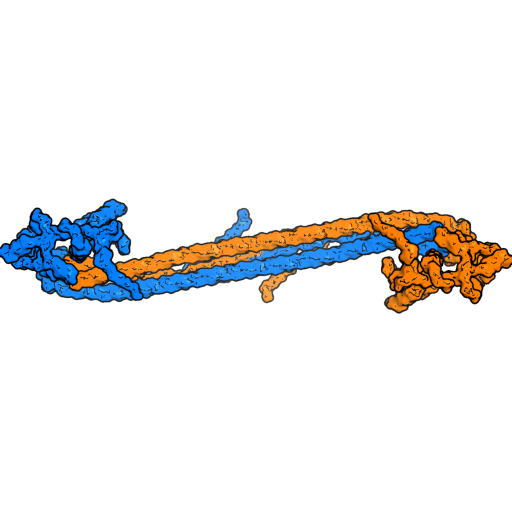C . TYR B 1 22 ? 10.125 54.281 38.25 1 94.06 22 TYR B C 1
ATOM 3183 O O . TYR B 1 22 ? 10.023 54.562 39.469 1 94.06 22 TYR B O 1
ATOM 3191 N N . GLN B 1 23 ? 11.078 54.781 37.5 1 92.75 23 GLN B N 1
ATOM 3192 C CA . GLN B 1 23 ? 11.898 55.938 37.875 1 92.75 23 GLN B CA 1
ATOM 3193 C C . GLN B 1 23 ? 11.68 57.094 36.906 1 92.75 23 GLN B C 1
ATOM 3195 O O . GLN B 1 23 ? 12.047 57 35.719 1 92.75 23 GLN B O 1
ATOM 3200 N N . ASP B 1 24 ? 11.125 58.156 37.344 1 93.31 24 ASP B N 1
ATOM 3201 C CA . ASP B 1 24 ? 10.797 59.312 36.5 1 93.31 24 ASP B CA 1
ATOM 3202 C C . ASP B 1 24 ? 9.93 58.906 35.312 1 93.31 24 ASP B C 1
ATOM 3204 O O . ASP B 1 24 ? 10.359 59 34.188 1 93.31 24 ASP B O 1
ATOM 3208 N N . PRO B 1 25 ? 8.758 58.438 35.656 1 94.94 25 PRO B N 1
ATOM 3209 C CA . PRO B 1 25 ? 7.879 57.906 34.594 1 94.94 25 PRO B CA 1
ATOM 3210 C C . PRO B 1 25 ? 7.449 58.969 33.594 1 94.94 25 PRO B C 1
ATOM 3212 O O . PRO B 1 25 ? 6.98 60.031 34 1 94.94 25 PRO B O 1
ATOM 3215 N N . ARG B 1 26 ? 7.664 58.688 32.344 1 95.25 26 ARG B N 1
ATOM 3216 C CA . ARG B 1 26 ? 7.309 59.594 31.266 1 95.25 26 ARG B CA 1
ATOM 3217 C C . ARG B 1 26 ? 6.23 59 30.375 1 95.25 26 ARG B C 1
ATOM 3219 O O . ARG B 1 26 ? 6.258 57.781 30.078 1 95.25 26 ARG B O 1
ATOM 3226 N N . ILE B 1 27 ? 5.285 59.812 29.891 1 95.5 27 ILE B N 1
ATOM 3227 C CA . ILE B 1 27 ? 4.18 59.344 29.062 1 95.5 27 ILE B CA 1
ATOM 3228 C C . ILE B 1 27 ? 4.52 59.531 27.578 1 95.5 27 ILE B C 1
ATOM 3230 O O . ILE B 1 27 ? 4.828 60.656 27.156 1 95.5 27 ILE B O 1
ATOM 3234 N N . LEU B 1 28 ? 4.469 58.5 26.875 1 94.75 28 LEU B N 1
ATOM 3235 C CA . LEU B 1 28 ? 4.648 58.594 25.422 1 94.75 28 LEU B CA 1
ATOM 3236 C C . LEU B 1 28 ? 3.385 59.125 24.75 1 94.75 28 LEU B C 1
ATOM 3238 O O . LEU B 1 28 ? 2.305 59.094 25.344 1 94.75 28 LEU B O 1
ATOM 3242 N N . PRO B 1 29 ? 3.557 59.625 23.453 1 93 29 PRO B N 1
ATOM 3243 C CA . PRO B 1 29 ? 2.369 60.094 22.734 1 93 29 PRO B CA 1
ATOM 3244 C C . PRO B 1 29 ? 1.294 59 22.609 1 93 29 PRO B C 1
ATOM 3246 O O . PRO B 1 29 ? 0.107 59.312 22.5 1 93 29 PRO B O 1
ATOM 3249 N N . CYS B 1 30 ? 1.657 57.75 22.734 1 94 30 CYS B N 1
ATOM 3250 C CA . CYS B 1 30 ? 0.709 56.656 22.656 1 94 30 CYS B CA 1
ATOM 3251 C C . CYS B 1 30 ? 0.075 56.375 24.016 1 94 30 CYS B C 1
ATOM 3253 O O . CYS B 1 30 ? -0.709 55.438 24.172 1 94 30 CYS B O 1
ATOM 3255 N N . LEU B 1 31 ? 0.464 57.094 25.031 1 94.31 31 LEU B N 1
ATOM 3256 C CA . LEU B 1 31 ? -0.115 57.125 26.375 1 94.31 31 LEU B CA 1
ATOM 3257 C C . LEU B 1 31 ? 0.431 55.969 27.234 1 94.31 31 LEU B C 1
ATOM 3259 O O . LEU B 1 31 ? -0.045 55.75 28.344 1 94.31 31 LEU B O 1
ATOM 3263 N N . HIS B 1 32 ? 1.438 55.281 26.688 1 93 32 HIS B N 1
ATOM 3264 C CA . HIS B 1 32 ? 2.123 54.312 27.516 1 93 32 HIS B CA 1
ATOM 3265 C C . HIS B 1 32 ? 3.252 54.938 28.312 1 93 32 HIS B C 1
ATOM 3267 O O . HIS B 1 32 ? 3.828 55.938 27.875 1 93 32 HIS B O 1
ATOM 3273 N N . THR B 1 33 ? 3.496 54.438 29.484 1 94.62 33 THR B N 1
ATOM 3274 C CA . THR B 1 33 ? 4.445 55.062 30.406 1 94.62 33 THR B CA 1
ATOM 3275 C C . THR B 1 33 ? 5.676 54.156 30.578 1 94.62 33 THR B C 1
ATOM 3277 O O . THR B 1 33 ? 5.559 52.938 30.672 1 94.62 33 THR B O 1
ATOM 3280 N N . TYR B 1 34 ? 6.867 54.812 30.594 1 95.81 34 TYR B N 1
ATOM 3281 C CA . TYR B 1 34 ? 8.141 54.156 30.828 1 95.81 34 TYR B CA 1
ATOM 3282 C C . TYR B 1 34 ? 9.086 55.062 31.625 1 95.81 34 TYR B C 1
ATOM 3284 O O . TYR B 1 34 ? 8.828 56.25 31.766 1 95.81 34 TYR B O 1
ATOM 3292 N N . CYS B 1 35 ? 10.141 54.406 32.156 1 96.25 35 CYS B N 1
ATOM 3293 C CA . CYS B 1 35 ? 11.164 55.219 32.812 1 96.25 35 CYS B CA 1
ATOM 3294 C C . CYS B 1 35 ? 11.859 56.156 31.844 1 96.25 35 CYS B C 1
ATOM 3296 O O . CYS B 1 35 ? 12.062 55.812 30.672 1 96.25 35 CYS B O 1
ATOM 3298 N N . LYS B 1 36 ? 12.273 57.25 32.375 1 96.12 36 LYS B N 1
ATOM 3299 C CA . LYS B 1 36 ? 13.023 58.188 31.531 1 96.12 36 LYS B CA 1
ATOM 3300 C C . LYS B 1 36 ? 14.297 57.562 30.984 1 96.12 36 LYS B C 1
ATOM 3302 O O . LYS B 1 36 ? 14.562 57.625 29.781 1 96.12 36 LYS B O 1
ATOM 3307 N N . HIS B 1 37 ? 14.992 56.875 31.828 1 94.94 37 HIS B N 1
ATOM 3308 C CA . HIS B 1 37 ? 16.25 56.281 31.391 1 94.94 37 HIS B CA 1
ATOM 3309 C C . HIS B 1 37 ? 16.031 55.156 30.391 1 94.94 37 HIS B C 1
ATOM 3311 O O . HIS B 1 37 ? 16.844 54.938 29.5 1 94.94 37 HIS B O 1
ATOM 3317 N N . CYS B 1 38 ? 14.992 54.375 30.578 1 95.25 38 CYS B N 1
ATOM 3318 C CA . CYS B 1 38 ? 14.664 53.312 29.641 1 95.25 38 CYS B CA 1
ATOM 3319 C C . CYS B 1 38 ? 14.352 53.875 28.266 1 95.25 38 CYS B C 1
ATOM 3321 O O . CYS B 1 38 ? 14.773 53.312 27.25 1 95.25 38 CYS B O 1
ATOM 3323 N N . LEU B 1 39 ? 13.594 55 28.234 1 94.62 39 LEU B N 1
ATOM 3324 C CA . LEU B 1 39 ? 13.266 55.625 26.969 1 94.62 39 LEU B CA 1
ATOM 3325 C C . LEU B 1 39 ? 14.516 56.188 26.297 1 94.62 39 LEU B C 1
ATOM 3327 O O . LEU B 1 39 ? 14.648 56.125 25.078 1 94.62 39 LEU B O 1
ATOM 3331 N N . GLU B 1 40 ? 15.383 56.688 27.109 1 93.38 40 GLU B N 1
ATOM 3332 C CA . GLU B 1 40 ? 16.641 57.188 26.578 1 93.38 40 GLU B CA 1
ATOM 3333 C C . GLU B 1 40 ? 17.469 56.094 25.938 1 93.38 40 GLU B C 1
ATOM 3335 O O . GLU B 1 40 ? 18.078 56.281 24.891 1 93.38 40 GLU B O 1
ATOM 3340 N N . TYR B 1 41 ? 17.453 55.031 26.641 1 91.62 41 TYR B N 1
ATOM 3341 C CA . TYR B 1 41 ? 18.172 53.844 26.141 1 91.62 41 TYR B CA 1
ATOM 3342 C C . TYR B 1 41 ? 17.594 53.406 24.797 1 91.62 41 TYR B C 1
ATOM 3344 O O . TYR B 1 41 ? 18.344 53.156 23.859 1 91.62 41 TYR B O 1
ATOM 3352 N N . LEU B 1 42 ? 16.312 53.312 24.641 1 90 42 LEU B N 1
ATOM 3353 C CA . LEU B 1 42 ? 15.648 52.906 23.406 1 90 42 LEU B CA 1
ATOM 3354 C C . LEU B 1 42 ? 15.93 53.906 22.281 1 90 42 LEU B C 1
ATOM 3356 O O . LEU B 1 42 ? 16.062 53.5 21.125 1 90 42 LEU B O 1
ATOM 3360 N N . LEU B 1 43 ? 15.891 55.125 22.641 1 88.88 43 LEU B N 1
ATOM 3361 C CA . LEU B 1 43 ? 16.141 56.188 21.641 1 88.88 43 LEU B CA 1
ATOM 3362 C C . LEU B 1 43 ? 17.547 56.062 21.078 1 88.88 43 LEU B C 1
ATOM 3364 O O . LEU B 1 43 ? 17.766 56.281 19.891 1 88.88 43 LEU B O 1
ATOM 3368 N N . LYS B 1 44 ? 18.469 55.812 21.906 1 85.31 44 LYS B N 1
ATOM 3369 C CA . LYS B 1 44 ? 19.875 55.688 21.5 1 85.31 44 LYS B CA 1
ATOM 3370 C C . LYS B 1 44 ? 20.094 54.438 20.641 1 85.31 44 LYS B C 1
ATOM 3372 O O . LYS B 1 44 ? 20.875 54.469 19.688 1 85.31 44 LYS B O 1
ATOM 3377 N N . LYS B 1 45 ? 19.453 53.438 20.969 1 77.25 45 LYS B N 1
ATOM 3378 C CA . LYS B 1 45 ? 19.688 52.156 20.312 1 77.25 45 LYS B CA 1
ATOM 3379 C C . LYS B 1 45 ? 18.938 52.094 18.984 1 77.25 45 LYS B C 1
ATOM 3381 O O . LYS B 1 45 ? 19.297 51.312 18.109 1 77.25 45 LYS B O 1
ATOM 3386 N N . GLY B 1 46 ? 17.844 52.875 18.859 1 67.38 46 GLY B N 1
ATOM 3387 C CA . GLY B 1 46 ? 17.016 52.719 17.672 1 67.38 46 GLY B CA 1
ATOM 3388 C C . GLY B 1 46 ? 17.688 53.25 16.406 1 67.38 46 GLY B C 1
ATOM 3389 O O . GLY B 1 46 ? 18.656 54 16.469 1 67.38 46 GLY B O 1
ATOM 3390 N N . PRO B 1 47 ? 17.453 52.625 15.258 1 65.62 47 PRO B N 1
ATOM 3391 C CA . PRO B 1 47 ? 18.109 53 14 1 65.62 47 PRO B CA 1
ATOM 3392 C C . PRO B 1 47 ? 17.953 54.469 13.656 1 65.62 47 PRO B C 1
ATOM 3394 O O . PRO B 1 47 ? 18.672 55 12.805 1 65.62 47 PRO B O 1
ATOM 3397 N N . ARG B 1 48 ? 16.641 54.969 14.211 1 61.34 48 ARG B N 1
ATOM 3398 C CA . ARG B 1 48 ? 16.422 56.375 13.828 1 61.34 48 ARG B CA 1
ATOM 3399 C C . ARG B 1 48 ? 16.516 57.281 15.039 1 61.34 48 ARG B C 1
ATOM 3401 O O . ARG B 1 48 ? 15.875 57.062 16.062 1 61.34 48 ARG B O 1
ATOM 3408 N N . GLN B 1 49 ? 17.484 58.094 14.961 1 68.44 49 GLN B N 1
ATOM 3409 C CA . GLN B 1 49 ? 17.953 58.969 16.031 1 68.44 49 GLN B CA 1
ATOM 3410 C C . GLN B 1 49 ? 16.781 59.719 16.688 1 68.44 49 GLN B C 1
ATOM 3412 O O . GLN B 1 49 ? 16.859 60.094 17.844 1 68.44 49 GLN B O 1
ATOM 3417 N N . PHE B 1 50 ? 15.477 59.438 16.109 1 80.69 50 PHE B N 1
ATOM 3418 C CA . PHE B 1 50 ? 14.461 60.312 16.672 1 80.69 50 PHE B CA 1
ATOM 3419 C C . PHE B 1 50 ? 13.117 59.594 16.766 1 80.69 50 PHE B C 1
ATOM 3421 O O . PHE B 1 50 ? 12.062 60.219 16.75 1 80.69 50 PHE B O 1
ATOM 3428 N N . SER B 1 51 ? 13.273 58.281 16.844 1 88.75 51 SER B N 1
ATOM 3429 C CA . SER B 1 51 ? 11.984 57.594 16.969 1 88.75 51 SER B CA 1
ATOM 3430 C C . SER B 1 51 ? 12.109 56.344 17.844 1 88.75 51 SER B C 1
ATOM 3432 O O . SER B 1 51 ? 13.172 55.719 17.922 1 88.75 51 SER B O 1
ATOM 3434 N N . ILE B 1 52 ? 11.117 56.062 18.625 1 89.44 52 ILE B N 1
ATOM 3435 C CA . ILE B 1 52 ? 11.031 54.875 19.469 1 89.44 52 ILE B CA 1
ATOM 3436 C C . ILE B 1 52 ? 9.805 54.031 19.078 1 89.44 52 ILE B C 1
ATOM 3438 O O . ILE B 1 52 ? 8.734 54.594 18.828 1 89.44 52 ILE B O 1
ATOM 3442 N N . LYS B 1 53 ? 10.031 52.875 18.969 1 90.94 53 LYS B N 1
ATOM 3443 C CA . LYS B 1 53 ? 8.898 51.969 18.828 1 90.94 53 LYS B CA 1
ATOM 3444 C C . LYS B 1 53 ? 8.406 51.5 20.203 1 90.94 53 LYS B C 1
ATOM 3446 O O . LYS B 1 53 ? 9.141 50.844 20.938 1 90.94 53 LYS B O 1
ATOM 3451 N N . CYS B 1 54 ? 7.148 51.844 20.531 1 93.88 54 CYS B N 1
ATOM 3452 C CA . CYS B 1 54 ? 6.613 51.5 21.844 1 93.88 54 CYS B CA 1
ATOM 3453 C C . CYS B 1 54 ? 6.582 50 22.047 1 93.88 54 CYS B C 1
ATOM 3455 O O . CYS B 1 54 ? 6.008 49.25 21.234 1 93.88 54 CYS B O 1
ATOM 3457 N N . PRO B 1 55 ? 7.172 49.531 23.031 1 90.81 55 PRO B N 1
ATOM 3458 C CA . PRO B 1 55 ? 7.234 48.094 23.281 1 90.81 55 PRO B CA 1
ATOM 3459 C C . PRO B 1 55 ? 5.855 47.469 23.469 1 90.81 55 PRO B C 1
ATOM 3461 O O . PRO B 1 55 ? 5.672 46.25 23.203 1 90.81 55 PRO B O 1
ATOM 3464 N N . GLU B 1 56 ? 4.883 48.25 23.953 1 89.44 56 GLU B N 1
ATOM 3465 C CA . GLU B 1 56 ? 3.572 47.688 24.297 1 89.44 56 GLU B CA 1
ATOM 3466 C C . GLU B 1 56 ? 2.635 47.719 23.094 1 89.44 56 GLU B C 1
ATOM 3468 O O . GLU B 1 56 ? 1.938 46.75 22.812 1 89.44 56 GLU B O 1
ATOM 3473 N N . CYS B 1 57 ? 2.611 48.875 22.375 1 90.56 57 CYS B N 1
ATOM 3474 C CA . CYS B 1 57 ? 1.643 49 21.297 1 90.56 57 CYS B CA 1
ATOM 3475 C C . CYS B 1 57 ? 2.336 48.969 19.938 1 90.56 57 CYS B C 1
ATOM 3477 O O . CYS B 1 57 ? 1.676 48.938 18.891 1 90.56 57 CYS B O 1
ATOM 3479 N N . ARG B 1 58 ? 3.646 49.062 19.859 1 88.5 58 ARG B N 1
ATOM 3480 C CA . ARG B 1 58 ? 4.488 48.969 18.672 1 88.5 58 ARG B CA 1
ATOM 3481 C C . ARG B 1 58 ? 4.336 50.188 17.781 1 88.5 58 ARG B C 1
ATOM 3483 O O . ARG B 1 58 ? 4.766 50.188 16.625 1 88.5 58 ARG B O 1
ATOM 3490 N N . GLU B 1 59 ? 3.703 51.125 18.266 1 88.44 59 GLU B N 1
ATOM 3491 C CA . GLU B 1 59 ? 3.609 52.406 17.531 1 88.44 59 GLU B CA 1
ATOM 3492 C C . GLU B 1 59 ? 4.957 53.125 17.5 1 88.44 59 GLU B C 1
ATOM 3494 O O . GLU B 1 59 ? 5.664 53.156 18.5 1 88.44 59 GLU B O 1
ATOM 3499 N N . VAL B 1 60 ? 5.207 53.625 16.344 1 90.12 60 VAL B N 1
ATOM 3500 C CA . VAL B 1 60 ? 6.434 54.406 16.203 1 90.12 60 VAL B CA 1
ATOM 3501 C C . VAL B 1 60 ? 6.16 55.875 16.531 1 90.12 60 VAL B C 1
ATOM 3503 O O . VAL B 1 60 ? 5.324 56.5 15.891 1 90.12 60 VAL B O 1
ATOM 3506 N N . VAL B 1 61 ? 6.801 56.344 17.609 1 90.06 61 VAL B N 1
ATOM 3507 C CA . VAL B 1 61 ? 6.59 57.688 18.078 1 90.06 61 VAL B CA 1
ATOM 3508 C C . VAL B 1 61 ? 7.875 58.5 17.906 1 90.06 61 VAL B C 1
ATOM 3510 O O . VAL B 1 61 ? 8.969 58 18.141 1 90.06 61 VAL B O 1
ATOM 3513 N N . LYS B 1 62 ? 7.691 59.656 17.406 1 88.19 62 LYS B N 1
ATOM 3514 C CA . LYS B 1 62 ? 8.828 60.562 17.25 1 88.19 62 LYS B CA 1
ATOM 3515 C C . LYS B 1 62 ? 9.055 61.375 18.516 1 88.19 62 LYS B C 1
ATOM 3517 O O . LYS B 1 62 ? 8.133 62 19.031 1 88.19 62 LYS B O 1
ATOM 3522 N N . ILE B 1 63 ? 10.273 61.219 19 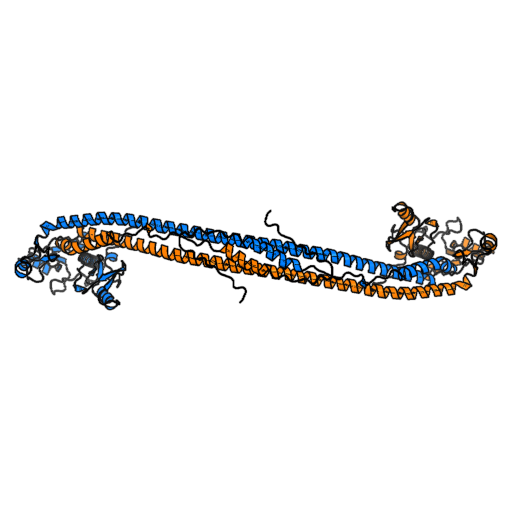1 87.88 63 ILE B N 1
ATOM 3523 C CA . ILE B 1 63 ? 10.617 61.938 20.219 1 87.88 63 ILE B CA 1
ATOM 3524 C C . ILE B 1 63 ? 11.953 62.625 20.031 1 87.88 63 ILE B C 1
ATOM 3526 O O . ILE B 1 63 ? 12.961 62 19.703 1 87.88 63 ILE B O 1
ATOM 3530 N N . ASP B 1 64 ? 11.93 63.938 20.109 1 82.56 64 ASP B N 1
ATOM 3531 C CA . ASP B 1 64 ? 13.164 64.688 20.031 1 82.56 64 ASP B CA 1
ATOM 3532 C C . ASP B 1 64 ? 13.977 64.562 21.312 1 82.56 64 ASP B C 1
ATOM 3534 O O . ASP B 1 64 ? 15.172 64.312 21.281 1 82.56 64 ASP B O 1
ATOM 3538 N N . ASP B 1 65 ? 13.352 64.875 22.422 1 87.75 65 ASP B N 1
ATOM 3539 C CA . ASP B 1 65 ? 13.961 64.812 23.75 1 87.75 65 ASP B CA 1
ATOM 3540 C C . ASP B 1 65 ? 13.008 64.188 24.766 1 87.75 65 ASP B C 1
ATOM 3542 O O . ASP B 1 65 ? 11.852 64.625 24.875 1 87.75 65 ASP B O 1
ATOM 3546 N N . VAL B 1 66 ? 13.562 63.25 25.516 1 91.44 66 VAL B N 1
ATOM 3547 C CA . VAL B 1 66 ? 12.75 62.562 26.5 1 91.44 66 VAL B CA 1
ATOM 3548 C C . VAL B 1 66 ? 12.297 63.5 27.594 1 91.44 66 VAL B C 1
ATOM 3550 O O . VAL B 1 66 ? 11.234 63.344 28.188 1 91.44 66 VAL B O 1
ATOM 3553 N N . ASP B 1 67 ? 13.008 64.562 27.719 1 88.94 67 ASP B N 1
ATOM 3554 C CA . ASP B 1 67 ? 12.727 65.562 28.766 1 88.94 67 ASP B CA 1
ATOM 3555 C C . ASP B 1 67 ? 11.469 66.375 28.438 1 88.94 67 ASP B C 1
ATOM 3557 O O . ASP B 1 67 ? 10.883 67 29.328 1 88.94 67 ASP B O 1
ATOM 3561 N N . THR B 1 68 ? 11.156 66.312 27.219 1 87.31 68 THR B N 1
ATOM 3562 C CA . THR B 1 68 ? 9.984 67.062 26.812 1 87.31 68 THR B CA 1
ATOM 3563 C C . THR B 1 68 ? 8.703 66.25 27.094 1 87.31 68 THR B C 1
ATOM 3565 O O . THR B 1 68 ? 7.609 66.812 27.062 1 87.31 68 THR B O 1
ATOM 3568 N N . LEU B 1 69 ? 8.844 65 27.453 1 91.81 69 LEU B N 1
ATOM 3569 C CA . LEU B 1 69 ? 7.68 64.188 27.719 1 91.81 69 LEU B CA 1
ATOM 3570 C C . LEU B 1 69 ? 7.098 64.5 29.094 1 91.81 69 LEU B C 1
ATOM 3572 O O . LEU B 1 69 ? 7.836 64.812 30.031 1 91.81 69 LEU B O 1
ATOM 3576 N N . LYS B 1 70 ? 5.848 64.375 29.109 1 89.38 70 LYS B N 1
ATOM 3577 C CA . LYS B 1 70 ? 5.16 64.688 30.359 1 89.38 70 LYS B CA 1
ATOM 3578 C C . LYS B 1 70 ? 5.391 63.594 31.391 1 89.38 70 LYS B C 1
ATOM 3580 O O . LYS B 1 70 ? 5.5 62.438 31.047 1 89.38 70 LYS B O 1
ATOM 3585 N N . VAL B 1 71 ? 5.426 64.062 32.688 1 89.5 71 VAL B N 1
ATOM 3586 C CA . VAL B 1 71 ? 5.605 63.125 33.781 1 89.5 71 VAL B CA 1
ATOM 3587 C C . VAL B 1 71 ? 4.262 62.5 34.156 1 89.5 71 VAL B C 1
ATOM 3589 O O . VAL B 1 71 ? 3.242 63.188 34.219 1 89.5 71 VAL B O 1
ATOM 3592 N N . ASN B 1 72 ? 4.305 61.188 34.344 1 89.38 72 ASN B N 1
ATOM 3593 C CA . ASN B 1 72 ? 3.084 60.531 34.812 1 89.38 72 ASN B CA 1
ATOM 3594 C C . ASN B 1 72 ? 2.898 60.688 36.312 1 89.38 72 ASN B C 1
ATOM 3596 O O . ASN B 1 72 ? 3.48 59.906 37.094 1 89.38 72 ASN B O 1
ATOM 3600 N N . ILE B 1 73 ? 2.121 61.5 36.688 1 79.62 73 ILE B N 1
ATOM 3601 C CA . ILE B 1 73 ? 1.947 61.875 38.094 1 79.62 73 ILE B CA 1
ATOM 3602 C C . ILE B 1 73 ? 1.188 60.75 38.812 1 79.62 73 ILE B C 1
ATOM 3604 O O . ILE B 1 73 ? 1.402 60.531 40 1 79.62 73 ILE B O 1
ATOM 3608 N N . TRP B 1 74 ? 0.342 60.094 38.094 1 80.69 74 TRP B N 1
ATOM 3609 C CA . TRP B 1 74 ? -0.432 59 38.688 1 80.69 74 TRP B CA 1
ATOM 3610 C C . TRP B 1 74 ? 0.475 57.875 39.125 1 80.69 74 TRP B C 1
ATOM 3612 O O . TRP B 1 74 ? 0.31 57.312 40.219 1 80.69 74 TRP B O 1
ATOM 3622 N N . VAL B 1 75 ? 1.329 57.562 38.25 1 85.44 75 VAL B N 1
ATOM 3623 C CA . VAL B 1 75 ? 2.287 56.5 38.562 1 85.44 75 VAL B CA 1
ATOM 3624 C C . VAL B 1 75 ? 3.115 56.906 39.781 1 85.44 75 VAL B C 1
ATOM 3626 O O . VAL B 1 75 ? 3.344 56.094 40.688 1 85.44 75 VAL B O 1
ATOM 3629 N N . ASN B 1 76 ? 3.516 58.125 39.75 1 81.81 76 ASN B N 1
ATOM 3630 C CA . ASN B 1 76 ? 4.289 58.625 40.906 1 81.81 76 ASN B CA 1
ATOM 3631 C C . ASN B 1 76 ? 3.496 58.531 42.188 1 81.81 76 ASN B C 1
ATOM 3633 O O . ASN B 1 76 ? 4.043 58.188 43.25 1 81.81 76 ASN B O 1
ATOM 3637 N N . LYS B 1 77 ? 2.258 58.875 42.125 1 78.25 77 LYS B N 1
ATOM 3638 C CA . LYS B 1 77 ? 1.398 58.781 43.312 1 78.25 77 LYS B CA 1
ATOM 3639 C C . LYS B 1 77 ? 1.29 57.344 43.812 1 78.25 77 LYS B C 1
ATOM 3641 O O . LYS B 1 77 ? 1.39 57.094 45 1 78.25 77 LYS B O 1
ATOM 3646 N N . ASN B 1 78 ? 1.099 56.531 42.906 1 81.75 78 ASN B N 1
ATOM 3647 C CA . ASN B 1 78 ? 0.966 55.125 43.25 1 81.75 78 ASN B CA 1
ATOM 3648 C C . ASN B 1 78 ? 2.266 54.562 43.844 1 81.75 78 ASN B C 1
ATOM 3650 O O . ASN B 1 78 ? 2.24 53.719 44.75 1 81.75 78 ASN B O 1
ATOM 3654 N N . LEU B 1 79 ? 3.371 55.031 43.281 1 82.69 79 LEU B N 1
ATOM 3655 C CA . LEU B 1 79 ? 4.668 54.625 43.812 1 82.69 79 LEU B CA 1
ATOM 3656 C C . LEU B 1 79 ? 4.816 55.062 45.25 1 82.69 79 LEU B C 1
ATOM 3658 O O . LEU B 1 79 ? 5.312 54.312 46.094 1 82.69 79 LEU B O 1
ATOM 3662 N N . THR B 1 80 ? 4.359 56.219 45.5 1 79.44 80 THR B N 1
ATOM 3663 C CA . THR B 1 80 ? 4.406 56.781 46.844 1 79.44 80 THR B CA 1
ATOM 3664 C C . THR B 1 80 ? 3.535 55.938 47.812 1 79.44 80 THR B C 1
ATOM 3666 O O . THR B 1 80 ? 3.953 55.625 48.906 1 79.44 80 THR B O 1
ATOM 3669 N N . ILE B 1 81 ? 2.418 55.562 47.312 1 77.5 81 ILE B N 1
ATOM 3670 C CA . ILE B 1 81 ? 1.491 54.781 48.125 1 77.5 81 ILE B CA 1
ATOM 3671 C C . ILE B 1 81 ? 2.104 53.406 48.406 1 77.5 81 ILE B C 1
ATOM 3673 O O . ILE B 1 81 ? 2.029 52.906 49.562 1 77.5 81 ILE B O 1
ATOM 3677 N N . LEU B 1 82 ? 2.664 52.875 47.5 1 80.31 82 LEU B N 1
ATOM 3678 C CA . LEU B 1 82 ? 3.279 51.562 47.688 1 80.31 82 LEU B CA 1
ATOM 3679 C C . LEU B 1 82 ? 4.438 51.625 48.656 1 80.31 82 LEU B C 1
ATOM 3681 O O . LEU B 1 82 ? 4.613 50.719 49.469 1 80.31 82 LEU B O 1
ATOM 3685 N N . GLU B 1 83 ? 5.219 52.656 48.5 1 78.19 83 GLU B N 1
ATOM 3686 C CA . GLU B 1 83 ? 6.332 52.844 49.406 1 78.19 83 GLU B CA 1
ATOM 3687 C C . GLU B 1 83 ? 5.84 52.969 50.844 1 78.19 83 GLU B C 1
ATOM 3689 O O . GLU B 1 83 ? 6.461 52.438 51.781 1 78.19 83 GLU B O 1
ATOM 3694 N N . LEU B 1 84 ? 4.727 53.5 50.969 1 77.38 84 LEU B N 1
ATOM 3695 C CA . LEU B 1 84 ? 4.145 53.688 52.312 1 77.38 84 LEU B CA 1
ATOM 3696 C C . LEU B 1 84 ? 3.625 52.375 52.875 1 77.38 84 LEU B C 1
ATOM 3698 O O . LEU B 1 84 ? 3.777 52.094 54.062 1 77.38 84 LEU B O 1
ATOM 3702 N N . ARG B 1 85 ? 3.109 51.594 52.031 1 76.06 85 ARG B N 1
ATOM 3703 C CA . ARG B 1 85 ? 2.547 50.312 52.438 1 76.06 85 ARG B CA 1
ATOM 3704 C C . ARG B 1 85 ? 3.646 49.344 52.812 1 76.06 85 ARG B C 1
ATOM 3706 O O . ARG B 1 85 ? 3.486 48.531 53.719 1 76.06 85 ARG B O 1
ATOM 3713 N N . LYS B 1 86 ? 4.691 49.344 52.156 1 74.88 86 LYS B N 1
ATOM 3714 C CA . LYS B 1 86 ? 5.809 48.438 52.438 1 74.88 86 LYS B CA 1
ATOM 3715 C C . LYS B 1 86 ? 6.414 48.75 53.812 1 74.88 86 LYS B C 1
ATOM 3717 O O . LYS B 1 86 ? 6.891 47.844 54.5 1 74.88 86 LYS B O 1
ATOM 3722 N N . THR B 1 87 ? 6.492 50 54.094 1 70.31 87 THR B N 1
ATOM 3723 C CA . THR B 1 87 ? 7.066 50.375 55.375 1 70.31 87 THR B CA 1
ATOM 3724 C C . THR B 1 87 ? 6.207 49.875 56.531 1 70.31 87 THR B C 1
ATOM 3726 O O . THR B 1 87 ? 6.711 49.656 57.625 1 70.31 87 THR B O 1
ATOM 3729 N N . ASP B 1 88 ? 4.984 49.562 56.344 1 64.38 88 ASP B N 1
ATOM 3730 C CA . ASP B 1 88 ? 4.133 49.062 57.406 1 64.38 88 ASP B CA 1
ATOM 3731 C C . ASP B 1 88 ? 4.395 47.562 57.656 1 64.38 88 ASP B C 1
ATOM 3733 O O . ASP B 1 88 ? 4.34 47.094 58.781 1 64.38 88 ASP B O 1
ATOM 3737 N N . THR B 1 89 ? 4.465 46.75 56.594 1 59.22 89 THR B N 1
ATOM 3738 C CA . THR B 1 89 ? 4.633 45.312 56.75 1 59.22 89 THR B CA 1
ATOM 3739 C C . THR B 1 89 ? 6 45 57.344 1 59.22 89 THR B C 1
ATOM 3741 O O . THR B 1 89 ? 6.254 43.844 57.75 1 59.22 89 THR B O 1
ATOM 3744 N N . LYS B 1 90 ? 6.902 45.75 56.969 1 53.16 90 LYS B N 1
ATOM 3745 C CA . LYS B 1 90 ? 8.164 45.438 57.625 1 53.16 90 LYS B CA 1
ATOM 3746 C C . LYS B 1 90 ? 8.141 45.875 59.062 1 53.16 90 LYS B C 1
ATOM 3748 O O . LYS B 1 90 ? 8.227 47.062 59.375 1 53.16 90 LYS B O 1
ATOM 3753 N N . GLN B 1 91 ? 7.289 45.25 59.875 1 44.72 91 GLN B N 1
ATOM 3754 C CA . GLN B 1 91 ? 7.16 45.406 61.344 1 44.72 91 GLN B CA 1
ATOM 3755 C C . GLN B 1 91 ? 8.492 45.812 61.969 1 44.72 91 GLN B C 1
ATOM 3757 O O . GLN B 1 91 ? 8.523 46.344 63.062 1 44.72 91 GLN B O 1
ATOM 3762 N N . THR B 1 92 ? 9.508 44.844 61.906 1 42.84 92 THR B N 1
ATOM 3763 C CA . THR B 1 92 ? 10.516 44.656 62.969 1 42.84 92 THR B CA 1
ATOM 3764 C C . THR B 1 92 ? 11.484 45.812 63 1 42.84 92 THR B C 1
ATOM 3766 O O . THR B 1 92 ? 11.906 46.25 64.062 1 42.84 92 THR B O 1
ATOM 3769 N N . ASP B 1 93 ? 12.734 45.844 62.125 1 44.78 93 ASP B N 1
ATOM 3770 C CA . ASP B 1 93 ? 13.898 46.656 62.5 1 44.78 93 ASP B CA 1
ATOM 3771 C C . ASP B 1 93 ? 13.641 48.125 62.281 1 44.78 93 ASP B C 1
ATOM 3773 O O . ASP B 1 93 ? 12.961 48.531 61.344 1 44.78 93 ASP B O 1
ATOM 3777 N N . SER B 1 94 ? 13.945 49.156 63.281 1 46.41 94 SER B N 1
ATOM 3778 C CA . SER B 1 94 ? 13.852 50.594 63.625 1 46.41 94 SER B CA 1
ATOM 3779 C C . SER B 1 94 ? 13.953 51.469 62.375 1 46.41 94 SER B C 1
ATOM 3781 O O . SER B 1 94 ? 13.695 52.656 62.406 1 46.41 94 SER B O 1
ATOM 3783 N N . LYS B 1 95 ? 14.906 51.188 61.375 1 49.53 95 LYS B N 1
ATOM 3784 C CA . LYS B 1 95 ? 15.617 52.125 60.531 1 49.53 95 LYS B CA 1
ATOM 3785 C C . LYS B 1 95 ? 14.875 52.375 59.219 1 49.53 95 LYS B C 1
ATOM 3787 O O . LYS B 1 95 ? 15.312 53.188 58.406 1 49.53 95 LYS B O 1
ATOM 3792 N N . SER B 1 96 ? 13.797 51.719 58.906 1 56.38 96 SER B N 1
ATOM 3793 C CA . SER B 1 96 ? 13.484 51.688 57.5 1 56.38 96 SER B CA 1
ATOM 3794 C C . SER B 1 96 ? 12.25 52.531 57.188 1 56.38 96 SER B C 1
ATOM 3796 O O . SER B 1 96 ? 11.57 52.312 56.188 1 56.38 96 SER B O 1
ATOM 3798 N N . GLY B 1 97 ? 11.656 53.312 57.875 1 68.31 97 GLY B N 1
ATOM 3799 C CA . GLY B 1 97 ? 10.508 54.156 57.594 1 68.31 97 GLY B CA 1
ATOM 3800 C C . GLY B 1 97 ? 10.812 55.25 56.562 1 68.31 97 GLY B C 1
ATOM 3801 O O . GLY B 1 97 ? 11.961 55.438 56.156 1 68.31 97 GLY B O 1
ATOM 3802 N N . ILE B 1 98 ? 9.703 55.812 55.875 1 79.25 98 ILE B N 1
ATOM 3803 C CA . ILE B 1 98 ? 9.883 56.938 54.969 1 79.25 98 ILE B CA 1
ATOM 3804 C C . ILE B 1 98 ? 10.477 58.125 55.75 1 79.25 98 ILE B C 1
ATOM 3806 O O . ILE B 1 98 ? 9.977 58.5 56.812 1 79.25 98 ILE B O 1
ATOM 3810 N N . MET B 1 99 ? 11.617 58.469 55.344 1 84.5 99 MET B N 1
ATOM 3811 C CA . MET B 1 99 ? 12.328 59.531 56 1 84.5 99 MET B CA 1
ATOM 3812 C C . MET B 1 99 ? 11.781 60.906 55.594 1 84.5 99 MET B C 1
ATOM 3814 O O . MET B 1 99 ? 11.242 61.062 54.5 1 84.5 99 MET B O 1
ATOM 3818 N N . CYS B 1 100 ? 11.836 61.75 56.531 1 86.81 100 CYS B N 1
ATOM 3819 C CA . CYS B 1 100 ? 11.461 63.125 56.219 1 86.81 100 CYS B CA 1
ATOM 3820 C C . CYS B 1 100 ? 12.328 63.688 55.094 1 86.81 100 CYS B C 1
ATOM 3822 O O . CYS B 1 100 ? 13.555 63.562 55.125 1 86.81 100 CYS B O 1
ATOM 3824 N N . ASP B 1 101 ? 11.758 64.188 54.062 1 82.94 101 ASP B N 1
ATOM 3825 C CA . ASP B 1 101 ? 12.5 64.75 52.969 1 82.94 101 ASP B CA 1
ATOM 3826 C C . ASP B 1 101 ? 12.422 66.312 53 1 82.94 101 ASP B C 1
ATOM 3828 O O . ASP B 1 101 ? 12.875 66.938 52.094 1 82.94 101 ASP B O 1
ATOM 3832 N N . ASN B 1 102 ? 11.883 66.812 54 1 83.5 102 ASN B N 1
ATOM 3833 C CA . ASN B 1 102 ? 11.75 68.25 54.156 1 83.5 102 ASN B CA 1
ATOM 3834 C C . ASN B 1 102 ? 12.883 68.812 54.969 1 83.5 102 ASN B C 1
ATOM 3836 O O . ASN B 1 102 ? 13.25 70 54.781 1 83.5 102 ASN B O 1
ATOM 3840 N N . CYS B 1 103 ? 13.336 68.062 55.844 1 84.12 103 CYS B N 1
ATOM 3841 C CA . CYS B 1 103 ? 14.422 68.562 56.688 1 84.12 103 CYS B CA 1
ATOM 3842 C C . CYS B 1 103 ? 15.586 67.562 56.688 1 84.12 103 CYS B C 1
ATOM 3844 O O . CYS B 1 103 ? 15.508 66.5 56.094 1 84.12 103 CYS B O 1
ATOM 3846 N N . GLU B 1 104 ? 16.797 67.938 57.344 1 84.31 104 GLU B N 1
ATOM 3847 C CA . GLU B 1 104 ? 18.016 67.125 57.281 1 84.31 104 GLU B CA 1
ATOM 3848 C C . GLU B 1 104 ? 18.109 66.25 58.5 1 84.31 104 GLU B C 1
ATOM 3850 O O . GLU B 1 104 ? 19.141 65.625 58.75 1 84.31 104 GLU B O 1
ATOM 3855 N N . SER B 1 105 ? 17.141 66.188 59.281 1 80.56 105 SER B N 1
ATOM 3856 C CA . SER B 1 105 ? 17.203 65.438 60.531 1 80.56 105 SER B CA 1
ATOM 3857 C C . SER B 1 105 ? 17.172 63.938 60.312 1 80.56 105 SER B C 1
ATOM 3859 O O . SER B 1 105 ? 17.578 63.156 61.188 1 80.56 105 SER B O 1
ATOM 3861 N N . LYS B 1 106 ? 16.844 63.438 59.156 1 80 106 LYS B N 1
ATOM 3862 C CA . LYS B 1 106 ? 16.75 62.031 58.781 1 80 106 LYS B CA 1
ATOM 3863 C C . LYS B 1 106 ? 15.781 61.312 59.719 1 80 106 LYS B C 1
ATOM 3865 O O . LYS B 1 106 ? 15.992 60.125 60.031 1 80 106 LYS B O 1
ATOM 3870 N N . LEU B 1 107 ? 14.906 62.031 60.25 1 83.44 107 LEU B N 1
ATOM 3871 C CA . LEU B 1 107 ? 13.875 61.438 61.094 1 83.44 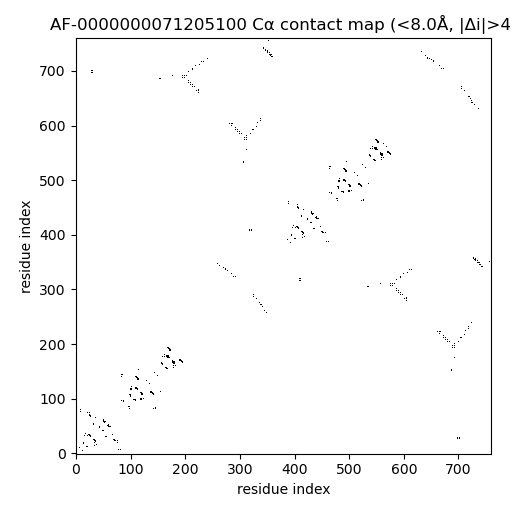107 LEU B CA 1
ATOM 3872 C C . LEU B 1 107 ? 12.773 60.812 60.25 1 83.44 107 LEU B C 1
ATOM 3874 O O . LEU B 1 107 ? 12.648 61.125 59.062 1 83.44 107 LEU B O 1
ATOM 3878 N N . SER B 1 108 ? 12.078 59.938 60.906 1 87 108 SER B N 1
ATOM 3879 C CA . SER B 1 108 ? 10.961 59.281 60.219 1 87 108 SER B CA 1
ATOM 3880 C C . SER B 1 108 ? 9.828 60.25 59.938 1 87 108 SER B C 1
ATOM 3882 O O . SER B 1 108 ? 9.523 61.125 60.75 1 87 108 SER B O 1
ATOM 3884 N N . ALA B 1 109 ? 9.211 60.062 58.75 1 89.44 109 ALA B N 1
ATOM 3885 C CA . ALA B 1 109 ? 8.117 60.938 58.344 1 89.44 109 ALA B CA 1
ATOM 3886 C C . ALA B 1 109 ? 6.809 60.531 59 1 89.44 109 ALA B C 1
ATOM 3888 O O . ALA B 1 109 ? 6.551 59.344 59.219 1 89.44 109 ALA B O 1
ATOM 3889 N N . GLU B 1 110 ? 6.027 61.531 59.438 1 87.62 110 GLU B N 1
ATOM 3890 C CA . GLU B 1 110 ? 4.734 61.281 60.062 1 87.62 110 GLU B CA 1
ATOM 3891 C C . GLU B 1 110 ? 3.588 61.75 59.156 1 87.62 110 GLU B C 1
ATOM 3893 O O . GLU B 1 110 ? 2.465 61.25 59.281 1 87.62 110 GLU B O 1
ATOM 3898 N N . ALA B 1 111 ? 3.893 62.656 58.375 1 89.69 111 ALA B N 1
ATOM 3899 C CA . ALA B 1 111 ? 2.859 63.219 57.531 1 89.69 111 ALA B CA 1
ATOM 3900 C C . ALA B 1 111 ? 3.443 63.625 56.156 1 89.69 111 ALA B C 1
ATOM 3902 O O . ALA B 1 111 ? 4.66 63.594 55.969 1 89.69 111 ALA B O 1
ATOM 3903 N N . ARG B 1 112 ? 2.605 63.812 55.219 1 87.62 112 ARG B N 1
ATOM 3904 C CA . ARG B 1 112 ? 3 64.312 53.938 1 87.62 112 ARG B CA 1
ATOM 3905 C C . ARG B 1 112 ? 2.271 65.625 53.625 1 87.62 112 ARG B C 1
ATOM 3907 O O . ARG B 1 112 ? 1.066 65.75 53.844 1 87.62 112 ARG B O 1
ATOM 3914 N N . CYS B 1 113 ? 3.047 66.625 53.344 1 86.38 113 CYS B N 1
ATOM 3915 C CA . CYS B 1 113 ? 2.457 67.875 52.938 1 86.38 113 CYS B CA 1
ATOM 3916 C C . CYS B 1 113 ? 2.002 67.875 51.5 1 86.38 113 CYS B C 1
ATOM 3918 O O . CYS B 1 113 ? 2.779 67.5 50.594 1 86.38 113 CYS B O 1
ATOM 3920 N N . MET B 1 114 ? 0.816 68.188 51.25 1 77.56 114 MET B N 1
ATOM 3921 C CA . MET B 1 114 ? 0.243 68.125 49.906 1 77.56 114 MET B CA 1
ATOM 3922 C C . MET B 1 114 ? 0.717 69.312 49.062 1 77.56 114 MET B C 1
ATOM 3924 O O . MET B 1 114 ? 0.683 69.25 47.844 1 77.56 114 MET B O 1
ATOM 3928 N N . ASP B 1 115 ? 1.167 70.312 49.75 1 74.38 115 ASP B N 1
ATOM 3929 C CA . ASP B 1 115 ? 1.612 71.5 49.031 1 74.38 115 ASP B CA 1
ATOM 3930 C C . ASP B 1 115 ? 3.088 71.375 48.656 1 74.38 115 ASP B C 1
ATOM 3932 O O . ASP B 1 115 ? 3.463 71.625 47.5 1 74.38 115 ASP B O 1
ATOM 3936 N N . CYS B 1 116 ? 3.896 70.938 49.594 1 74.25 116 CYS B N 1
ATOM 3937 C CA . CYS B 1 116 ? 5.328 70.812 49.344 1 74.25 116 CYS B CA 1
ATOM 3938 C C . CYS B 1 116 ? 5.645 69.438 48.719 1 74.25 116 CYS B C 1
ATOM 3940 O O . CYS B 1 116 ? 6.73 69.25 48.156 1 74.25 116 CYS B O 1
ATOM 3942 N N . GLU B 1 117 ? 4.637 68.562 48.781 1 76.25 117 GLU B N 1
ATOM 3943 C CA . GLU B 1 117 ? 4.777 67.188 48.312 1 76.25 117 GLU B CA 1
ATOM 3944 C C . GLU B 1 117 ? 5.988 66.562 48.969 1 76.25 117 GLU B C 1
ATOM 3946 O O . GLU B 1 117 ? 6.734 65.812 48.281 1 76.25 117 GLU B O 1
ATOM 3951 N N . LYS B 1 118 ? 6.207 66.75 50.219 1 82.19 118 LYS B N 1
ATOM 3952 C CA . LYS B 1 118 ? 7.324 66.188 50.938 1 82.19 118 LYS B CA 1
ATOM 3953 C C . LYS B 1 118 ? 6.84 65.5 52.219 1 82.19 118 LYS B C 1
ATOM 3955 O O . LYS B 1 118 ? 5.793 65.812 52.75 1 82.19 118 LYS B O 1
ATOM 3960 N N . PHE B 1 119 ? 7.625 64.5 52.5 1 87.81 119 PHE B N 1
ATOM 3961 C CA . PHE B 1 119 ? 7.391 63.875 53.781 1 87.81 119 PHE B CA 1
ATOM 3962 C C . PHE B 1 119 ? 7.934 64.688 54.938 1 87.81 119 PHE B C 1
ATOM 3964 O O . PHE B 1 119 ? 9.008 65.312 54.812 1 87.81 119 PHE B O 1
ATOM 3971 N N . CYS B 1 120 ? 7.117 64.812 55.938 1 90.62 120 CYS B N 1
ATOM 3972 C CA . CYS B 1 120 ? 7.465 65.625 57.062 1 90.62 120 CYS B CA 1
ATOM 3973 C C . CYS B 1 120 ? 7.531 64.875 58.344 1 90.62 120 CYS B C 1
ATOM 3975 O O . CYS B 1 120 ? 6.668 64 58.625 1 90.62 120 CYS B O 1
ATOM 3977 N N . CYS B 1 121 ? 8.594 65.125 59 1 89.25 121 CYS B N 1
ATOM 3978 C CA . CYS B 1 121 ? 8.695 64.562 60.344 1 89.25 121 CYS B CA 1
ATOM 3979 C C . CYS B 1 121 ? 7.875 65.375 61.344 1 89.25 121 CYS B C 1
ATOM 3981 O O . CYS B 1 121 ? 7.207 66.312 60.969 1 89.25 121 CYS B O 1
ATOM 3983 N N . ASP B 1 122 ? 7.953 65 62.625 1 89.94 122 ASP B N 1
ATOM 3984 C CA . ASP B 1 122 ? 7.156 65.625 63.656 1 89.94 122 ASP B CA 1
ATOM 3985 C C . ASP B 1 122 ? 7.527 67.125 63.781 1 89.94 122 ASP B C 1
ATOM 3987 O O . ASP B 1 122 ? 6.648 67.938 63.938 1 89.94 122 ASP B O 1
ATOM 3991 N N . PHE B 1 123 ? 8.797 67.312 63.656 1 90.06 123 PHE B N 1
ATOM 3992 C CA . PHE B 1 123 ? 9.266 68.688 63.75 1 90.06 123 PHE B CA 1
ATOM 3993 C C . PHE B 1 123 ? 8.742 69.562 62.594 1 90.06 123 PHE B C 1
ATOM 3995 O O . PHE B 1 123 ? 8.266 70.688 62.781 1 90.06 123 PHE B O 1
ATOM 4002 N N . CYS B 1 124 ? 8.844 69 61.438 1 91.25 124 CYS B N 1
ATOM 4003 C CA . CYS B 1 124 ? 8.422 69.688 60.219 1 91.25 124 CYS B CA 1
ATOM 4004 C C . CYS B 1 124 ? 6.91 69.875 60.219 1 91.25 124 CYS B C 1
ATOM 4006 O O . CYS B 1 124 ? 6.418 70.938 59.719 1 91.25 124 CYS B O 1
ATOM 4008 N N . VAL B 1 125 ? 6.184 68.938 60.75 1 91.69 125 VAL B N 1
ATOM 4009 C CA . VAL B 1 125 ? 4.734 69.062 60.875 1 91.69 125 VAL B CA 1
ATOM 4010 C C . VAL B 1 125 ? 4.387 70.25 61.75 1 91.69 125 VAL B C 1
ATOM 4012 O O . VAL B 1 125 ? 3.543 71.062 61.375 1 91.69 125 VAL B O 1
ATOM 4015 N N . THR B 1 126 ? 5.055 70.312 62.781 1 89.62 126 THR B N 1
ATOM 4016 C CA . THR B 1 126 ? 4.832 71.438 63.688 1 89.62 126 THR B CA 1
ATOM 4017 C C . THR B 1 126 ? 5.203 72.75 63.062 1 89.62 126 THR B C 1
ATOM 4019 O O . THR B 1 126 ? 4.512 73.75 63.25 1 89.62 126 THR B O 1
ATOM 4022 N N . ALA B 1 127 ? 6.262 72.688 62.344 1 89.5 127 ALA B N 1
ATOM 4023 C CA . ALA B 1 127 ? 6.691 73.875 61.625 1 89.5 127 ALA B CA 1
ATOM 4024 C C . ALA B 1 127 ? 5.613 74.312 60.625 1 89.5 127 ALA B C 1
ATOM 4026 O O . ALA B 1 127 ? 5.34 75.5 60.531 1 89.5 127 ALA B O 1
ATOM 4027 N N . HIS B 1 128 ? 5.008 73.438 59.938 1 88.31 128 HIS B N 1
ATOM 4028 C CA . HIS B 1 128 ? 3.963 73.75 58.969 1 88.31 128 HIS B CA 1
ATOM 4029 C C . HIS B 1 128 ? 2.723 74.312 59.656 1 88.31 128 HIS B C 1
ATOM 4031 O O . HIS B 1 128 ? 2.02 75.125 59.094 1 88.31 128 HIS B O 1
ATOM 4037 N N . GLU B 1 129 ? 2.561 74 60.875 1 86.25 129 GLU B N 1
ATOM 4038 C CA . GLU B 1 129 ? 1.397 74.438 61.625 1 86.25 129 GLU B CA 1
ATOM 4039 C C . GLU B 1 129 ? 1.632 75.812 62.219 1 86.25 129 GLU B C 1
ATOM 4041 O O . GLU B 1 129 ? 0.694 76.625 62.344 1 86.25 129 GLU B O 1
ATOM 4046 N N . ARG B 1 130 ? 2.867 76.062 62.469 1 87.5 130 ARG B N 1
ATOM 4047 C CA . ARG B 1 130 ? 3.152 77.25 63.281 1 87.5 130 ARG B CA 1
ATOM 4048 C C . ARG B 1 130 ? 3.625 78.438 62.375 1 87.5 130 ARG B C 1
ATOM 4050 O O . ARG B 1 130 ? 3.373 79.562 62.688 1 87.5 130 ARG B O 1
ATOM 4057 N N . MET B 1 131 ? 4.316 78 61.375 1 84.88 131 MET B N 1
ATOM 4058 C CA . MET B 1 131 ? 4.879 79.062 60.531 1 84.88 131 MET B CA 1
ATOM 4059 C C . MET B 1 131 ? 3.811 79.625 59.594 1 84.88 131 MET B C 1
ATOM 4061 O O . MET B 1 131 ? 3.074 78.875 58.938 1 84.88 131 MET B O 1
ATOM 4065 N N . SER B 1 132 ? 3.723 80.875 59.469 1 81.25 132 SER B N 1
ATOM 4066 C CA . SER B 1 132 ? 2.689 81.562 58.719 1 81.25 132 SER B CA 1
ATOM 4067 C C . SER B 1 132 ? 2.74 81.25 57.219 1 81.25 132 SER B C 1
ATOM 4069 O O . SER B 1 132 ? 1.7 81.062 56.594 1 81.25 132 SER B O 1
ATOM 4071 N N . ILE B 1 133 ? 3.861 81 56.75 1 78.69 133 ILE B N 1
ATOM 4072 C CA . ILE B 1 133 ? 4.055 80.75 55.312 1 78.69 133 ILE B CA 1
ATOM 4073 C C . ILE B 1 133 ? 3.576 79.375 54.969 1 78.69 133 ILE B C 1
ATOM 4075 O O . ILE B 1 133 ? 3.164 79.125 53.812 1 78.69 133 ILE B O 1
ATOM 4079 N N . LEU B 1 134 ? 3.57 78.5 56 1 82.19 134 LEU B N 1
ATOM 4080 C CA . LEU B 1 134 ? 3.254 77.125 55.719 1 82.19 134 LEU B CA 1
ATOM 4081 C C . LEU B 1 134 ? 1.869 76.75 56.25 1 82.19 134 LEU B C 1
ATOM 4083 O O . LEU B 1 134 ? 1.359 75.688 56 1 82.19 134 LEU B O 1
ATOM 4087 N N . LYS B 1 135 ? 1.324 77.625 56.906 1 78.38 135 LYS B N 1
ATOM 4088 C CA . LYS B 1 135 ? 0.068 77.438 57.594 1 78.38 135 LYS B CA 1
ATOM 4089 C C . LYS B 1 135 ? -1.03 77 56.625 1 78.38 135 LYS B C 1
ATOM 4091 O O . LYS B 1 135 ? -1.917 76.188 57 1 78.38 135 LYS B O 1
ATOM 4096 N N . GLU B 1 136 ? -0.932 77.438 55.5 1 78 136 GLU B N 1
ATOM 4097 C CA . GLU B 1 136 ? -1.987 77.125 54.531 1 78 136 GLU B CA 1
ATOM 4098 C C . GLU B 1 136 ? -1.748 75.812 53.844 1 78 136 GLU B C 1
ATOM 4100 O O . GLU B 1 136 ? -2.594 75.312 53.062 1 78 136 GLU B O 1
ATOM 4105 N N . HIS B 1 137 ? -0.656 75.125 54.25 1 81.56 137 HIS B N 1
ATOM 4106 C CA . HIS B 1 137 ? -0.356 73.875 53.625 1 81.56 137 HIS B CA 1
ATOM 4107 C C . HIS B 1 137 ? -1.221 72.75 54.219 1 81.56 137 HIS B C 1
ATOM 4109 O O . HIS B 1 137 ? -1.57 72.75 55.375 1 81.56 137 HIS B O 1
ATOM 4115 N N . GLN B 1 138 ? -1.623 71.875 53.438 1 80.81 138 GLN B N 1
ATOM 4116 C CA . GLN B 1 138 ? -2.438 70.75 53.875 1 80.81 138 GLN B CA 1
ATOM 4117 C C . GLN B 1 138 ? -1.569 69.562 54.188 1 80.81 138 GLN B C 1
ATOM 4119 O O . GLN B 1 138 ? -0.893 69 53.312 1 80.81 138 GLN B O 1
ATOM 4124 N N . LEU B 1 139 ? -1.549 69.188 55.469 1 87.5 139 LEU B N 1
ATOM 4125 C CA . LEU B 1 139 ? -0.81 68 55.906 1 87.5 139 LEU B CA 1
ATOM 4126 C C . LEU B 1 139 ? -1.74 66.812 56.062 1 87.5 139 LEU B C 1
ATOM 4128 O O . LEU B 1 139 ? -2.857 66.938 56.562 1 87.5 139 LEU B O 1
ATOM 4132 N N . VAL B 1 140 ? -1.404 65.75 55.438 1 87.12 140 VAL B N 1
ATOM 4133 C CA . VAL B 1 140 ? -2.164 64.5 55.562 1 87.12 140 VAL B CA 1
ATOM 4134 C C . VAL B 1 140 ? -1.313 63.438 56.25 1 87.12 140 VAL B C 1
ATOM 4136 O O . VAL B 1 140 ? -0.146 63.25 55.906 1 87.12 140 VAL B O 1
ATOM 4139 N N . SER B 1 141 ? -1.883 62.844 57.188 1 88.06 141 SER B N 1
ATOM 4140 C CA . SER B 1 141 ? -1.151 61.844 57.938 1 88.06 141 SER B CA 1
ATOM 4141 C C . SER B 1 141 ? -0.852 60.625 57.094 1 88.06 141 SER B C 1
ATOM 4143 O O . SER B 1 141 ? -1.608 60.312 56.156 1 88.06 141 SER B O 1
ATOM 4145 N N . LEU B 1 142 ? 0.243 59.969 57.344 1 86.25 142 LEU B N 1
ATOM 4146 C CA . LEU B 1 142 ? 0.625 58.781 56.594 1 86.25 142 LEU B CA 1
ATOM 4147 C C . LEU B 1 142 ? -0.414 57.688 56.75 1 86.25 142 LEU B C 1
ATOM 4149 O O . LEU B 1 142 ? -0.668 56.906 55.844 1 86.25 142 LEU B O 1
ATOM 4153 N N . LYS B 1 143 ? -1.047 57.656 57.844 1 82.38 143 LYS B N 1
ATOM 4154 C CA . LYS B 1 143 ? -2.1 56.656 58.094 1 82.38 143 LYS B CA 1
ATOM 4155 C C . LYS B 1 143 ? -3.297 56.906 57.188 1 82.38 143 LYS B C 1
ATOM 4157 O O . LYS B 1 143 ? -3.865 55.938 56.625 1 82.38 143 LYS B O 1
ATOM 4162 N N . GLU B 1 144 ? -3.596 58.125 56.938 1 83.75 144 GLU B N 1
ATOM 4163 C CA . GLU B 1 144 ? -4.715 58.469 56.062 1 83.75 144 GLU B CA 1
ATOM 4164 C C . GLU B 1 144 ? -4.402 58.156 54.625 1 83.75 144 GLU B C 1
ATOM 4166 O O . GLU B 1 144 ? -5.273 57.688 53.875 1 83.75 144 GLU B O 1
ATOM 4171 N N . ILE B 1 145 ? -3.221 58.406 54.312 1 81.38 145 ILE B N 1
ATOM 4172 C CA . ILE B 1 145 ? -2.793 58.125 52.938 1 81.38 145 ILE B CA 1
ATOM 4173 C C . ILE B 1 145 ? -2.844 56.625 52.688 1 81.38 145 ILE B C 1
ATOM 4175 O O . ILE B 1 145 ? -3.242 56.188 51.594 1 81.38 145 ILE B O 1
ATOM 4179 N N . LYS B 1 146 ? -2.492 55.875 53.688 1 77 146 LYS B N 1
ATOM 4180 C CA . LYS B 1 146 ? -2.521 54.406 53.562 1 77 146 LYS B CA 1
ATOM 4181 C C . LYS B 1 146 ? -3.953 53.906 53.406 1 77 146 LYS B C 1
ATOM 4183 O O . LYS B 1 146 ? -4.211 52.969 52.656 1 77 146 LYS B O 1
ATOM 4188 N N . ALA B 1 147 ? -4.777 54.594 54.062 1 77.12 147 ALA B N 1
ATOM 4189 C CA . ALA B 1 147 ? -6.16 54.125 54.094 1 77.12 147 ALA B CA 1
ATOM 4190 C C . ALA B 1 147 ? -6.93 54.594 52.875 1 77.12 147 ALA B C 1
ATOM 4192 O O . ALA B 1 147 ? -7.676 53.812 52.281 1 77.12 147 ALA B O 1
ATOM 4193 N N . LYS B 1 148 ? -6.742 55.812 52.5 1 75.62 148 LYS B N 1
ATOM 4194 C CA . LYS B 1 148 ? -7.621 56.406 51.5 1 75.62 148 LYS B CA 1
ATOM 4195 C C . LYS B 1 148 ? -6.844 56.781 50.25 1 75.62 148 LYS B C 1
ATOM 4197 O O . LYS B 1 148 ? -7.438 57.094 49.219 1 75.62 148 LYS B O 1
ATOM 4202 N N . GLY B 1 149 ? -5.656 56.719 50.281 1 73.88 149 GLY B N 1
ATOM 4203 C CA . GLY B 1 149 ? -4.84 57.156 49.156 1 73.88 149 GLY B CA 1
ATOM 4204 C C . GLY B 1 149 ? -4.5 58.625 49.219 1 73.88 149 GLY B C 1
ATOM 4205 O O . GLY B 1 149 ? -4.84 59.312 50.188 1 73.88 149 GLY B O 1
ATOM 4206 N N . ILE B 1 150 ? -3.752 59 48.281 1 74.12 150 ILE B N 1
ATOM 4207 C CA . ILE B 1 150 ? -3.352 60.406 48.25 1 74.12 150 ILE B CA 1
ATOM 4208 C C . ILE B 1 150 ? -4.484 61.25 47.688 1 74.12 150 ILE B C 1
ATOM 4210 O O . ILE B 1 150 ? -4.941 61.031 46.562 1 74.12 150 ILE B O 1
ATOM 4214 N N . PRO B 1 151 ? -5.074 62.062 48.469 1 72.19 151 PRO B N 1
ATOM 4215 C CA . PRO B 1 151 ? -6.184 62.875 47.969 1 72.19 151 PRO B CA 1
ATOM 4216 C C . PRO B 1 151 ? -5.793 63.75 46.781 1 72.19 151 PRO B C 1
ATOM 4218 O O . PRO B 1 151 ? -4.637 64.125 46.656 1 72.19 151 PRO B O 1
ATOM 4221 N N . ILE B 1 152 ? -6.758 63.906 45.844 1 65.88 152 ILE B N 1
ATOM 4222 C CA . ILE B 1 152 ? -6.562 64.75 44.688 1 65.88 152 ILE B CA 1
ATOM 4223 C C . ILE B 1 152 ? -6.664 66.25 45.094 1 65.88 152 ILE B C 1
ATOM 4225 O O . ILE B 1 152 ? -7.652 66.625 45.719 1 65.88 152 ILE B O 1
ATOM 4229 N N . ARG B 1 153 ? -5.516 66.875 45.156 1 67.38 153 ARG B N 1
ATOM 4230 C CA . ARG B 1 153 ? -5.625 68.312 45.438 1 67.38 153 ARG B CA 1
ATOM 4231 C C . ARG B 1 153 ? -5.488 69.125 44.156 1 67.38 153 ARG B C 1
ATOM 4233 O O . ARG B 1 153 ? -4.57 68.938 43.375 1 67.38 153 ARG B O 1
ATOM 4240 N N . ASN B 1 154 ? -6.52 69.938 43.938 1 69.5 154 ASN B N 1
ATOM 4241 C CA . ASN B 1 154 ? -6.508 70.812 42.781 1 69.5 154 ASN B CA 1
ATOM 4242 C C . ASN B 1 154 ? -5.664 72.062 43.062 1 69.5 154 ASN B C 1
ATOM 4244 O O . ASN B 1 154 ? -6.18 73.188 43.031 1 69.5 154 ASN B O 1
ATOM 4248 N N . LYS B 1 155 ? -4.5 71.812 43.719 1 73.44 155 LYS B N 1
ATOM 4249 C CA . LYS B 1 155 ? -3.633 73 43.844 1 73.44 155 LYS B CA 1
ATOM 4250 C C . LYS B 1 155 ? -2.768 73.188 42.594 1 73.44 155 LYS B C 1
ATOM 4252 O O . LYS B 1 155 ? -2.141 72.188 42.125 1 73.44 155 LYS B O 1
ATOM 4257 N N . PRO B 1 156 ? -2.859 74.375 42.094 1 79.75 156 PRO B N 1
ATOM 4258 C CA . PRO B 1 156 ? -2.062 74.625 40.875 1 79.75 156 PRO B CA 1
ATOM 4259 C C . PRO B 1 156 ? -0.56 74.562 41.156 1 79.75 156 PRO B C 1
ATOM 4261 O O . PRO B 1 156 ? -0.1 74.875 42.25 1 79.75 156 PRO B O 1
ATOM 4264 N N . PRO B 1 157 ? 0.196 74 40.312 1 81.56 157 PRO B N 1
ATOM 4265 C CA . PRO B 1 157 ? 1.648 73.875 40.469 1 81.56 157 PRO B CA 1
ATOM 4266 C C . PRO B 1 157 ? 2.344 75.25 40.469 1 81.56 157 PRO B C 1
ATOM 4268 O O . PRO B 1 157 ? 1.8 76.25 39.906 1 81.56 157 PRO B O 1
ATOM 4271 N N . LEU B 1 158 ? 3.523 75.312 41.094 1 84.19 158 LEU B N 1
ATOM 4272 C CA . LEU B 1 158 ? 4.332 76.5 41.125 1 84.19 158 LEU B CA 1
ATOM 4273 C C . LEU B 1 158 ? 4.957 76.75 39.75 1 84.19 158 LEU B C 1
ATOM 4275 O O . LEU B 1 158 ? 5.285 75.812 39.031 1 84.19 158 LEU B O 1
ATOM 4279 N N . CYS B 1 159 ? 4.988 78 39.375 1 89.19 159 CYS B N 1
ATOM 4280 C CA . CYS B 1 159 ? 5.582 78.375 38.094 1 89.19 159 CYS B CA 1
ATOM 4281 C C . CYS B 1 159 ? 7.094 78.125 38.125 1 89.19 159 CYS B C 1
ATOM 4283 O O . CYS B 1 159 ? 7.758 78.5 39.062 1 89.19 159 CYS B O 1
ATOM 4285 N N . GLU B 1 160 ? 7.68 77.562 37.219 1 83.25 160 GLU B N 1
ATOM 4286 C CA . GLU B 1 160 ? 9.117 77.25 37.125 1 83.25 160 GLU B CA 1
ATOM 4287 C C . GLU B 1 160 ? 9.883 78.562 36.75 1 83.25 160 GLU B C 1
ATOM 4289 O O . GLU B 1 160 ? 11.039 78.688 37.156 1 83.25 160 GLU B O 1
ATOM 4294 N N . LYS B 1 161 ? 9.289 79.438 36.125 1 88.94 161 LYS B N 1
ATOM 4295 C CA . LYS B 1 161 ? 9.938 80.625 35.625 1 88.94 161 LYS B CA 1
ATOM 4296 C C . LYS B 1 161 ? 9.805 81.812 36.625 1 88.94 161 LYS B C 1
ATOM 4298 O O . LYS B 1 161 ? 10.68 82.688 36.719 1 88.94 161 LYS B O 1
ATOM 4303 N N . HIS B 1 162 ? 8.672 81.75 37.281 1 90.44 162 HIS B N 1
ATOM 4304 C CA . HIS B 1 162 ? 8.398 82.875 38.188 1 90.44 162 HIS B CA 1
ATOM 4305 C C . HIS B 1 162 ? 8.266 82.375 39.625 1 90.44 162 HIS B C 1
ATOM 4307 O O . HIS B 1 162 ? 7.238 81.812 40 1 90.44 162 HIS B O 1
ATOM 4313 N N . LYS B 1 163 ? 9.289 82.625 40.375 1 84.44 163 LYS B N 1
ATOM 4314 C CA . LYS B 1 163 ? 9.383 82.125 41.75 1 84.44 163 LYS B CA 1
ATOM 4315 C C . LYS B 1 163 ? 8.219 82.625 42.594 1 84.44 163 LYS B C 1
ATOM 4317 O O . LYS B 1 163 ? 7.934 83.812 42.625 1 84.44 163 LYS B O 1
ATOM 4322 N N . GLY B 1 164 ? 7.516 81.688 43.188 1 81.38 164 GLY B N 1
ATOM 4323 C CA . GLY B 1 164 ? 6.461 82 44.125 1 81.38 164 GLY B CA 1
ATOM 4324 C C . GLY B 1 164 ? 5.09 82.125 43.469 1 81.38 164 GLY B C 1
ATOM 4325 O O . GLY B 1 164 ? 4.078 82.188 44.188 1 81.38 164 GLY B O 1
ATOM 4326 N N . GLU B 1 165 ? 5.062 82.125 42.156 1 88.31 165 GLU B N 1
ATOM 4327 C CA . GLU B 1 165 ? 3.783 82.25 41.469 1 88.31 165 GLU B CA 1
ATOM 4328 C C . GLU B 1 165 ? 3.217 80.875 41.156 1 88.31 165 GLU B C 1
ATOM 4330 O O . GLU B 1 165 ? 3.971 79.875 40.938 1 88.31 165 GLU B O 1
ATOM 4335 N N . VAL B 1 166 ? 1.873 80.75 41.219 1 88.38 166 VAL B N 1
ATOM 4336 C CA . VAL B 1 166 ? 1.206 79.5 40.906 1 88.38 166 VAL B CA 1
ATOM 4337 C C . VAL B 1 166 ? 0.591 79.562 39.531 1 88.38 166 VAL B C 1
ATOM 4339 O O . VAL B 1 166 ? 0.168 80.625 39.062 1 88.38 166 VAL B O 1
ATOM 4342 N N . LYS B 1 167 ? 0.571 78.438 38.844 1 92.88 167 LYS B N 1
ATOM 4343 C CA . LYS B 1 167 ? 0.001 78.312 37.5 1 92.88 167 LYS B CA 1
ATOM 4344 C C . LYS B 1 167 ? -1.498 78.062 37.562 1 92.88 167 LYS B C 1
ATOM 4346 O O . LYS B 1 167 ? -1.928 76.938 37.438 1 92.88 167 LYS B O 1
ATOM 4351 N N . LYS B 1 168 ? -2.268 79.125 37.656 1 92.44 168 LYS B N 1
ATOM 4352 C CA . LYS B 1 168 ? -3.719 79 37.75 1 92.44 168 LYS B CA 1
ATOM 4353 C C . LYS B 1 168 ? -4.387 79.188 36.406 1 92.44 168 LYS B C 1
ATOM 4355 O O . LYS B 1 168 ? -5.598 79 36.281 1 92.44 168 LYS B O 1
ATOM 4360 N N . LEU B 1 169 ? -3.535 79.5 35.438 1 95.88 169 LEU B N 1
ATOM 4361 C CA . LEU B 1 169 ? -4.078 79.812 34.125 1 95.88 169 LEU B CA 1
ATOM 4362 C C . LEU B 1 169 ? -3.547 78.812 33.094 1 95.88 169 LEU B C 1
ATOM 4364 O O . LEU B 1 169 ? -2.516 78.188 33.312 1 95.88 169 LEU B O 1
ATOM 4368 N N . PHE B 1 170 ? -4.316 78.625 32.062 1 95.19 170 PHE B N 1
ATOM 4369 C CA . PHE B 1 170 ? -3.947 77.75 30.922 1 95.19 170 PHE B CA 1
ATOM 4370 C C . PHE B 1 170 ? -3.914 78.562 29.641 1 95.19 170 PHE B C 1
ATOM 4372 O O . PHE B 1 170 ? -4.895 79.25 29.281 1 95.19 170 PHE B O 1
ATOM 4379 N N . CYS B 1 171 ? -2.771 78.688 29.031 1 95.56 171 CYS B N 1
ATOM 4380 C CA . CYS B 1 171 ? -2.648 79.312 27.734 1 95.56 171 CYS B CA 1
ATOM 4381 C C . CYS B 1 171 ? -3.105 78.375 26.609 1 95.56 171 CYS B C 1
ATOM 4383 O O . CYS B 1 171 ? -2.445 77.375 26.328 1 95.56 171 CYS B O 1
ATOM 4385 N N . LYS B 1 172 ? -4.137 78.688 25.969 1 92.75 172 LYS B N 1
ATOM 4386 C CA . LYS B 1 172 ? -4.703 77.812 24.906 1 92.75 172 LYS B CA 1
ATOM 4387 C C . LYS B 1 172 ? -3.811 77.875 23.672 1 92.75 172 LYS B C 1
ATOM 4389 O O . LYS B 1 172 ? -3.721 76.875 22.953 1 92.75 172 LYS B O 1
ATOM 4394 N N . THR B 1 173 ? -3.154 78.938 23.516 1 92.75 173 THR B N 1
ATOM 4395 C CA . THR B 1 173 ? -2.303 79.125 22.344 1 92.75 173 THR B CA 1
ATOM 4396 C C . THR B 1 173 ? -1.085 78.188 22.422 1 92.75 173 THR B C 1
ATOM 4398 O O . THR B 1 173 ? -0.721 77.562 21.438 1 92.75 173 THR B O 1
ATOM 4401 N N . CYS B 1 174 ? -0.482 78.062 23.547 1 90.12 174 CYS B N 1
ATOM 4402 C CA . CYS B 1 174 ? 0.723 77.25 23.719 1 90.12 174 CYS B CA 1
ATOM 4403 C C . CYS B 1 174 ? 0.393 75.938 24.328 1 90.12 174 CYS B C 1
ATOM 4405 O O . CYS B 1 174 ? 1.25 75.062 24.406 1 90.12 174 CYS B O 1
ATOM 4407 N N . GLU B 1 175 ? -0.83 75.812 24.797 1 88.94 175 GLU B N 1
ATOM 4408 C CA . GLU B 1 175 ? -1.309 74.562 25.438 1 88.94 175 GLU B CA 1
ATOM 4409 C C . GLU B 1 175 ? -0.474 74.25 26.656 1 88.94 175 GLU B C 1
ATOM 4411 O O . GLU B 1 175 ? 0.005 73.125 26.797 1 88.94 175 GLU B O 1
ATOM 4416 N N . ARG B 1 176 ? -0.317 75.125 27.578 1 90.81 176 ARG B N 1
ATOM 4417 C CA . ARG B 1 176 ? 0.456 74.875 28.781 1 90.81 176 ARG B CA 1
ATOM 4418 C C . ARG B 1 176 ? -0.071 75.75 29.938 1 90.81 176 ARG B C 1
ATOM 4420 O O . ARG B 1 176 ? -0.754 76.75 29.719 1 90.81 176 ARG B O 1
ATOM 4427 N N . LEU B 1 177 ? 0.284 75.375 31.094 1 93.44 177 LEU B N 1
ATOM 4428 C CA . LEU B 1 177 ? -0.057 76.125 32.312 1 93.44 177 LEU B CA 1
ATOM 4429 C C . LEU B 1 177 ? 0.843 77.312 32.438 1 93.44 177 LEU B C 1
ATOM 4431 O O . LEU B 1 177 ? 2.043 77.25 32.188 1 93.44 177 LEU B O 1
ATOM 4435 N N . ILE B 1 178 ? 0.225 78.438 32.875 1 94.38 178 ILE B N 1
ATOM 4436 C CA . ILE B 1 178 ? 0.99 79.688 33.031 1 94.38 178 ILE B CA 1
ATOM 4437 C C . ILE B 1 178 ? 0.539 80.375 34.312 1 94.38 178 ILE B C 1
ATOM 4439 O O . ILE B 1 178 ? -0.541 80.062 34.844 1 94.38 178 ILE B O 1
ATOM 4443 N N . CYS B 1 179 ? 1.422 81.125 34.844 1 94.06 179 CYS B N 1
ATOM 4444 C CA . CYS B 1 179 ? 1.082 82 35.969 1 94.06 179 CYS B CA 1
ATOM 4445 C C . CYS B 1 179 ? 0.747 83.438 35.531 1 94.06 179 CYS B C 1
ATOM 4447 O O . CYS B 1 179 ? 0.74 83.688 34.344 1 94.06 179 CYS B O 1
ATOM 4449 N N . ARG B 1 180 ? 0.405 84.25 36.406 1 93.75 180 ARG B N 1
ATOM 4450 C CA . ARG B 1 180 ? 0.011 85.625 36.094 1 93.75 180 ARG B CA 1
ATOM 4451 C C . ARG B 1 180 ? 1.183 86.438 35.531 1 93.75 180 ARG B C 1
ATOM 4453 O O . ARG B 1 180 ? 1.009 87.25 34.594 1 93.75 180 ARG B O 1
ATOM 4460 N N . ASP B 1 181 ? 2.332 86.188 36.031 1 94.19 181 ASP B N 1
ATOM 4461 C CA . ASP B 1 181 ? 3.514 86.875 35.562 1 94.19 181 ASP B CA 1
ATOM 4462 C C . ASP B 1 181 ? 3.91 86.438 34.188 1 94.19 181 ASP B C 1
ATOM 4464 O O . ASP B 1 181 ? 4.469 87.188 33.406 1 94.19 181 ASP B O 1
ATOM 4468 N N . CYS B 1 182 ? 3.656 85.188 33.875 1 94.56 182 CYS B N 1
ATOM 4469 C CA . CYS B 1 182 ? 3.916 84.688 32.531 1 94.56 182 CYS B CA 1
ATOM 4470 C C . CYS B 1 182 ? 3.141 85.438 31.484 1 94.56 182 CYS B C 1
ATOM 4472 O O . CYS B 1 182 ? 3.621 85.625 30.359 1 94.56 182 CYS B O 1
ATOM 4474 N N . ILE B 1 183 ? 1.945 85.938 31.797 1 92.75 183 ILE B N 1
ATOM 4475 C CA . ILE B 1 183 ? 1.087 86.625 30.875 1 92.75 183 ILE B CA 1
ATOM 4476 C C . ILE B 1 183 ? 1.797 87.938 30.406 1 92.75 183 ILE B C 1
ATOM 4478 O O . ILE B 1 183 ? 1.813 88.25 29.219 1 92.75 183 ILE B O 1
ATOM 4482 N N . ILE B 1 184 ? 2.379 88.5 31.375 1 93.12 184 ILE B N 1
ATOM 4483 C CA . ILE B 1 184 ? 2.967 89.812 31.141 1 93.12 184 ILE B CA 1
ATOM 4484 C C . ILE B 1 184 ? 4.211 89.688 30.266 1 93.12 184 ILE B C 1
ATOM 4486 O O . ILE B 1 184 ? 4.441 90.5 29.375 1 93.12 184 ILE B O 1
ATOM 4490 N N . ILE B 1 185 ? 4.934 88.625 30.406 1 91.5 185 ILE B N 1
ATOM 4491 C CA . ILE B 1 185 ? 6.258 88.562 29.812 1 91.5 185 ILE B CA 1
ATOM 4492 C C . ILE B 1 185 ? 6.176 87.812 28.469 1 91.5 185 ILE B C 1
ATOM 4494 O O . ILE B 1 185 ? 6.645 88.375 27.453 1 91.5 185 ILE B O 1
ATOM 4498 N N . ASP B 1 186 ? 5.523 86.75 28.406 1 92.56 186 ASP B N 1
ATOM 4499 C CA . ASP B 1 186 ? 5.707 85.875 27.266 1 92.56 186 ASP B CA 1
ATOM 4500 C C . ASP B 1 186 ? 4.375 85.562 26.562 1 92.56 186 ASP B C 1
ATOM 4502 O O . ASP B 1 186 ? 4.355 85.188 25.406 1 92.56 186 ASP B O 1
ATOM 4506 N N . HIS B 1 187 ? 3.197 85.812 27.25 1 92.75 187 HIS B N 1
ATOM 4507 C CA . HIS B 1 187 ? 1.935 85.312 26.703 1 92.75 187 HIS B CA 1
ATOM 4508 C C . HIS B 1 187 ? 0.924 86.438 26.578 1 92.75 187 HIS B C 1
ATOM 4510 O O . HIS B 1 187 ? -0.286 86.188 26.578 1 92.75 187 HIS B O 1
ATOM 4516 N N . LYS B 1 188 ? 1.422 87.562 26.547 1 92.75 188 LYS B N 1
ATOM 4517 C CA . LYS B 1 188 ? 0.595 88.812 26.562 1 92.75 188 LYS B CA 1
ATOM 4518 C C . LYS B 1 188 ? -0.467 88.75 25.469 1 92.75 188 LYS B C 1
ATOM 4520 O O . LYS B 1 188 ? -1.634 89.062 25.703 1 92.75 188 LYS B O 1
ATOM 4525 N N . GLU B 1 189 ? -0.116 88.312 24.297 1 93.75 189 GLU B N 1
ATOM 4526 C CA . GLU B 1 189 ? -1.044 88.312 23.172 1 93.75 189 GLU B CA 1
ATOM 4527 C C . GLU B 1 189 ? -1.677 86.938 22.969 1 93.75 189 GLU B C 1
ATOM 4529 O O . GLU B 1 189 ? -2.354 86.688 21.953 1 93.75 189 GLU B O 1
ATOM 4534 N N . HIS B 1 190 ? -1.559 86.125 23.906 1 95.44 190 HIS B N 1
ATOM 4535 C CA . HIS B 1 190 ? -2.105 84.75 23.766 1 95.44 190 HIS B CA 1
ATOM 4536 C C . HIS B 1 190 ? -3.506 84.688 24.375 1 95.44 190 HIS B C 1
ATOM 4538 O O . HIS B 1 190 ? -3.949 85.562 25.062 1 95.44 190 HIS B O 1
ATOM 4544 N N . ASP B 1 191 ? -4.215 83.625 23.953 1 95.44 191 ASP B N 1
ATOM 4545 C CA . ASP B 1 191 ? -5.512 83.312 24.547 1 95.44 191 ASP B CA 1
ATOM 4546 C C . ASP B 1 191 ? -5.348 82.438 25.797 1 95.44 191 ASP B C 1
ATOM 4548 O O . ASP B 1 191 ? -4.832 81.312 25.719 1 95.44 191 ASP B O 1
ATOM 4552 N N . PHE B 1 192 ? -5.688 83 26.953 1 94.88 192 PHE B N 1
ATOM 4553 C CA . PHE B 1 192 ? -5.543 82.188 28.188 1 94.88 192 PHE B CA 1
ATOM 4554 C C . PHE B 1 192 ? -6.805 82.312 29.047 1 94.88 192 PHE B C 1
ATOM 4556 O O . PHE B 1 192 ? -7.594 83.25 28.891 1 94.88 192 PHE B O 1
ATOM 4563 N N . SER B 1 193 ? -7.129 81.312 29.828 1 95.56 193 SER B N 1
ATOM 4564 C CA . SER B 1 193 ? -8.273 81.25 30.734 1 95.56 193 SER B CA 1
ATOM 4565 C C . SER B 1 193 ? -7.883 80.562 32.062 1 95.56 193 SER B C 1
ATOM 4567 O O . SER B 1 193 ? -6.859 79.938 32.156 1 95.56 193 SER B O 1
ATOM 4569 N N . PHE B 1 194 ? -8.719 80.875 33.031 1 95.19 194 PHE B N 1
ATOM 4570 C CA . PHE B 1 194 ? -8.516 80.188 34.312 1 95.19 194 PHE B CA 1
ATOM 4571 C C . PHE B 1 194 ? -8.789 78.688 34.156 1 95.19 194 PHE B C 1
ATOM 4573 O O . PHE B 1 194 ? -9.781 78.312 33.531 1 95.19 194 PHE B O 1
ATOM 4580 N N . VAL B 1 195 ? -7.926 77.875 34.688 1 94.88 195 VAL B N 1
ATOM 4581 C CA . VAL B 1 195 ? -8.008 76.438 34.562 1 94.88 195 VAL B CA 1
ATOM 4582 C C . VAL B 1 195 ? -9.383 75.938 35.031 1 94.88 195 VAL B C 1
ATOM 4584 O O . VAL B 1 195 ? -10.039 75.125 34.375 1 94.88 195 VAL B O 1
ATOM 4587 N N . ASP B 1 196 ? -9.852 76.375 36.188 1 92.56 196 ASP B N 1
ATOM 4588 C CA . ASP B 1 196 ? -11.086 75.938 36.812 1 92.56 196 ASP B CA 1
ATOM 4589 C C . ASP B 1 196 ? -12.297 76.312 35.938 1 92.56 196 ASP B C 1
ATOM 4591 O O . ASP B 1 196 ? -13.352 75.688 36.062 1 92.56 196 ASP B O 1
ATOM 4595 N N . ASP B 1 197 ? -12.125 77.188 35 1 94.25 197 ASP B N 1
ATOM 4596 C CA . ASP B 1 197 ? -13.242 77.625 34.188 1 94.25 197 ASP B CA 1
ATOM 4597 C C . ASP B 1 197 ? -13.391 76.75 32.969 1 94.25 197 ASP B C 1
ATOM 4599 O O . ASP B 1 197 ? -14.484 76.625 32.375 1 94.25 197 ASP B O 1
ATOM 4603 N N . ILE B 1 198 ? -12.352 76.25 32.562 1 95.44 198 ILE B N 1
ATOM 4604 C CA . ILE B 1 198 ? -12.406 75.562 31.266 1 95.44 198 ILE B CA 1
ATOM 4605 C C . ILE B 1 198 ? -12.227 74.062 31.453 1 95.44 198 ILE B C 1
ATOM 4607 O O . ILE B 1 198 ? -12.469 73.25 30.531 1 95.44 198 ILE B O 1
ATOM 4611 N N . VAL B 1 199 ? -11.883 73.562 32.594 1 95.38 199 VAL B N 1
ATOM 4612 C CA . VAL B 1 199 ? -11.508 72.188 32.844 1 95.38 199 VAL B CA 1
ATOM 4613 C C . VAL B 1 199 ? -12.711 71.25 32.594 1 95.38 199 VAL B C 1
ATOM 4615 O O . VAL B 1 199 ? -12.562 70.188 32.031 1 95.38 199 VAL B O 1
ATOM 4618 N N . GLU B 1 200 ? -13.891 71.688 33 1 95.44 200 GLU B N 1
ATOM 4619 C CA . GLU B 1 200 ? -15.062 70.875 32.844 1 95.44 200 GLU B CA 1
ATOM 4620 C C . GLU B 1 200 ? -15.391 70.625 31.359 1 95.44 200 GLU B C 1
ATOM 4622 O O . GLU B 1 200 ? -15.789 69.562 30.953 1 95.44 200 GLU B O 1
ATOM 4627 N N . GLU B 1 201 ? -15.234 71.688 30.625 1 95.5 201 GLU B N 1
ATOM 4628 C CA . GLU B 1 201 ? -15.445 71.562 29.188 1 95.5 201 GLU B CA 1
ATOM 4629 C C . GLU B 1 201 ? -14.461 70.562 28.578 1 95.5 201 GLU B C 1
ATOM 4631 O O . GLU B 1 201 ? -14.828 69.75 27.719 1 95.5 201 GLU B O 1
ATOM 4636 N N . ARG B 1 202 ? -13.273 70.688 29.016 1 95.94 202 ARG B N 1
ATOM 4637 C CA . ARG B 1 202 ? -12.242 69.75 28.516 1 95.94 202 ARG B CA 1
ATOM 4638 C C . ARG B 1 202 ? -12.539 68.312 28.922 1 95.94 202 ARG B C 1
ATOM 4640 O O . ARG B 1 202 ? -12.359 67.3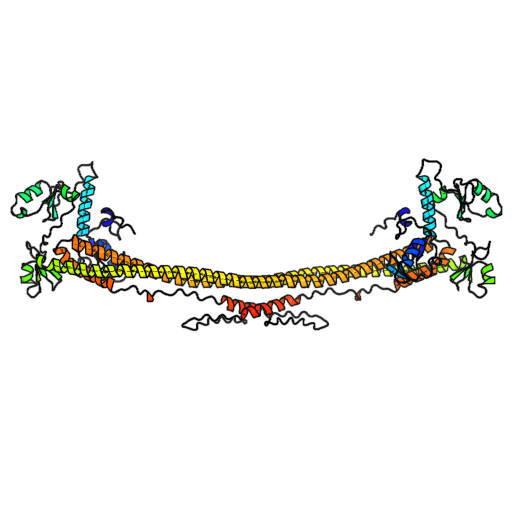75 28.125 1 95.94 202 ARG B O 1
ATOM 4647 N N . LYS B 1 203 ? -12.984 68.062 30.109 1 96.62 203 LYS B N 1
ATOM 4648 C CA . LYS B 1 203 ? -13.359 66.75 30.562 1 96.62 203 LYS B CA 1
ATOM 4649 C C . LYS B 1 203 ? -14.492 66.188 29.719 1 96.62 203 LYS B C 1
ATOM 4651 O O . LYS B 1 203 ? -14.461 65 29.359 1 96.62 203 LYS B O 1
ATOM 4656 N N . GLU B 1 204 ? -15.414 67 29.406 1 96.75 204 GLU B N 1
ATOM 4657 C CA . GLU B 1 204 ? -16.531 66.562 28.578 1 96.75 204 GLU B CA 1
ATOM 4658 C C . GLU B 1 204 ? -16.062 66.188 27.172 1 96.75 204 GLU B C 1
ATOM 4660 O O . GLU B 1 204 ? -16.578 65.25 26.562 1 96.75 204 GLU B O 1
ATOM 4665 N N . GLU B 1 205 ? -15.141 66.938 26.688 1 96.31 205 GLU B N 1
ATOM 4666 C CA . GLU B 1 205 ? -14.555 66.625 25.375 1 96.31 205 GLU B CA 1
ATOM 4667 C C . GLU B 1 205 ? -13.898 65.25 25.391 1 96.31 205 GLU B C 1
ATOM 4669 O O . GLU B 1 205 ? -14.094 64.438 24.469 1 96.31 205 GLU B O 1
ATOM 4674 N N . ILE B 1 206 ? -13.18 64.938 26.453 1 97.31 206 ILE B N 1
ATOM 4675 C CA . ILE B 1 206 ? -12.5 63.688 26.594 1 97.31 206 ILE B CA 1
ATOM 4676 C C . ILE B 1 206 ? -13.531 62.562 26.688 1 97.31 206 ILE B C 1
ATOM 4678 O O . ILE B 1 206 ? -13.383 61.531 26.031 1 97.31 206 ILE B O 1
ATOM 4682 N N . ARG B 1 207 ? -14.609 62.781 27.469 1 96.75 207 ARG B N 1
ATOM 4683 C CA . ARG B 1 207 ? -15.672 61.781 27.609 1 96.75 207 ARG B CA 1
ATOM 4684 C C . ARG B 1 207 ? -16.328 61.469 26.266 1 96.75 207 ARG B C 1
ATOM 4686 O O . ARG B 1 207 ? -16.672 60.344 25.969 1 96.75 207 ARG B O 1
ATOM 4693 N N . GLY B 1 208 ? -16.469 62.531 25.469 1 96.38 208 GLY B N 1
ATOM 4694 C CA . GLY B 1 208 ? -17.047 62.344 24.156 1 96.38 208 GLY B CA 1
ATOM 4695 C C . GLY B 1 208 ? -16.203 61.469 23.25 1 96.38 208 GLY B C 1
ATOM 4696 O O . GLY B 1 208 ? -16.719 60.562 22.594 1 96.38 208 GLY B O 1
ATOM 4697 N N . VAL B 1 209 ? -14.898 61.688 23.266 1 96.62 209 VAL B N 1
ATOM 4698 C CA . VAL B 1 209 ? -14 60.906 22.422 1 96.62 209 VAL B CA 1
ATOM 4699 C C . VAL B 1 209 ? -13.93 59.469 22.953 1 96.62 209 VAL B C 1
ATOM 4701 O O . VAL B 1 209 ? -13.836 58.5 22.172 1 96.62 209 VAL B O 1
ATOM 4704 N N . ILE B 1 210 ? -14.031 59.281 24.312 1 96.81 210 ILE B N 1
ATOM 4705 C CA . ILE B 1 210 ? -14.039 57.969 24.922 1 96.81 210 ILE B CA 1
ATOM 4706 C C . ILE B 1 210 ? -15.227 57.156 24.406 1 96.81 210 ILE B C 1
ATOM 4708 O O . ILE B 1 210 ? -15.086 56 24.062 1 96.81 210 ILE B O 1
ATOM 4712 N N . LEU B 1 211 ? -16.359 57.812 24.312 1 95.56 211 LEU B N 1
ATOM 4713 C CA . LEU B 1 211 ? -17.578 57.125 23.859 1 95.56 211 LEU B CA 1
ATOM 4714 C C . LEU B 1 211 ? -17.422 56.656 22.422 1 95.56 211 LEU B C 1
ATOM 4716 O O . LEU B 1 211 ? -17.781 55.5 22.109 1 95.56 211 LEU B O 1
ATOM 4720 N N . LYS B 1 212 ? -16.844 57.469 21.594 1 93.5 212 LYS B N 1
ATOM 4721 C CA . LYS B 1 212 ? -16.594 57.094 20.203 1 93.5 212 LYS B CA 1
ATOM 4722 C C . LYS B 1 212 ? -15.609 55.938 20.125 1 93.5 212 LYS B C 1
ATOM 4724 O O . LYS B 1 212 ? -15.797 55 19.344 1 93.5 212 LYS B O 1
ATOM 4729 N N . THR B 1 213 ? -14.586 55.969 20.953 1 94.69 213 THR B N 1
ATOM 4730 C CA . THR B 1 213 ? -13.539 54.938 20.969 1 94.69 213 THR B CA 1
ATOM 4731 C C . THR B 1 213 ? -14.078 53.594 21.453 1 94.69 213 THR B C 1
ATOM 4733 O O . THR B 1 213 ? -13.641 52.531 21 1 94.69 213 THR B O 1
ATOM 4736 N N . ASN B 1 214 ? -15.047 53.625 22.391 1 94.31 214 ASN B N 1
ATOM 4737 C CA . ASN B 1 214 ? -15.695 52.406 22.844 1 94.31 214 ASN B CA 1
ATOM 4738 C C . ASN B 1 214 ? -16.406 51.688 21.688 1 94.31 214 ASN B C 1
ATOM 4740 O O . ASN B 1 214 ? -16.406 50.438 21.625 1 94.31 214 ASN B O 1
ATOM 4744 N N . GLY B 1 215 ? -17 52.469 20.781 1 91.81 215 GLY B N 1
ATOM 4745 C CA . GLY B 1 215 ? -17.594 51.875 19.594 1 91.81 215 GLY B CA 1
ATOM 4746 C C . GLY B 1 215 ? -16.594 51.156 18.719 1 91.81 215 GLY B C 1
ATOM 4747 O O . GLY B 1 215 ? -16.906 50.125 18.109 1 91.81 215 GLY B O 1
ATOM 4748 N N . MET B 1 216 ? -15.359 51.625 18.766 1 91.69 216 MET B N 1
ATOM 4749 C CA . MET B 1 216 ? -14.305 51.031 17.953 1 91.69 216 MET B CA 1
ATOM 4750 C C . MET B 1 216 ? -13.867 49.688 18.547 1 91.69 216 MET B C 1
ATOM 4752 O O . MET B 1 216 ? -13.414 48.781 17.812 1 91.69 216 MET B O 1
ATOM 4756 N N . ILE B 1 217 ? -14 49.5 19.938 1 92.81 217 ILE B N 1
ATOM 4757 C CA . ILE B 1 217 ? -13.688 48.219 20.578 1 92.81 217 ILE B CA 1
ATOM 4758 C C . ILE B 1 217 ? -14.617 47.156 20.047 1 92.81 217 ILE B C 1
ATOM 4760 O O . ILE B 1 217 ? -14.164 46.031 19.703 1 92.81 217 ILE B O 1
ATOM 4764 N N . GLU B 1 218 ? -15.867 47.5 19.891 1 91.06 218 GLU B N 1
ATOM 4765 C CA . GLU B 1 218 ? -16.844 46.562 19.375 1 91.06 218 GLU B CA 1
ATOM 4766 C C . GLU B 1 218 ? -16.531 46.156 17.938 1 91.06 218 GLU B C 1
ATOM 4768 O O . GLU B 1 218 ? -16.609 44.969 17.578 1 91.06 218 GLU B O 1
ATOM 4773 N N . LYS B 1 219 ? -16.188 47.156 17.125 1 89.62 219 LYS B N 1
ATOM 4774 C CA . LYS B 1 219 ? -15.828 46.875 15.734 1 89.62 219 LYS B CA 1
ATOM 4775 C C . LYS B 1 219 ? -14.594 46 15.641 1 89.62 219 LYS B C 1
ATOM 4777 O O . LYS B 1 219 ? -14.516 45.094 14.773 1 89.62 219 LYS B O 1
ATOM 4782 N N . SER B 1 220 ? -13.602 46.219 16.578 1 92 220 SER B N 1
ATOM 4783 C CA . SER B 1 220 ? -12.406 45.375 16.625 1 92 220 SER B CA 1
ATOM 4784 C C . SER B 1 220 ? -12.734 43.938 17.031 1 92 220 SER B C 1
ATOM 4786 O O . SER B 1 220 ? -12.156 43 16.484 1 92 220 SER B O 1
ATOM 4788 N N . GLU B 1 221 ? -13.695 43.75 17.969 1 91.88 221 GLU B N 1
ATOM 4789 C CA . GLU B 1 221 ? -14.133 42.438 18.391 1 91.88 221 GLU B CA 1
ATOM 4790 C C . GLU B 1 221 ? -14.773 41.656 17.234 1 91.88 221 GLU B C 1
ATOM 4792 O O . GLU B 1 221 ? -14.516 40.469 17.062 1 91.88 221 GLU B O 1
ATOM 4797 N N . VAL B 1 222 ? -15.625 42.375 16.469 1 91.88 222 VAL B N 1
ATOM 4798 C CA . VAL B 1 222 ? -16.281 41.75 15.32 1 91.88 222 VAL B CA 1
ATOM 4799 C C . VAL B 1 222 ? -15.219 41.375 14.289 1 91.88 222 VAL B C 1
ATOM 4801 O O . VAL B 1 222 ? -15.281 40.281 13.727 1 91.88 222 VAL B O 1
ATOM 4804 N N . TYR B 1 223 ? -14.219 42.25 14.047 1 93.06 223 TYR B N 1
ATOM 4805 C CA . TYR B 1 223 ? -13.125 41.969 13.117 1 93.06 223 TYR B CA 1
ATOM 4806 C C . TYR B 1 223 ? -12.375 40.719 13.523 1 93.06 223 TYR B C 1
ATOM 4808 O O . TYR B 1 223 ? -12.141 39.812 12.695 1 93.06 223 TYR B O 1
ATOM 4816 N N . ILE B 1 224 ? -12.023 40.562 14.859 1 93.88 224 ILE B N 1
ATOM 4817 C CA . ILE B 1 224 ? -11.266 39.438 15.359 1 93.88 224 ILE B CA 1
ATOM 4818 C C . ILE B 1 224 ? -12.094 38.156 15.211 1 93.88 224 ILE B C 1
ATOM 4820 O O . ILE B 1 224 ? -11.57 37.125 14.805 1 93.88 224 ILE B O 1
ATOM 4824 N N . ALA B 1 225 ? -13.375 38.25 15.516 1 93.75 225 ALA B N 1
ATOM 4825 C CA . ALA B 1 225 ? -14.273 37.125 15.383 1 93.75 225 ALA B CA 1
ATOM 4826 C C . ALA B 1 225 ? -14.352 36.625 13.938 1 93.75 225 ALA B C 1
ATOM 4828 O O . ALA B 1 225 ? -14.367 35.438 13.672 1 93.75 225 ALA B O 1
ATOM 4829 N N . GLU B 1 226 ? -14.398 37.594 12.969 1 92.62 226 GLU B N 1
ATOM 4830 C CA . GLU B 1 226 ? -14.453 37.25 11.555 1 92.62 226 GLU B CA 1
ATOM 4831 C C . GLU B 1 226 ? -13.172 36.531 11.102 1 92.62 226 GLU B C 1
ATOM 4833 O O . GLU B 1 226 ? -13.219 35.594 10.32 1 92.62 226 GLU B O 1
ATOM 4838 N N . VAL B 1 227 ? -12.016 37.031 11.586 1 93.75 227 VAL B N 1
ATOM 4839 C CA . VAL B 1 227 ? -10.734 36.406 11.234 1 93.75 227 VAL B CA 1
ATOM 4840 C C . VAL B 1 227 ? -10.688 34.969 11.75 1 93.75 227 VAL B C 1
ATOM 4842 O O . VAL B 1 227 ? -10.25 34.062 11.031 1 93.75 227 VAL B O 1
ATOM 4845 N N . ILE B 1 228 ? -11.211 34.719 13.008 1 93.94 228 ILE B N 1
ATOM 4846 C CA . ILE B 1 228 ? -11.227 33.406 13.602 1 93.94 228 ILE B CA 1
ATOM 4847 C C . ILE B 1 228 ? -12.133 32.469 12.781 1 93.94 228 ILE B C 1
ATOM 4849 O O . ILE B 1 228 ? -11.789 31.328 12.539 1 93.94 228 ILE B O 1
ATOM 4853 N N . CYS B 1 229 ? -13.242 33.062 12.367 1 94.06 229 CYS B N 1
ATOM 4854 C CA . CYS B 1 229 ? -14.164 32.281 11.539 1 94.06 229 CYS B CA 1
ATOM 4855 C C . CYS B 1 229 ? -13.508 31.859 10.227 1 94.06 229 CYS B C 1
ATOM 4857 O O . CYS B 1 229 ? -13.617 30.703 9.812 1 94.06 229 CYS B O 1
ATOM 4859 N N . MET B 1 230 ? -12.695 32.75 9.594 1 92.94 230 MET B N 1
ATOM 4860 C CA . MET B 1 230 ? -12.016 32.469 8.336 1 92.94 230 MET B CA 1
ATOM 4861 C C . MET B 1 230 ? -10.93 31.406 8.531 1 92.94 230 MET B C 1
ATOM 4863 O O . MET B 1 230 ? -10.734 30.547 7.672 1 92.94 230 MET B O 1
ATOM 4867 N N . ARG B 1 231 ? -10.219 31.484 9.695 1 93.06 231 ARG B N 1
ATOM 4868 C CA . ARG B 1 231 ? -9.195 30.5 10.016 1 93.06 231 ARG B CA 1
ATOM 4869 C C . ARG B 1 231 ? -9.789 29.094 10.109 1 93.06 231 ARG B C 1
ATOM 4871 O O . ARG B 1 231 ? -9.211 28.141 9.594 1 93.06 231 ARG B O 1
ATOM 4878 N N . ASN B 1 232 ? -10.953 28.969 10.703 1 93.94 232 ASN B N 1
ATOM 4879 C CA . ASN B 1 232 ? -11.625 27.688 10.844 1 93.94 232 ASN B CA 1
ATOM 4880 C C . ASN B 1 232 ? -12.102 27.141 9.492 1 93.94 232 ASN B C 1
ATOM 4882 O O . ASN B 1 232 ? -11.984 25.953 9.219 1 93.94 232 ASN B O 1
ATOM 4886 N N . LYS B 1 233 ? -12.641 28.078 8.672 1 92.56 233 LYS B N 1
ATOM 4887 C CA . LYS B 1 233 ? -13.047 27.688 7.324 1 92.56 233 LYS B CA 1
ATOM 4888 C C . LYS B 1 233 ? -11.859 27.156 6.52 1 92.56 233 LYS B C 1
ATOM 4890 O O . LYS B 1 233 ? -11.977 26.172 5.797 1 92.56 233 LYS B O 1
ATOM 4895 N N . LEU B 1 234 ? -10.727 27.828 6.672 1 91.25 234 LEU B N 1
ATOM 4896 C CA . LEU B 1 234 ? -9.516 27.422 5.965 1 91.25 234 LEU B CA 1
ATOM 4897 C C . LEU B 1 234 ? -9.055 26.031 6.422 1 91.25 234 LEU B C 1
ATOM 4899 O O . LEU B 1 234 ? -8.656 25.203 5.602 1 91.25 234 LEU B O 1
ATOM 4903 N N . LYS B 1 235 ? -9.148 25.734 7.723 1 92.25 235 LYS B N 1
ATOM 4904 C CA . LYS B 1 235 ? -8.766 24.438 8.258 1 92.25 235 LYS B CA 1
ATOM 4905 C C . LYS B 1 235 ? -9.656 23.328 7.699 1 92.25 235 LYS B C 1
ATOM 4907 O O . LYS B 1 235 ? -9.164 22.25 7.332 1 92.25 235 LYS B O 1
ATOM 4912 N N . THR B 1 236 ? -10.93 23.562 7.633 1 92.5 236 THR B N 1
ATOM 4913 C CA . THR B 1 236 ? -11.859 22.594 7.082 1 92.5 236 THR B CA 1
ATOM 4914 C C . THR B 1 236 ? -11.578 22.344 5.605 1 92.5 236 THR B C 1
ATOM 4916 O O . THR B 1 236 ? -11.586 21.203 5.152 1 92.5 236 THR B O 1
ATOM 4919 N N . LYS B 1 237 ? -11.32 23.422 4.852 1 87.19 237 LYS B N 1
ATOM 4920 C CA . LYS B 1 237 ? -11.008 23.297 3.432 1 87.19 237 LYS B CA 1
ATOM 4921 C C . LYS B 1 237 ? -9.719 22.5 3.219 1 87.19 237 LYS B C 1
ATOM 4923 O O . LYS B 1 237 ? -9.617 21.719 2.27 1 87.19 237 LYS B O 1
ATOM 4928 N N . GLU B 1 238 ? -8.734 22.75 4.086 1 87.31 238 GLU B N 1
ATOM 4929 C CA . GLU B 1 238 ? -7.488 21.984 4.02 1 87.31 238 GLU B CA 1
ATOM 4930 C C . GLU B 1 238 ? -7.746 20.484 4.191 1 87.31 238 GLU B C 1
ATOM 4932 O O . GLU B 1 238 ? -7.258 19.672 3.4 1 87.31 238 GLU B O 1
ATOM 4937 N N . SER B 1 239 ? -8.508 20.109 5.176 1 92.19 239 SER B N 1
ATOM 4938 C CA . SER B 1 239 ? -8.828 18.703 5.453 1 92.19 239 SER B CA 1
ATOM 4939 C C . SER B 1 239 ? -9.594 18.078 4.293 1 92.19 239 SER B C 1
ATOM 4941 O O . SER B 1 239 ? -9.32 16.938 3.91 1 92.19 239 SER B O 1
ATOM 4943 N N . ASP B 1 240 ? -10.547 18.859 3.801 1 87.25 240 ASP B N 1
ATOM 4944 C CA . ASP B 1 240 ? -11.336 18.375 2.668 1 87.25 240 ASP B CA 1
ATOM 4945 C C . ASP B 1 240 ? -10.445 18.125 1.451 1 87.25 240 ASP B C 1
ATOM 4947 O O . ASP B 1 240 ? -10.594 17.109 0.758 1 87.25 240 ASP B O 1
ATOM 4951 N N . THR B 1 241 ? -9.578 19.062 1.118 1 84.25 241 THR B N 1
ATOM 4952 C CA . THR B 1 241 ? -8.672 18.938 -0.017 1 84.25 241 THR B CA 1
ATOM 4953 C C . THR B 1 241 ? -7.766 17.719 0.15 1 84.25 241 THR B C 1
ATOM 4955 O O . THR B 1 241 ? -7.562 16.969 -0.795 1 84.25 241 THR B O 1
ATOM 4958 N N . GLU B 1 242 ? -7.195 17.547 1.335 1 88 242 GLU B N 1
ATOM 4959 C CA . GLU B 1 242 ? -6.359 16.375 1.616 1 88 242 GLU B CA 1
ATOM 4960 C C . GLU B 1 242 ? -7.133 15.078 1.398 1 88 242 GLU B C 1
ATOM 4962 O O . GLU B 1 242 ? -6.609 14.125 0.816 1 88 242 GLU B O 1
ATOM 4967 N N . ALA B 1 243 ? -8.391 15.047 1.911 1 89.5 243 ALA B N 1
ATOM 4968 C CA . ALA B 1 243 ? -9.234 13.867 1.746 1 89.5 243 ALA B CA 1
ATOM 4969 C C . ALA B 1 243 ? -9.469 13.562 0.27 1 89.5 243 ALA B C 1
ATOM 4971 O O . ALA B 1 243 ? -9.43 12.406 -0.147 1 89.5 243 ALA B O 1
ATOM 4972 N N . LYS B 1 244 ? -9.711 14.633 -0.467 1 82.44 244 LYS B N 1
ATOM 4973 C CA . LYS B 1 244 ? -9.938 14.461 -1.899 1 82.44 244 LYS B CA 1
ATOM 4974 C C . LYS B 1 244 ? -8.695 13.922 -2.594 1 82.44 244 LYS B C 1
ATOM 4976 O O . LYS B 1 244 ? -8.797 13.078 -3.49 1 82.44 244 LYS B O 1
ATOM 4981 N N . ILE B 1 245 ? -7.512 14.391 -2.219 1 82.31 245 ILE B N 1
ATOM 4982 C CA . ILE B 1 245 ? -6.254 13.914 -2.779 1 82.31 245 ILE B CA 1
ATOM 4983 C C . ILE B 1 245 ? -6.086 12.43 -2.48 1 82.31 245 ILE B C 1
ATOM 4985 O O . ILE B 1 245 ? -5.793 11.633 -3.381 1 82.31 245 ILE B O 1
ATOM 4989 N N . HIS B 1 246 ? -6.301 12.031 -1.177 1 89.19 246 HIS B N 1
ATOM 4990 C CA . HIS B 1 246 ? -6.199 10.625 -0.795 1 89.19 246 HIS B CA 1
ATOM 4991 C C . HIS B 1 246 ? -7.188 9.773 -1.576 1 89.19 246 HIS B C 1
ATOM 4993 O O . HIS B 1 246 ? -6.824 8.703 -2.086 1 89.19 246 HIS B O 1
ATOM 4999 N N . GLU B 1 247 ? -8.398 10.242 -1.611 1 85.38 247 GLU B N 1
ATOM 5000 C CA . GLU B 1 247 ? -9.438 9.477 -2.303 1 85.38 247 GLU B CA 1
ATOM 5001 C C . GLU B 1 247 ? -9.078 9.258 -3.768 1 85.38 247 GLU B C 1
ATOM 5003 O O . GLU B 1 247 ? -9.195 8.148 -4.281 1 85.38 247 GLU B O 1
ATOM 5008 N N . PHE B 1 248 ? -8.641 10.305 -4.434 1 82.88 248 PHE B N 1
ATOM 5009 C CA . PHE B 1 248 ? -8.289 10.242 -5.848 1 82.88 248 PHE B CA 1
ATOM 5010 C C . PHE B 1 248 ? -7.148 9.258 -6.078 1 82.88 248 PHE B C 1
ATOM 5012 O O . PHE B 1 248 ? -7.254 8.367 -6.918 1 82.88 248 PHE B O 1
ATOM 5019 N N . ILE B 1 249 ? -6.039 9.383 -5.332 1 83.06 249 ILE B N 1
ATOM 5020 C CA . ILE B 1 249 ? -4.863 8.539 -5.512 1 83.06 249 ILE B CA 1
ATOM 5021 C C . ILE B 1 249 ? -5.207 7.098 -5.145 1 83.06 249 ILE B C 1
ATOM 5023 O O . ILE B 1 249 ? -4.777 6.16 -5.82 1 83.06 249 ILE B O 1
ATOM 5027 N N . ASN B 1 250 ? -5.988 6.945 -4.062 1 89.56 250 ASN B N 1
ATOM 5028 C CA . ASN B 1 250 ? -6.395 5.602 -3.664 1 89.56 250 ASN B CA 1
ATOM 5029 C C . ASN B 1 250 ? -7.195 4.91 -4.762 1 89.56 250 ASN B C 1
ATOM 5031 O O . ASN B 1 250 ? -7.047 3.707 -4.98 1 89.56 250 ASN B O 1
ATOM 5035 N N . GLU B 1 251 ? -8.062 5.609 -5.371 1 83.19 251 GLU B N 1
ATOM 5036 C CA . GLU B 1 251 ? -8.836 5.039 -6.469 1 83.19 251 GLU B CA 1
ATOM 5037 C C . GLU B 1 251 ? -7.926 4.566 -7.598 1 83.19 251 GLU B C 1
ATOM 5039 O O . GLU B 1 251 ? -8.133 3.486 -8.156 1 83.19 251 GLU B O 1
ATOM 5044 N N . LYS B 1 252 ? -6.918 5.34 -7.867 1 83.25 252 LYS B N 1
ATOM 5045 C CA . LYS B 1 252 ? -5.973 4.977 -8.922 1 83.25 252 LYS B CA 1
ATOM 5046 C C . LYS B 1 252 ? -5.145 3.758 -8.516 1 83.25 252 LYS B C 1
ATOM 5048 O O . LYS B 1 252 ? -4.918 2.861 -9.336 1 83.25 252 LYS B O 1
ATOM 5053 N N . ILE B 1 253 ? -4.715 3.787 -7.297 1 86.19 253 ILE B N 1
ATOM 5054 C CA . ILE B 1 253 ? -3.938 2.654 -6.801 1 86.19 253 ILE B CA 1
ATOM 5055 C C . ILE B 1 253 ? -4.789 1.388 -6.84 1 86.19 253 ILE B C 1
ATOM 5057 O O . ILE B 1 253 ? -4.309 0.319 -7.223 1 86.19 253 ILE B O 1
ATOM 5061 N N . GLU B 1 254 ? -6.055 1.524 -6.516 1 88.75 254 GLU B N 1
ATOM 5062 C CA . GLU B 1 254 ? -6.961 0.38 -6.555 1 88.75 254 GLU B CA 1
ATOM 5063 C C . GLU B 1 254 ? -7.121 -0.148 -7.977 1 88.75 254 GLU B C 1
ATOM 5065 O O . GLU B 1 254 ? -7.168 -1.361 -8.195 1 88.75 254 GLU B O 1
ATOM 5070 N N . THR B 1 255 ? -7.258 0.693 -8.883 1 81.62 255 THR B N 1
ATOM 5071 C CA . THR B 1 255 ? -7.352 0.296 -10.289 1 81.62 255 THR B CA 1
ATOM 5072 C C . THR B 1 255 ? -6.102 -0.459 -10.719 1 81.62 255 THR B C 1
ATOM 5074 O O . THR B 1 255 ? -6.191 -1.486 -11.398 1 81.62 255 THR B O 1
ATOM 5077 N N . LEU B 1 256 ? -4.91 0.073 -10.305 1 82 256 LEU B N 1
ATOM 5078 C CA . LEU B 1 256 ? -3.646 -0.584 -10.625 1 82 256 LEU B CA 1
ATOM 5079 C C . LEU B 1 256 ? -3.58 -1.971 -9.992 1 82 256 LEU B C 1
ATOM 5081 O O . LEU B 1 256 ? -3.109 -2.922 -10.617 1 82 256 LEU B O 1
ATOM 5085 N N . GLU B 1 257 ? -4.117 -2.041 -8.797 1 89.31 257 GLU B N 1
ATOM 5086 C CA . GLU B 1 257 ? -4.129 -3.326 -8.102 1 89.31 257 GLU B CA 1
ATOM 5087 C C . GLU B 1 257 ? -5.062 -4.316 -8.797 1 89.31 257 GLU B C 1
ATOM 5089 O O . GLU B 1 257 ? -4.75 -5.504 -8.891 1 89.31 257 GLU B O 1
ATOM 5094 N N . ARG B 1 258 ? -6.242 -3.883 -9.195 1 85.06 258 ARG B N 1
ATOM 5095 C CA . ARG B 1 258 ? -7.148 -4.742 -9.953 1 85.06 258 ARG B CA 1
ATOM 5096 C C . ARG B 1 258 ? -6.492 -5.227 -11.242 1 85.06 258 ARG B C 1
ATOM 5098 O O . ARG B 1 258 ? -6.602 -6.402 -11.594 1 85.06 258 ARG B O 1
ATOM 5105 N N . ARG B 1 259 ? -5.758 -4.332 -11.836 1 83.31 259 ARG B N 1
ATOM 5106 C CA . ARG B 1 259 ? -5.043 -4.695 -13.055 1 83.31 259 ARG B CA 1
ATOM 5107 C C . ARG B 1 259 ? -3.949 -5.715 -12.766 1 83.31 259 ARG B C 1
ATOM 5109 O O . ARG B 1 259 ? -3.736 -6.645 -13.547 1 83.31 259 ARG B O 1
ATOM 5116 N N . ARG B 1 260 ? -3.189 -5.465 -11.641 1 84.25 260 ARG B N 1
ATOM 5117 C CA . ARG B 1 260 ? -2.186 -6.43 -11.211 1 84.25 260 ARG B CA 1
ATOM 5118 C C . ARG B 1 260 ? -2.785 -7.828 -11.102 1 84.25 260 ARG B C 1
ATOM 5120 O O . ARG B 1 260 ? -2.246 -8.789 -11.656 1 84.25 260 ARG B O 1
ATOM 5127 N N . THR B 1 261 ? -3.936 -7.883 -10.461 1 91.5 261 THR B N 1
ATOM 5128 C CA . THR B 1 261 ? -4.594 -9.164 -10.234 1 91.5 261 THR B CA 1
ATOM 5129 C C . THR B 1 261 ? -5.027 -9.789 -11.555 1 91.5 261 THR B C 1
ATOM 5131 O O . THR B 1 261 ? -4.848 -10.992 -11.766 1 91.5 261 THR B O 1
ATOM 5134 N N . THR B 1 262 ? -5.562 -8.969 -12.406 1 82.06 262 THR B N 1
ATOM 5135 C CA . THR B 1 262 ? -6.027 -9.453 -13.703 1 82.06 262 THR B CA 1
ATOM 5136 C C . THR B 1 262 ? -4.859 -9.984 -14.531 1 82.06 262 THR B C 1
ATOM 5138 O O . THR B 1 262 ? -4.941 -11.078 -15.102 1 82.06 262 THR B O 1
ATOM 5141 N N . LEU B 1 263 ? -3.729 -9.242 -14.562 1 82.94 263 LEU B N 1
ATOM 5142 C CA . LEU B 1 263 ? -2.561 -9.641 -15.344 1 82.94 263 LEU B CA 1
ATOM 5143 C C . LEU B 1 263 ? -1.958 -10.93 -14.797 1 82.94 263 LEU B C 1
ATOM 5145 O O . LEU B 1 263 ? -1.578 -11.82 -15.562 1 82.94 263 LEU B O 1
ATOM 5149 N N . LEU B 1 264 ? -1.901 -10.977 -13.477 1 88.44 264 LEU B N 1
ATOM 5150 C CA . LEU B 1 264 ? -1.366 -12.18 -12.852 1 88.44 264 LEU B CA 1
ATOM 5151 C C . LEU B 1 264 ? -2.238 -13.391 -13.164 1 88.44 264 LEU B C 1
ATOM 5153 O O . LEU B 1 264 ? -1.724 -14.469 -13.461 1 88.44 264 LEU B O 1
ATOM 5157 N N . GLN B 1 265 ? -3.588 -13.18 -13.141 1 90.69 265 GLN B N 1
ATOM 5158 C CA . GLN B 1 265 ? -4.512 -14.266 -13.438 1 90.69 265 GLN B CA 1
ATOM 5159 C C . GLN B 1 265 ? -4.391 -14.711 -14.898 1 90.69 265 GLN B C 1
ATOM 5161 O O . GLN B 1 265 ? -4.406 -15.906 -15.188 1 90.69 265 GLN B O 1
ATOM 5166 N N . GLU B 1 266 ? -4.262 -13.781 -15.75 1 81.5 266 GLU B N 1
ATOM 5167 C CA . GLU B 1 266 ? -4.094 -14.102 -17.172 1 81.5 266 GLU B CA 1
ATOM 5168 C C . GLU B 1 266 ? -2.805 -14.883 -17.406 1 81.5 266 GLU B C 1
ATOM 5170 O O . GLU B 1 266 ? -2.801 -15.875 -18.125 1 81.5 266 GLU B O 1
ATOM 5175 N N . ALA B 1 267 ? -1.668 -14.461 -16.781 1 82.75 267 ALA B N 1
ATOM 5176 C CA . ALA B 1 267 ? -0.388 -15.156 -16.906 1 82.75 267 ALA B CA 1
ATOM 5177 C C . ALA B 1 267 ? -0.485 -16.578 -16.359 1 82.75 267 ALA B C 1
ATOM 5179 O O . ALA B 1 267 ? 0.007 -17.531 -16.984 1 82.75 267 ALA B O 1
ATOM 5180 N N . LYS B 1 268 ? -1.21 -16.719 -15.25 1 89.81 268 LYS B N 1
ATOM 5181 C CA . LYS B 1 268 ? -1.372 -18.031 -14.633 1 89.81 268 LYS B CA 1
ATOM 5182 C C . LYS B 1 268 ? -2.219 -18.953 -15.516 1 89.81 268 LYS B C 1
ATOM 5184 O O . LYS B 1 268 ? -1.921 -20.141 -15.648 1 89.81 268 LYS B O 1
ATOM 5189 N N . ASN B 1 269 ? -3.285 -18.391 -16.156 1 87.75 269 ASN B N 1
ATOM 5190 C CA . ASN B 1 269 ? -4.152 -19.172 -17.031 1 87.75 269 ASN B CA 1
ATOM 5191 C C . ASN B 1 269 ? -3.389 -19.719 -18.234 1 87.75 269 ASN B C 1
ATOM 5193 O O . ASN B 1 269 ? -3.525 -20.891 -18.594 1 87.75 269 ASN B O 1
ATOM 5197 N N . VAL B 1 270 ? -2.568 -18.859 -18.828 1 85.25 270 VAL B N 1
ATOM 5198 C CA . VAL B 1 270 ? -1.797 -19.25 -20 1 85.25 270 VAL B CA 1
ATOM 5199 C C . VAL B 1 270 ? -0.785 -20.328 -19.609 1 85.25 270 VAL B C 1
ATOM 5201 O O . VAL B 1 270 ? -0.681 -21.359 -20.281 1 85.25 270 VAL B O 1
ATOM 5204 N N . THR B 1 271 ? -0.064 -20.125 -18.516 1 87.75 271 THR B N 1
ATOM 5205 C CA . THR B 1 271 ? 0.952 -21.062 -18.062 1 87.75 271 THR B CA 1
ATOM 5206 C C . THR B 1 271 ? 0.315 -22.391 -17.672 1 87.75 271 THR B C 1
ATOM 5208 O O . THR B 1 271 ? 0.865 -23.469 -17.953 1 87.75 271 THR B O 1
ATOM 5211 N N . SER B 1 272 ? -0.892 -22.312 -17.062 1 92.62 272 SER B N 1
ATOM 5212 C CA . SER B 1 272 ? -1.577 -23.531 -16.641 1 92.62 272 SER B CA 1
ATOM 5213 C C . SER B 1 272 ? -1.988 -24.375 -17.844 1 92.62 272 SER B C 1
ATOM 5215 O O . SER B 1 272 ? -1.866 -25.609 -17.828 1 92.62 272 SER B O 1
ATOM 5217 N N . ARG B 1 273 ? -2.459 -23.75 -18.891 1 91.12 273 ARG B N 1
ATOM 5218 C CA . ARG B 1 273 ? -2.842 -24.453 -20.109 1 91.12 273 ARG B CA 1
ATOM 5219 C C . ARG B 1 273 ? -1.638 -25.141 -20.75 1 91.12 273 ARG B C 1
ATOM 5221 O O . ARG B 1 273 ? -1.712 -26.312 -21.125 1 91.12 273 ARG B O 1
ATOM 5228 N N . GLU B 1 274 ? -0.52 -24.422 -20.781 1 90.38 274 GLU B N 1
ATOM 5229 C CA . GLU B 1 274 ? 0.698 -24.969 -21.375 1 90.38 274 GLU B CA 1
ATOM 5230 C C . GLU B 1 274 ? 1.262 -26.109 -20.516 1 90.38 274 GLU B C 1
ATOM 5232 O O . GLU B 1 274 ? 1.738 -27.109 -21.047 1 90.38 274 GLU B O 1
ATOM 5237 N N . MET B 1 275 ? 1.171 -25.922 -19.156 1 93 275 MET B N 1
ATOM 5238 C CA . MET B 1 275 ? 1.66 -26.953 -18.234 1 93 275 MET B CA 1
ATOM 5239 C C . MET B 1 275 ? 0.854 -28.234 -18.375 1 93 275 MET B C 1
ATOM 5241 O O . MET B 1 275 ? 1.412 -29.328 -18.297 1 93 275 MET B O 1
ATOM 5245 N N . LYS B 1 276 ? -0.493 -28.062 -18.656 1 94.31 276 LYS B N 1
ATOM 5246 C CA . LYS B 1 276 ? -1.351 -29.234 -18.844 1 94.31 276 LYS B CA 1
ATOM 5247 C C . LYS B 1 276 ? -0.983 -29.984 -20.109 1 94.31 276 LYS B C 1
ATOM 5249 O O . LYS B 1 276 ? -0.929 -31.219 -20.109 1 94.31 276 LYS B O 1
ATOM 5254 N N . GLU B 1 277 ? -0.667 -29.234 -21.125 1 92.69 277 GLU B N 1
ATOM 5255 C CA . GLU B 1 277 ? -0.269 -29.859 -22.391 1 92.69 277 GLU B CA 1
ATOM 5256 C C . GLU B 1 277 ? 1.046 -30.609 -22.25 1 92.69 277 GLU B C 1
ATOM 5258 O O . GLU B 1 277 ? 1.176 -31.734 -22.734 1 92.69 277 GLU B O 1
ATOM 5263 N N . LEU B 1 278 ? 2.035 -30.031 -21.547 1 93.62 278 LEU B N 1
ATOM 5264 C CA . LEU B 1 278 ? 3.33 -30.672 -21.344 1 93.62 278 LEU B CA 1
ATOM 5265 C C . LEU B 1 278 ? 3.195 -31.906 -20.438 1 93.62 278 LEU B C 1
ATOM 5267 O O . LEU B 1 278 ? 3.881 -32.906 -20.656 1 93.62 278 LEU B O 1
ATOM 5271 N N . ALA B 1 279 ? 2.256 -31.781 -19.453 1 93.69 279 ALA B N 1
ATOM 5272 C CA . ALA B 1 279 ? 2 -32.938 -18.578 1 93.69 279 ALA B CA 1
ATOM 5273 C C . ALA B 1 279 ? 1.43 -34.094 -19.375 1 93.69 279 ALA B C 1
ATOM 5275 O O . ALA B 1 279 ? 1.797 -35.25 -19.141 1 93.69 279 ALA B O 1
ATOM 5276 N N . GLU B 1 280 ? 0.545 -33.75 -20.375 1 92.88 280 GLU B N 1
ATOM 5277 C CA . GLU B 1 280 ? -0.009 -34.812 -21.234 1 92.88 280 GLU B CA 1
ATOM 5278 C C . GLU B 1 280 ? 1.082 -35.469 -22.078 1 92.88 280 GLU B C 1
ATOM 5280 O O . GLU B 1 280 ? 1.086 -36.688 -22.25 1 92.88 280 GLU B O 1
ATOM 5285 N N . CYS B 1 281 ? 2.027 -34.656 -22.578 1 92.38 281 CYS B N 1
ATOM 5286 C CA . CYS B 1 281 ? 3.154 -35.188 -23.328 1 92.38 281 CYS B CA 1
ATOM 5287 C C . CYS B 1 281 ? 3.996 -36.125 -22.469 1 92.38 281 CYS B C 1
ATOM 5289 O O . CYS B 1 281 ? 4.391 -37.188 -22.906 1 92.38 281 CYS B O 1
ATOM 5291 N N . GLU B 1 282 ? 4.277 -35.688 -21.188 1 93.81 282 GLU B N 1
ATOM 5292 C CA . GLU B 1 282 ? 5.051 -36.5 -20.266 1 93.81 282 GLU B CA 1
ATOM 5293 C C . GLU B 1 282 ? 4.359 -37.844 -20 1 93.81 282 GLU B C 1
ATOM 5295 O O . GLU B 1 282 ? 5 -38.906 -20.016 1 93.81 282 GLU B O 1
ATOM 5300 N N . ASP B 1 283 ? 3.016 -37.75 -19.828 1 92.88 283 ASP B N 1
ATOM 5301 C CA . ASP B 1 283 ? 2.23 -38.969 -19.547 1 92.88 283 ASP B CA 1
ATOM 5302 C C . ASP B 1 283 ? 2.256 -39.906 -20.75 1 92.88 283 ASP B C 1
ATOM 5304 O O . ASP B 1 283 ? 2.42 -41.125 -20.578 1 92.88 283 ASP B O 1
ATOM 5308 N N . ASN B 1 284 ? 2.129 -39.344 -21.938 1 90.56 284 ASN B N 1
ATOM 5309 C CA . ASN B 1 284 ? 2.156 -40.156 -23.156 1 90.56 284 ASN B CA 1
ATOM 5310 C C . ASN B 1 284 ? 3.51 -40.844 -23.344 1 90.56 284 ASN B C 1
ATOM 5312 O O . ASN B 1 284 ? 3.572 -42 -23.703 1 90.56 284 ASN B O 1
ATOM 5316 N N . GLY B 1 285 ? 4.594 -40.031 -23.078 1 90.81 285 GLY B N 1
ATOM 5317 C CA . GLY B 1 285 ? 5.926 -40.625 -23.156 1 90.81 285 GLY B CA 1
ATOM 5318 C C . GLY B 1 285 ? 6.164 -41.75 -22.172 1 90.81 285 GLY B C 1
ATOM 5319 O O . GLY B 1 285 ? 6.723 -42.781 -22.516 1 90.81 285 GLY B O 1
ATOM 5320 N N . THR B 1 286 ? 5.699 -41.562 -20.906 1 93.38 286 THR B N 1
ATOM 5321 C CA . THR B 1 286 ? 5.871 -42.562 -19.844 1 93.38 286 THR B CA 1
ATOM 5322 C C . THR B 1 286 ? 5.059 -43.812 -20.156 1 93.38 286 THR B C 1
ATOM 5324 O O . THR B 1 286 ? 5.547 -44.938 -19.969 1 93.38 286 THR B O 1
ATOM 5327 N N . LEU B 1 287 ? 3.795 -43.625 -20.703 1 92.25 287 LEU B N 1
ATOM 5328 C CA . LEU B 1 287 ? 2.943 -44.75 -21.062 1 92.25 287 LEU B CA 1
ATOM 5329 C C . LEU B 1 287 ? 3.564 -45.562 -22.203 1 92.25 287 LEU B C 1
ATOM 5331 O O . LEU B 1 287 ? 3.568 -46.781 -22.156 1 92.25 287 LEU B O 1
ATOM 5335 N N . HIS B 1 288 ? 4.098 -44.812 -23.156 1 91.75 288 HIS B N 1
ATOM 5336 C CA . HIS B 1 288 ? 4.738 -45.5 -24.281 1 91.75 288 HIS B CA 1
ATOM 5337 C C . HIS B 1 288 ? 5.949 -46.281 -23.828 1 91.75 288 HIS B C 1
ATOM 5339 O O . HIS B 1 288 ? 6.113 -47.469 -24.203 1 91.75 288 HIS B O 1
ATOM 5345 N N . MET B 1 289 ? 6.77 -45.688 -23 1 93.19 289 MET B N 1
ATOM 5346 C CA . MET B 1 289 ? 7.949 -46.375 -22.453 1 93.19 289 MET B CA 1
ATOM 5347 C C . MET B 1 289 ? 7.555 -47.625 -21.672 1 93.19 289 MET B C 1
ATOM 5349 O O . MET B 1 289 ? 8.195 -48.656 -21.812 1 93.19 289 MET B O 1
ATOM 5353 N N . ALA B 1 290 ? 6.48 -47.5 -20.875 1 93.19 290 ALA B N 1
ATOM 5354 C CA . ALA B 1 290 ? 5.988 -48.656 -20.109 1 93.19 290 ALA B CA 1
ATOM 5355 C C . ALA B 1 290 ? 5.516 -49.781 -21.031 1 93.19 290 ALA B C 1
ATOM 5357 O O . ALA B 1 290 ? 5.777 -50.938 -20.766 1 93.19 290 ALA B O 1
ATOM 5358 N N . SER B 1 291 ? 4.82 -49.406 -22.141 1 93.44 291 SER B N 1
ATOM 5359 C CA . SER B 1 291 ? 4.348 -50.406 -23.109 1 93.44 291 SER B CA 1
ATOM 5360 C C . SER B 1 291 ? 5.516 -51.094 -23.781 1 93.44 291 SER B C 1
ATOM 5362 O O . SER B 1 291 ? 5.477 -52.312 -23.969 1 93.44 291 SER B O 1
ATOM 5364 N N . LEU B 1 292 ? 6.555 -50.312 -24.094 1 94.31 292 LEU B N 1
ATOM 5365 C CA . LEU B 1 292 ? 7.754 -50.906 -24.688 1 94.31 292 LEU B CA 1
ATOM 5366 C C . LEU B 1 292 ? 8.383 -51.906 -23.734 1 94.31 292 LEU B C 1
ATOM 5368 O O . LEU B 1 292 ? 8.672 -53.031 -24.141 1 94.31 292 LEU B O 1
ATOM 5372 N N . ARG B 1 293 ? 8.555 -51.531 -22.5 1 94.62 293 ARG B N 1
ATOM 5373 C CA . ARG B 1 293 ? 9.188 -52.375 -21.516 1 94.62 293 ARG B CA 1
ATOM 5374 C C . ARG B 1 293 ? 8.375 -53.656 -21.297 1 94.62 293 ARG B C 1
ATOM 5376 O O . ARG B 1 293 ? 8.93 -54.75 -21.219 1 94.62 293 ARG B O 1
ATOM 5383 N N . SER B 1 294 ? 7.066 -53.469 -21.203 1 93.81 294 SER B N 1
ATOM 5384 C CA . SER B 1 294 ? 6.188 -54.594 -20.984 1 93.81 294 SER B CA 1
ATOM 5385 C C . SER B 1 294 ? 6.242 -55.562 -22.172 1 93.81 294 SER B C 1
ATOM 5387 O O . SER B 1 294 ? 6.332 -56.781 -21.984 1 93.81 294 SER B O 1
ATOM 5389 N N . ALA B 1 295 ? 6.199 -55.031 -23.391 1 95 295 ALA B N 1
ATOM 5390 C CA . ALA B 1 295 ? 6.238 -55.844 -24.594 1 95 295 ALA B CA 1
ATOM 5391 C C . ALA B 1 295 ? 7.562 -56.594 -24.688 1 95 295 ALA B C 1
ATOM 5393 O O . ALA B 1 295 ? 7.59 -57.781 -25.031 1 95 295 ALA B O 1
ATOM 5394 N N . ILE B 1 296 ? 8.633 -55.906 -24.359 1 96.12 296 ILE B N 1
ATOM 5395 C CA . ILE B 1 296 ? 9.953 -56.531 -24.406 1 96.12 296 ILE B CA 1
ATOM 5396 C C . ILE B 1 296 ? 10.031 -57.656 -23.375 1 96.12 296 ILE B C 1
ATOM 5398 O O . ILE B 1 296 ? 10.516 -58.75 -23.688 1 96.12 296 ILE B O 1
ATOM 5402 N N . ALA B 1 297 ? 9.562 -57.406 -22.188 1 93.31 297 ALA B N 1
ATOM 5403 C CA . ALA B 1 297 ? 9.578 -58.406 -21.141 1 93.31 297 ALA B CA 1
ATOM 5404 C C . ALA B 1 297 ? 8.805 -59.656 -21.578 1 93.31 297 ALA B C 1
ATOM 5406 O O . ALA B 1 297 ? 9.273 -60.781 -21.375 1 93.31 297 ALA B O 1
ATOM 5407 N N . PHE B 1 298 ? 7.641 -59.438 -22.156 1 94 298 PHE B N 1
ATOM 5408 C CA . PHE B 1 298 ? 6.832 -60.531 -22.656 1 94 298 PHE B CA 1
ATOM 5409 C C . PHE B 1 298 ? 7.578 -61.344 -23.719 1 94 298 PHE B C 1
ATOM 5411 O O . PHE B 1 298 ? 7.629 -62.562 -23.672 1 94 298 PHE B O 1
ATOM 5418 N N . ALA B 1 299 ? 8.141 -60.625 -24.656 1 96.06 299 ALA B N 1
ATOM 5419 C CA . ALA B 1 299 ? 8.852 -61.281 -25.766 1 96.06 299 ALA B CA 1
ATOM 5420 C C . ALA B 1 299 ? 10.062 -62.062 -25.266 1 96.06 299 ALA B C 1
ATOM 5422 O O . ALA B 1 299 ? 10.336 -63.156 -25.734 1 96.06 299 ALA B O 1
ATOM 5423 N N . GLU B 1 300 ? 10.75 -61.469 -24.328 1 94.5 300 GLU B N 1
ATOM 5424 C CA . GLU B 1 300 ? 11.906 -62.156 -23.75 1 94.5 300 GLU B CA 1
ATOM 5425 C C . GLU B 1 300 ? 11.492 -63.438 -23.047 1 94.5 300 GLU B C 1
ATOM 5427 O O . GLU B 1 300 ? 12.141 -64.5 -23.219 1 94.5 300 GLU B O 1
ATOM 5432 N N . ASP B 1 301 ? 10.484 -63.375 -22.312 1 90.94 301 ASP B N 1
ATOM 5433 C CA . ASP B 1 301 ? 9.969 -64.562 -21.641 1 90.94 301 ASP B CA 1
ATOM 5434 C C . ASP B 1 301 ? 9.562 -65.625 -22.656 1 90.94 301 ASP B C 1
ATOM 5436 O O . ASP B 1 301 ? 9.805 -66.812 -22.453 1 90.94 301 ASP B O 1
ATOM 5440 N N . LEU B 1 302 ? 8.961 -65.188 -23.734 1 93 302 LEU B N 1
ATOM 5441 C CA . LEU B 1 302 ? 8.523 -66.125 -24.781 1 93 302 LEU B CA 1
ATOM 5442 C C . LEU B 1 302 ? 9.719 -66.875 -25.359 1 93 302 LEU B C 1
ATOM 5444 O O . LEU B 1 302 ? 9.664 -68.125 -25.5 1 93 302 LEU B O 1
ATOM 5448 N N . VAL B 1 303 ? 10.734 -66.188 -25.625 1 94.06 303 VAL B N 1
ATOM 5449 C CA . VAL B 1 303 ? 11.898 -66.75 -26.281 1 94.06 303 VAL B CA 1
ATOM 5450 C C . VAL B 1 303 ? 12.664 -67.625 -25.312 1 94.06 303 VAL B C 1
ATOM 5452 O O . VAL B 1 303 ? 13.227 -68.688 -25.703 1 94.06 303 VAL B O 1
ATOM 5455 N N . THR B 1 304 ? 12.633 -67.375 -24.016 1 89.19 304 THR B N 1
ATOM 5456 C CA . THR B 1 304 ? 13.492 -68.062 -23.047 1 89.19 304 THR B CA 1
ATOM 5457 C C . THR B 1 304 ? 12.711 -69.125 -22.312 1 89.19 304 THR B C 1
ATOM 5459 O O . THR B 1 304 ? 13.25 -70.188 -22.031 1 89.19 304 THR B O 1
ATOM 5462 N N . LYS B 1 305 ? 11.422 -68.938 -22.062 1 83 305 LYS B N 1
ATOM 5463 C CA . LYS B 1 305 ? 10.734 -69.812 -21.109 1 83 305 LYS B CA 1
ATOM 5464 C C . LYS B 1 305 ? 9.617 -70.562 -21.797 1 83 305 LYS B C 1
ATOM 5466 O O . LYS B 1 305 ? 9.078 -71.562 -21.234 1 83 305 LYS B O 1
ATOM 5471 N N . ALA B 1 306 ? 9.219 -70.25 -22.984 1 85.75 306 ALA B N 1
ATOM 5472 C CA . ALA B 1 306 ? 8.062 -70.875 -23.609 1 85.75 306 ALA B CA 1
ATOM 5473 C C . ALA B 1 306 ? 8.477 -72.125 -24.391 1 85.75 306 ALA B C 1
ATOM 5475 O O . ALA B 1 306 ? 9.641 -72.25 -24.766 1 85.75 306 ALA B O 1
ATOM 5476 N N . SER B 1 307 ? 7.512 -73.062 -24.562 1 86.38 307 SER B N 1
ATOM 5477 C CA . SER B 1 307 ? 7.727 -74.25 -25.406 1 86.38 307 SER B CA 1
ATOM 5478 C C . SER B 1 307 ? 7.828 -73.875 -26.875 1 86.38 307 SER B C 1
ATOM 5480 O O . SER B 1 307 ? 7.398 -72.75 -27.266 1 86.38 307 SER B O 1
ATOM 5482 N N . ASN B 1 308 ? 8.414 -74.75 -27.672 1 90.69 308 ASN B N 1
ATOM 5483 C CA . ASN B 1 308 ? 8.57 -74.5 -29.094 1 90.69 308 ASN B CA 1
ATOM 5484 C C . ASN B 1 308 ? 7.223 -74.25 -29.781 1 90.69 308 ASN B C 1
ATOM 5486 O O . ASN B 1 308 ? 7.098 -73.375 -30.625 1 90.69 308 ASN B O 1
ATOM 5490 N N . SER B 1 309 ? 6.258 -75 -29.359 1 89.06 309 SER B N 1
ATOM 5491 C CA . SER B 1 309 ? 4.922 -74.812 -29.922 1 89.06 309 SER B CA 1
ATOM 5492 C C . SER B 1 309 ? 4.324 -73.5 -29.562 1 89.06 309 SER B C 1
ATOM 5494 O O . SER B 1 309 ? 3.721 -72.812 -30.422 1 89.06 309 SER B O 1
ATOM 5496 N N . ASP B 1 310 ? 4.605 -73.062 -28.344 1 88.38 310 ASP B N 1
ATOM 5497 C CA . ASP B 1 310 ? 4.07 -71.812 -27.875 1 88.38 310 ASP B CA 1
ATOM 5498 C C . ASP B 1 310 ? 4.75 -70.625 -28.594 1 88.38 310 ASP B C 1
ATOM 5500 O O . ASP B 1 310 ? 4.098 -69.625 -28.938 1 88.38 310 ASP B O 1
ATOM 5504 N N . VAL B 1 311 ? 5.992 -70.75 -28.75 1 93.12 311 VAL B N 1
ATOM 5505 C CA . VAL B 1 311 ? 6.746 -69.688 -29.469 1 93.12 311 VAL B CA 1
ATOM 5506 C C . VAL B 1 311 ? 6.156 -69.5 -30.875 1 93.12 311 VAL B C 1
ATOM 5508 O O . VAL B 1 311 ? 5.898 -68.375 -31.297 1 93.12 311 VAL B O 1
ATOM 5511 N N . MET B 1 312 ? 5.883 -70.625 -31.516 1 92.94 312 MET B N 1
ATOM 5512 C CA . MET B 1 312 ? 5.371 -70.5 -32.875 1 92.94 312 MET B CA 1
ATOM 5513 C C . MET B 1 312 ? 3.979 -69.938 -32.906 1 92.94 312 MET B C 1
ATOM 5515 O O . MET B 1 312 ? 3.67 -69.125 -33.781 1 92.94 312 MET B O 1
ATOM 5519 N N . CYS B 1 313 ? 3.207 -70.188 -31.891 1 89.81 313 CYS B N 1
ATOM 5520 C CA . CYS B 1 313 ? 1.821 -69.75 -31.875 1 89.81 313 CYS B CA 1
ATOM 5521 C C . CYS B 1 313 ? 1.741 -68.25 -31.594 1 89.81 313 CYS B C 1
ATOM 5523 O O . CYS B 1 313 ? 0.885 -67.562 -32.156 1 89.81 313 CYS B O 1
ATOM 5525 N N . LEU B 1 314 ? 2.717 -67.75 -30.781 1 93.38 314 LEU B N 1
ATOM 5526 C CA . LEU B 1 314 ? 2.592 -66.375 -30.312 1 93.38 314 LEU B CA 1
ATOM 5527 C C . LEU B 1 314 ? 3.547 -65.438 -31.062 1 93.38 314 LEU B C 1
ATOM 5529 O O . LEU B 1 314 ? 3.445 -64.188 -30.969 1 93.38 314 LEU B O 1
ATOM 5533 N N . SER B 1 315 ? 4.469 -65.938 -31.797 1 94.38 315 SER B N 1
ATOM 5534 C CA . SER B 1 315 ? 5.555 -65.188 -32.406 1 94.38 315 SER B CA 1
ATOM 5535 C C . SER B 1 315 ? 5.012 -64.062 -33.281 1 94.38 315 SER B C 1
ATOM 5537 O O . SER B 1 315 ? 5.473 -62.938 -33.188 1 94.38 315 SER B O 1
ATOM 5539 N N . LYS B 1 316 ? 4.027 -64.375 -34.094 1 94 316 LYS B N 1
ATOM 5540 C CA . LYS B 1 316 ? 3.498 -63.375 -35.031 1 94 316 LYS B CA 1
ATOM 5541 C C . LYS B 1 316 ? 2.891 -62.188 -34.25 1 94 316 LYS B C 1
ATOM 5543 O O . LYS B 1 316 ? 3.145 -61.031 -34.594 1 94 316 LYS B O 1
ATOM 5548 N N . GLN B 1 317 ? 2.154 -62.531 -33.281 1 93.44 317 GLN B N 1
ATOM 5549 C CA . GLN B 1 317 ? 1.512 -61.5 -32.5 1 93.44 317 GLN B CA 1
ATOM 5550 C C . GLN B 1 317 ? 2.545 -60.625 -31.781 1 93.44 317 GLN B C 1
ATOM 5552 O O . GLN B 1 317 ? 2.416 -59.406 -31.75 1 93.44 317 GLN B O 1
ATOM 5557 N N . VAL B 1 318 ? 3.535 -61.25 -31.188 1 96.5 318 VAL B N 1
ATOM 5558 C CA . VAL B 1 318 ? 4.586 -60.562 -30.438 1 96.5 318 VAL B CA 1
ATOM 5559 C C . VAL B 1 318 ? 5.371 -59.656 -31.391 1 96.5 318 VAL B C 1
ATOM 5561 O O . VAL B 1 318 ? 5.594 -58.469 -31.094 1 96.5 318 VAL B O 1
ATOM 5564 N N . ILE B 1 319 ? 5.77 -60.156 -32.562 1 95.81 319 ILE B N 1
ATOM 5565 C CA . ILE B 1 319 ? 6.543 -59.406 -33.531 1 95.81 319 ILE B CA 1
ATOM 5566 C C . ILE B 1 319 ? 5.719 -58.219 -34.031 1 95.81 319 ILE B C 1
ATOM 5568 O O . ILE B 1 319 ? 6.238 -57.094 -34.156 1 95.81 319 ILE B O 1
ATOM 5572 N N . THR B 1 320 ? 4.441 -58.406 -34.25 1 94.56 320 THR B N 1
ATOM 5573 C CA . THR B 1 320 ? 3.555 -57.375 -34.719 1 94.56 320 THR B CA 1
ATOM 5574 C C . THR B 1 320 ? 3.457 -56.25 -33.688 1 94.56 320 THR B C 1
ATOM 5576 O O . THR B 1 320 ? 3.592 -55.062 -34.031 1 94.56 320 THR B O 1
ATOM 5579 N N . ARG B 1 321 ? 3.309 -56.562 -32.438 1 94.5 321 ARG B N 1
ATOM 5580 C CA . ARG B 1 321 ? 3.174 -55.562 -31.375 1 94.5 321 ARG B CA 1
ATOM 5581 C C . ARG B 1 321 ? 4.461 -54.781 -31.203 1 94.5 321 ARG B C 1
ATOM 5583 O O . ARG B 1 321 ? 4.43 -53.562 -31.094 1 94.5 321 ARG B O 1
ATOM 5590 N N . LEU B 1 322 ? 5.582 -55.531 -31.141 1 95.31 322 LEU B N 1
ATOM 5591 C CA . LEU B 1 322 ? 6.875 -54.875 -31.016 1 95.31 322 LEU B CA 1
ATOM 5592 C C . LEU B 1 322 ? 7.105 -53.906 -32.188 1 95.31 322 LEU B C 1
ATOM 5594 O O . LEU B 1 322 ? 7.582 -52.781 -32 1 95.31 322 LEU B O 1
ATOM 5598 N N . SER B 1 323 ? 6.703 -54.312 -33.375 1 93.56 323 SER B N 1
ATOM 5599 C CA . SER B 1 323 ? 6.871 -53.469 -34.562 1 93.56 323 SER B CA 1
ATOM 5600 C C . SER B 1 323 ? 5.969 -52.25 -34.5 1 93.56 323 SER B C 1
ATOM 5602 O O . SER B 1 323 ? 6.379 -51.156 -34.906 1 93.56 323 SER B O 1
ATOM 5604 N N . GLU B 1 324 ? 4.738 -52.438 -34.062 1 91.75 324 GLU B N 1
ATOM 5605 C CA . GLU B 1 324 ? 3.805 -51.312 -33.906 1 91.75 324 GLU B CA 1
ATOM 5606 C C . GLU B 1 324 ? 4.34 -50.25 -32.938 1 91.75 324 GLU B C 1
ATOM 5608 O O . GLU B 1 324 ? 4.23 -49.062 -33.188 1 91.75 324 GLU B O 1
ATOM 5613 N N . LEU B 1 325 ? 4.926 -50.75 -31.844 1 91.12 325 LEU B N 1
ATOM 5614 C CA . LEU B 1 325 ? 5.465 -49.875 -30.828 1 91.12 325 LEU B CA 1
ATOM 5615 C C . LEU B 1 325 ? 6.691 -49.125 -31.344 1 91.12 325 LEU B C 1
ATOM 5617 O O . LEU B 1 325 ? 6.977 -48 -30.922 1 91.12 325 LEU B O 1
ATOM 5621 N N . ASN B 1 326 ? 7.363 -49.781 -32.312 1 89 326 ASN B N 1
ATOM 5622 C CA . ASN B 1 326 ? 8.562 -49.188 -32.875 1 89 326 ASN B CA 1
ATOM 5623 C C . ASN B 1 326 ? 8.219 -48.062 -33.875 1 89 326 ASN B C 1
ATOM 5625 O O . ASN B 1 326 ? 9.055 -47.219 -34.156 1 89 326 ASN B O 1
ATOM 5629 N N . VAL B 1 327 ? 6.977 -48.062 -34.531 1 82.94 327 VAL B N 1
ATOM 5630 C CA . VAL B 1 327 ? 6.598 -47.094 -35.562 1 82.94 327 VAL B CA 1
ATOM 5631 C C . VAL B 1 327 ? 5.945 -45.875 -34.906 1 82.94 327 VAL B C 1
ATOM 5633 O O . VAL B 1 327 ? 5.941 -44.781 -35.5 1 82.94 327 VAL B O 1
ATOM 5636 N N . LYS B 1 328 ? 5.371 -45.906 -33.75 1 72.31 328 LYS B N 1
ATOM 5637 C CA . LYS B 1 328 ? 4.73 -44.75 -33.125 1 72.31 328 LYS B CA 1
ATOM 5638 C C . LYS B 1 328 ? 5.762 -43.844 -32.438 1 72.31 328 LYS B C 1
ATOM 5640 O O . LYS B 1 328 ? 5.945 -43.938 -31.219 1 72.31 328 LYS B O 1
ATOM 5645 N N . PRO B 1 329 ? 6.66 -43.188 -33.25 1 64.81 329 PRO B N 1
ATOM 5646 C CA . PRO B 1 329 ? 7.734 -42.469 -32.562 1 64.81 329 PRO B CA 1
ATOM 5647 C C . PRO B 1 329 ? 7.227 -41.219 -31.828 1 64.81 329 PRO B C 1
ATOM 5649 O O . PRO B 1 329 ? 6.246 -40.625 -32.25 1 64.81 329 PRO B O 1
ATOM 5652 N N . LEU B 1 330 ? 7.586 -41.188 -30.531 1 75.62 330 LEU B N 1
ATOM 5653 C CA . LEU B 1 330 ? 7.488 -39.938 -29.781 1 75.62 330 LEU B CA 1
ATOM 5654 C C . LEU B 1 330 ? 8.344 -38.844 -30.406 1 75.62 330 LEU B C 1
ATOM 5656 O O . LEU B 1 330 ? 9.523 -39.062 -30.688 1 75.62 330 LEU B O 1
ATOM 5660 N N . ASN B 1 331 ? 7.621 -37.875 -31.125 1 74.25 331 ASN B N 1
ATOM 5661 C CA . ASN B 1 331 ? 8.312 -36.781 -31.812 1 74.25 331 ASN B CA 1
ATOM 5662 C C . ASN B 1 331 ? 8.695 -35.656 -30.844 1 74.25 331 ASN B C 1
ATOM 5664 O O . ASN B 1 331 ? 7.84 -34.906 -30.375 1 74.25 331 ASN B O 1
ATOM 5668 N N . VAL B 1 332 ? 10.039 -35.656 -30.625 1 74.62 332 VAL B N 1
ATOM 5669 C CA . VAL B 1 332 ? 10.594 -34.656 -29.734 1 74.62 332 VAL B CA 1
ATOM 5670 C C . VAL B 1 332 ? 10.297 -33.25 -30.281 1 74.62 332 VAL B C 1
ATOM 5672 O O . VAL B 1 332 ? 10.055 -32.312 -29.516 1 74.62 332 VAL B O 1
ATOM 5675 N N . GLU B 1 333 ? 10.25 -33.156 -31.609 1 73.5 333 GLU B N 1
ATOM 5676 C CA . GLU B 1 333 ? 10.055 -31.844 -32.219 1 73.5 333 GLU B CA 1
ATOM 5677 C C . GLU B 1 333 ? 8.625 -31.359 -32.062 1 73.5 333 GLU B C 1
ATOM 5679 O O . GLU B 1 333 ? 8.352 -30.156 -32.188 1 73.5 333 GLU B O 1
ATOM 5684 N N . ALA B 1 334 ? 7.762 -32.281 -31.641 1 77.19 334 ALA B N 1
ATOM 5685 C CA . ALA B 1 334 ? 6.352 -31.938 -31.5 1 77.19 334 ALA B CA 1
ATOM 5686 C C . ALA B 1 334 ? 6.059 -31.406 -30.109 1 77.19 334 ALA B C 1
ATOM 5688 O O . ALA B 1 334 ? 4.949 -30.953 -29.828 1 77.19 334 ALA B O 1
ATOM 5689 N N . ILE B 1 335 ? 7.109 -31.344 -29.25 1 81.06 335 ILE B N 1
ATOM 5690 C CA . ILE B 1 335 ? 6.93 -30.828 -27.891 1 81.06 335 ILE B CA 1
ATOM 5691 C C . ILE B 1 335 ? 6.734 -29.328 -27.938 1 81.06 335 ILE B C 1
ATOM 5693 O O . ILE B 1 335 ? 7.562 -28.594 -28.5 1 81.06 335 ILE B O 1
ATOM 5697 N N . PRO B 1 336 ? 5.656 -28.812 -27.469 1 77.44 336 PRO B N 1
ATOM 5698 C CA . PRO B 1 336 ? 5.387 -27.375 -27.516 1 77.44 336 PRO B CA 1
ATOM 5699 C C . PRO B 1 336 ? 6.41 -26.547 -26.734 1 77.44 336 PRO B C 1
ATOM 5701 O O . PRO B 1 336 ? 6.844 -26.969 -25.656 1 77.44 336 PRO B O 1
ATOM 5704 N N . GLU B 1 337 ? 6.914 -25.547 -27.391 1 76.88 337 GLU B N 1
ATOM 5705 C CA . GLU B 1 337 ? 7.816 -24.625 -26.703 1 76.88 337 GLU B CA 1
ATOM 5706 C C . GLU B 1 337 ? 7.051 -23.703 -25.766 1 76.88 337 GLU B C 1
ATOM 5708 O O . GLU B 1 337 ? 5.992 -23.188 -26.109 1 76.88 337 GLU B O 1
ATOM 5713 N N . PRO B 1 338 ? 7.645 -23.797 -24.516 1 71 338 PRO B N 1
ATOM 5714 C CA . PRO B 1 338 ? 6.973 -22.938 -23.547 1 71 338 PRO B CA 1
ATOM 5715 C C . PRO B 1 338 ? 6.906 -21.484 -23.984 1 71 338 PRO B C 1
ATOM 5717 O O . PRO B 1 338 ? 7.891 -20.938 -24.484 1 71 338 PRO B O 1
ATOM 5720 N N . TRP B 1 339 ? 5.734 -20.969 -24.25 1 64.94 339 TRP B N 1
ATOM 5721 C CA . TRP B 1 339 ? 5.555 -19.562 -24.594 1 64.94 339 TRP B CA 1
ATOM 5722 C C . TRP B 1 339 ? 4.566 -18.891 -23.656 1 64.94 339 TRP B C 1
ATOM 5724 O O . TRP B 1 339 ? 3.52 -19.453 -23.328 1 64.94 339 TRP B O 1
ATOM 5734 N N . ILE B 1 340 ? 5.07 -18.078 -22.766 1 62.06 340 ILE B N 1
ATOM 5735 C CA . ILE B 1 340 ? 4.141 -17.25 -22 1 62.06 340 ILE B CA 1
ATOM 5736 C C . ILE B 1 340 ? 3.963 -15.898 -22.688 1 62.06 340 ILE B C 1
ATOM 5738 O O . ILE B 1 340 ? 4.938 -15.18 -22.906 1 62.06 340 ILE B O 1
ATOM 5742 N N . PRO B 1 341 ? 2.82 -15.758 -23.344 1 51.78 341 PRO B N 1
ATOM 5743 C CA . PRO B 1 341 ? 2.627 -14.43 -23.938 1 51.78 341 PRO B CA 1
ATOM 5744 C C . PRO B 1 341 ? 2.99 -13.297 -22.984 1 51.78 341 PRO B C 1
ATOM 5746 O O . PRO B 1 341 ? 2.588 -13.32 -21.812 1 51.78 341 PRO B O 1
ATOM 5749 N N . VAL B 1 342 ? 4.18 -12.977 -22.797 1 48.88 342 VAL B N 1
ATOM 5750 C CA . VAL B 1 342 ? 4.512 -11.797 -22 1 48.88 342 VAL B CA 1
ATOM 5751 C C . VAL B 1 342 ? 3.344 -10.812 -22.031 1 48.88 342 VAL B C 1
ATOM 5753 O O . VAL B 1 342 ? 2.939 -10.344 -23.094 1 48.88 342 VAL B O 1
ATOM 5756 N N . LEU B 1 343 ? 2.389 -10.922 -21.109 1 47.69 343 LEU B N 1
ATOM 5757 C CA . LEU B 1 343 ? 1.292 -10.016 -20.766 1 47.69 343 LEU B CA 1
ATOM 5758 C C . LEU B 1 343 ? 1.603 -8.594 -21.219 1 47.69 343 LEU B C 1
ATOM 5760 O O . LEU B 1 343 ? 2.762 -8.172 -21.203 1 47.69 343 LEU B O 1
ATOM 5764 N N . GLN B 1 344 ? 0.554 -7.855 -21.953 1 44.47 344 GLN B N 1
ATOM 5765 C CA . GLN B 1 344 ? 0.113 -6.477 -22.141 1 44.47 344 GLN B CA 1
ATOM 5766 C C . GLN B 1 344 ? 0.288 -5.66 -20.859 1 44.47 344 GLN B C 1
ATOM 5768 O O . GLN B 1 344 ? -0.69 -5.348 -20.188 1 44.47 344 GLN B O 1
ATOM 5773 N N . VAL B 1 345 ? 0.773 -6.195 -19.859 1 42.25 345 VAL B N 1
ATOM 5774 C CA . VAL B 1 345 ? 0.823 -5.41 -18.641 1 42.25 345 VAL B CA 1
ATOM 5775 C C . VAL B 1 345 ? 1.293 -3.992 -18.938 1 42.25 345 VAL B C 1
ATOM 5777 O O . VAL B 1 345 ? 0.746 -3.02 -18.422 1 42.25 345 VAL B O 1
ATOM 5780 N N . ASN B 1 346 ? 2.234 -3.988 -19.812 1 41.16 346 ASN B N 1
ATOM 5781 C CA . ASN B 1 346 ? 2.686 -2.627 -20.078 1 41.16 346 ASN B CA 1
ATOM 5782 C C . ASN B 1 346 ? 1.645 -1.837 -20.859 1 41.16 346 ASN B C 1
ATOM 5784 O O . ASN B 1 346 ? 1.471 -0.638 -20.641 1 41.16 346 ASN B O 1
ATOM 5788 N N . GLN B 1 347 ? 0.886 -2.473 -21.812 1 43.75 347 GLN B N 1
ATOM 5789 C CA . GLN B 1 347 ? -0.07 -1.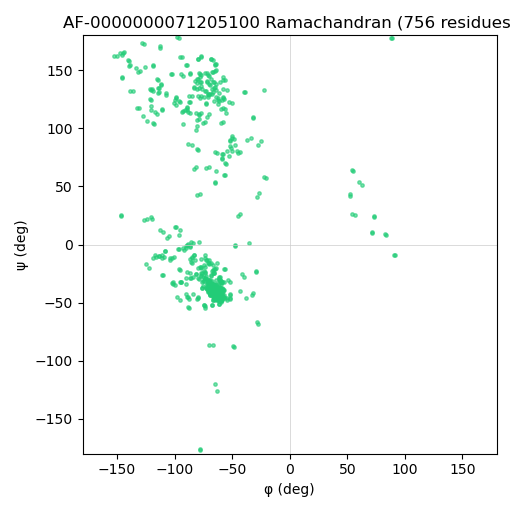722 -22.609 1 43.75 347 GLN B CA 1
ATOM 5790 C C . GLN B 1 347 ? -1.302 -1.343 -21.797 1 43.75 347 GLN B C 1
ATOM 5792 O O . GLN B 1 347 ? -1.831 -0.238 -21.938 1 43.75 347 GLN B O 1
ATOM 5797 N N . LEU B 1 348 ? -1.971 -2.248 -21.141 1 41.44 348 LEU B N 1
ATOM 5798 C CA . LEU B 1 348 ? -3.203 -1.99 -20.406 1 41.44 348 LEU B CA 1
ATOM 5799 C C . LEU B 1 348 ? -2.982 -0.929 -19.328 1 41.44 348 LEU B C 1
ATOM 5801 O O . LEU B 1 348 ? -3.854 -0.086 -19.094 1 41.44 348 LEU B O 1
ATOM 5805 N N . LEU B 1 349 ? -1.95 -1.04 -18.703 1 42.16 349 LEU B N 1
ATOM 5806 C CA . LEU B 1 349 ? -1.768 -0.041 -17.656 1 42.16 349 LEU B CA 1
ATOM 5807 C C . LEU B 1 349 ? -1.614 1.353 -18.25 1 42.16 349 LEU B C 1
ATOM 5809 O O . LEU B 1 349 ? -2.105 2.332 -17.688 1 42.16 349 LEU B O 1
ATOM 5813 N N . ASP B 1 350 ? -1.159 1.314 -19.516 1 43.72 350 ASP B N 1
ATOM 5814 C CA . ASP B 1 350 ? -0.998 2.635 -20.109 1 43.72 350 ASP B CA 1
ATOM 5815 C C . ASP B 1 350 ? -2.348 3.225 -20.516 1 43.72 350 ASP B C 1
ATOM 5817 O O . ASP B 1 350 ? -2.584 4.422 -20.344 1 43.72 350 ASP B O 1
ATOM 5821 N N . ASP B 1 351 ? -3.354 2.447 -21.047 1 42.66 351 ASP B N 1
ATOM 5822 C CA . ASP B 1 351 ? -4.66 2.953 -21.453 1 42.66 351 ASP B CA 1
ATOM 5823 C C . ASP B 1 351 ? -5.469 3.41 -20.234 1 42.66 351 ASP B C 1
ATOM 5825 O O . ASP B 1 351 ? -6.16 4.43 -20.297 1 42.66 351 ASP B O 1
ATOM 5829 N N . ASP B 1 352 ? -5.637 2.693 -19.281 1 40.62 352 ASP B N 1
ATOM 5830 C CA . ASP B 1 352 ? -6.523 3.049 -18.172 1 40.62 352 ASP B CA 1
ATOM 5831 C C . ASP B 1 352 ? -5.969 4.234 -17.391 1 40.62 352 ASP B C 1
ATOM 5833 O O . ASP B 1 352 ? -6.727 5.082 -16.906 1 40.62 352 ASP B O 1
ATOM 5837 N N . ILE B 1 353 ? -4.73 4.301 -17.328 1 41.53 353 ILE B N 1
ATOM 5838 C CA . ILE B 1 353 ? -4.176 5.438 -16.609 1 41.53 353 ILE B CA 1
ATOM 5839 C C . ILE B 1 353 ? -4.227 6.684 -17.484 1 41.53 353 ILE B C 1
ATOM 5841 O O . ILE B 1 353 ? -4.434 7.793 -16.984 1 41.53 353 ILE B O 1
ATOM 5845 N N . ALA B 1 354 ? -4.352 6.469 -18.797 1 43.66 354 ALA B N 1
ATOM 5846 C CA . ALA B 1 354 ? -4.59 7.605 -19.672 1 43.66 354 ALA B CA 1
ATOM 5847 C C . ALA B 1 354 ? -5.969 8.211 -19.438 1 43.66 354 ALA B C 1
ATOM 5849 O O . ALA B 1 354 ? -6.141 9.43 -19.516 1 43.66 354 ALA B O 1
ATOM 5850 N N . THR B 1 355 ? -7.07 7.52 -19.234 1 39.09 355 THR B N 1
ATOM 5851 C CA . THR B 1 355 ? -8.414 8.047 -19 1 39.09 355 THR B CA 1
ATOM 5852 C C . THR B 1 355 ? -8.484 8.758 -17.656 1 39.09 355 THR B C 1
ATOM 5854 O O . THR B 1 355 ? -9.289 9.672 -17.469 1 39.09 355 THR B O 1
ATOM 5857 N N . ILE B 1 356 ? -7.887 8.336 -16.75 1 36.91 356 ILE B N 1
ATOM 5858 C CA . ILE B 1 356 ? -8.062 9.031 -15.477 1 36.91 356 ILE B CA 1
ATOM 5859 C C . ILE B 1 356 ? -7.402 10.406 -15.547 1 36.91 356 ILE B C 1
ATOM 5861 O O . ILE B 1 356 ? -7.797 11.328 -14.82 1 36.91 356 ILE B O 1
ATOM 5865 N N . ASP B 1 357 ? -6.598 10.602 -16.578 1 34.19 357 ASP B N 1
ATOM 5866 C CA . ASP B 1 357 ? -5.867 11.852 -16.75 1 34.19 357 ASP B CA 1
ATOM 5867 C C . ASP B 1 357 ? -6.816 12.992 -17.125 1 34.19 357 ASP B C 1
ATOM 5869 O O . ASP B 1 357 ? -6.555 14.156 -16.797 1 34.19 357 ASP B O 1
ATOM 5873 N N . SER B 1 358 ? -7.965 12.758 -17.844 1 34.09 358 SER B N 1
ATOM 5874 C CA . SER B 1 358 ? -8.703 13.844 -18.469 1 34.09 358 SER B CA 1
ATOM 5875 C C . SER B 1 358 ? -9.672 14.5 -17.484 1 34.09 358 SER B C 1
ATOM 5877 O O . SER B 1 358 ? -10.398 15.43 -17.844 1 34.09 358 SER B O 1
ATOM 5879 N N . THR B 1 359 ? -9.945 14.055 -16.406 1 29.88 359 THR B N 1
ATOM 5880 C CA . THR B 1 359 ? -11.016 14.82 -15.773 1 29.88 359 THR B CA 1
ATOM 5881 C C . THR B 1 359 ? -10.469 16.094 -15.141 1 29.88 359 THR B C 1
ATOM 5883 O O . THR B 1 359 ? -9.727 16.047 -14.156 1 29.88 359 THR B O 1
ATOM 5886 N N . THR B 1 360 ? -10.281 17.156 -15.93 1 30.14 360 THR B N 1
ATOM 5887 C CA . THR B 1 360 ? -9.977 18.562 -15.695 1 30.14 360 THR B CA 1
ATOM 5888 C C . THR B 1 360 ? -10.992 19.188 -14.742 1 30.14 360 THR B C 1
ATOM 5890 O O . THR B 1 360 ? -12.195 19.188 -15.016 1 30.14 360 THR B O 1
ATOM 5893 N N . TYR B 1 361 ? -10.914 19.031 -13.469 1 28.55 361 TYR B N 1
ATOM 5894 C CA . TYR B 1 361 ? -11.867 19.906 -12.797 1 28.55 361 TYR B CA 1
ATOM 5895 C C . TYR B 1 361 ? -11.422 21.359 -12.883 1 28.55 361 TYR B C 1
ATOM 5897 O O . TYR B 1 361 ? -10.242 21.672 -12.719 1 28.55 361 TYR B O 1
ATOM 5905 N N . THR B 1 362 ? -12.023 22.219 -13.586 1 29.75 362 THR B N 1
ATOM 5906 C CA . THR B 1 362 ? -12.047 23.672 -13.75 1 29.75 362 THR B CA 1
ATOM 5907 C C . THR B 1 362 ? -12.227 24.359 -12.406 1 29.75 362 THR B C 1
ATOM 5909 O O . THR B 1 362 ? -13.211 24.109 -11.703 1 29.75 362 THR B O 1
ATOM 5912 N N . VAL B 1 363 ? -11.125 24.531 -11.672 1 31.86 363 VAL B N 1
ATOM 5913 C CA . VAL B 1 363 ? -11.336 25.422 -10.531 1 31.86 363 VAL B CA 1
ATOM 5914 C C . VAL B 1 363 ? -11.648 26.828 -11.023 1 31.86 363 VAL B C 1
ATOM 5916 O O . VAL B 1 363 ? -11.008 27.328 -11.953 1 31.86 363 VAL B O 1
ATOM 5919 N N . ASP B 1 364 ? -12.656 27.359 -10.688 1 29.53 364 ASP B N 1
ATOM 5920 C CA . ASP B 1 364 ? -13.164 28.719 -10.883 1 29.53 364 ASP B CA 1
ATOM 5921 C C . ASP B 1 364 ? -12.297 29.75 -10.156 1 29.53 364 ASP B C 1
ATOM 5923 O O . ASP B 1 364 ? -12.375 29.875 -8.938 1 29.53 364 ASP B O 1
ATOM 5927 N N . SER B 1 365 ? -10.961 29.844 -10.312 1 29.98 365 SER B N 1
ATOM 5928 C CA . SER B 1 365 ? -10.312 31.047 -9.797 1 29.98 365 SER B CA 1
ATOM 5929 C C . SER B 1 365 ? -10.977 32.312 -10.344 1 29.98 365 SER B C 1
ATOM 5931 O O . SER B 1 365 ? -11.375 32.344 -11.508 1 29.98 365 SER B O 1
ATOM 5933 N N . PRO B 1 366 ? -11.469 33.219 -9.492 1 31.53 366 PRO B N 1
ATOM 5934 C CA . PRO B 1 366 ? -11.727 34.5 -10.148 1 31.53 366 PRO B CA 1
ATOM 5935 C C . PRO B 1 366 ? -10.531 34.969 -10.977 1 31.53 366 PRO B C 1
ATOM 5937 O O . PRO B 1 366 ? -10.703 35.375 -12.133 1 31.53 366 PRO B O 1
ATOM 5940 N N . SER B 1 367 ? -9.484 35.75 -10.289 1 30.91 367 SER B N 1
ATOM 5941 C CA . SER B 1 367 ? -8.609 36.531 -11.141 1 30.91 367 SER B CA 1
ATOM 5942 C C . SER B 1 367 ? -7.797 35.656 -12.078 1 30.91 367 SER B C 1
ATOM 5944 O O . SER B 1 367 ? -7.895 35.781 -13.305 1 30.91 367 SER B O 1
ATOM 5946 N N . SER B 1 368 ? -6.238 35.875 -12.023 1 28.89 368 SER B N 1
ATOM 5947 C CA . SER B 1 368 ? -5.211 35.594 -13.023 1 28.89 368 SER B CA 1
ATOM 5948 C C . SER B 1 368 ? -5.066 34.094 -13.258 1 28.89 368 SER B C 1
ATOM 5950 O O . SER B 1 368 ? -5.273 33.281 -12.344 1 28.89 368 SER B O 1
ATOM 5952 N N . ASP B 1 369 ? -5.055 33.656 -14.555 1 29.36 369 ASP B N 1
ATOM 5953 C CA . ASP B 1 369 ? -4.844 32.469 -15.391 1 29.36 369 ASP B CA 1
ATOM 5954 C C . ASP B 1 369 ? -3.609 31.688 -14.938 1 29.36 369 ASP B C 1
ATOM 5956 O O . ASP B 1 369 ? -2.525 31.859 -15.508 1 29.36 369 ASP B O 1
ATOM 5960 N N . LEU B 1 370 ? -3.191 31.781 -13.766 1 25.88 370 LEU B N 1
ATOM 5961 C CA . LEU B 1 370 ? -1.928 31.062 -13.656 1 25.88 370 LEU B CA 1
ATOM 5962 C C . LEU B 1 370 ? -2.129 29.578 -13.922 1 25.88 370 LEU B C 1
ATOM 5964 O O . LEU B 1 370 ? -2.801 28.891 -13.148 1 25.88 370 LEU B O 1
ATOM 5968 N N . VAL B 1 371 ? -2.219 29.328 -15.227 1 27.59 371 VAL B N 1
ATOM 5969 C CA . VAL B 1 371 ? -2.094 28 -15.789 1 27.59 371 VAL B CA 1
ATOM 5970 C C . VAL B 1 371 ? -0.771 27.375 -15.352 1 27.59 371 VAL B C 1
ATOM 5972 O O . VAL B 1 371 ? 0.303 27.891 -15.672 1 27.59 371 VAL B O 1
ATOM 5975 N N . ILE B 1 372 ? -0.577 27.047 -14.227 1 27.09 372 ILE B N 1
ATOM 5976 C CA . ILE B 1 372 ? 0.673 26.328 -14.023 1 27.09 372 ILE B CA 1
ATOM 5977 C C . ILE B 1 372 ? 0.688 25.078 -14.891 1 27.09 372 ILE B C 1
ATOM 5979 O O . ILE B 1 372 ? -0.099 24.156 -14.672 1 27.09 372 ILE B O 1
ATOM 5983 N N . CYS B 1 373 ? 0.892 25.297 -16.203 1 26.67 373 CYS B N 1
ATOM 5984 C CA . CYS B 1 373 ? 1.17 24.266 -17.203 1 26.67 373 CYS B CA 1
ATOM 5985 C C . CYS B 1 373 ? 2.395 23.453 -16.812 1 26.67 373 CYS B C 1
ATOM 5987 O O . CYS B 1 373 ? 3.512 23.969 -16.781 1 26.67 373 CYS B O 1
ATOM 5989 N N . GLY B 1 374 ? 2.52 22.797 -15.773 1 26.31 374 GLY B N 1
ATOM 5990 C CA . GLY B 1 374 ? 3.688 21.938 -15.719 1 26.31 374 GLY B CA 1
ATOM 5991 C C . GLY B 1 374 ? 3.738 20.922 -16.859 1 26.31 374 GLY B C 1
ATOM 5992 O O . GLY B 1 374 ? 2.936 20 -16.891 1 26.31 374 GLY B O 1
ATOM 5993 N N . ALA B 1 375 ? 4.137 21.422 -18.047 1 26.23 375 ALA B N 1
ATOM 5994 C CA . ALA B 1 375 ? 4.613 20.578 -19.141 1 26.23 375 ALA B CA 1
ATOM 5995 C C . ALA B 1 375 ? 5.711 19.625 -18.672 1 26.23 375 ALA B C 1
ATOM 5997 O O . ALA B 1 375 ? 6.707 20.062 -18.094 1 26.23 375 ALA B O 1
ATOM 5998 N N . PHE B 1 376 ? 5.461 18.438 -18.203 1 24.88 376 PHE B N 1
ATOM 5999 C CA . PHE B 1 376 ? 6.496 17.422 -18.141 1 24.88 376 PHE B CA 1
ATOM 6000 C C . PHE B 1 376 ? 7.188 17.25 -19.484 1 24.88 376 PHE B C 1
ATOM 6002 O O . PHE B 1 376 ? 6.531 17 -20.5 1 24.88 376 PHE B O 1
ATOM 6009 N N . ASP B 1 377 ? 8.227 18.016 -19.719 1 24.92 377 ASP B N 1
ATOM 6010 C CA . ASP B 1 377 ? 9.195 17.672 -20.75 1 24.92 377 ASP B CA 1
ATOM 6011 C C . ASP B 1 377 ? 9.625 16.219 -20.641 1 24.92 377 ASP B C 1
ATOM 6013 O O . ASP B 1 377 ? 10.148 15.797 -19.609 1 24.92 377 ASP B O 1
ATOM 6017 N N . THR B 1 378 ? 8.93 15.297 -21.203 1 23.88 378 THR B N 1
ATOM 6018 C CA . THR B 1 378 ? 9.227 13.883 -21.438 1 23.88 378 THR B CA 1
ATOM 6019 C C . THR B 1 378 ? 10.688 13.695 -21.844 1 23.88 378 THR B C 1
ATOM 6021 O O . THR B 1 378 ? 11.188 12.57 -21.875 1 23.88 378 THR B O 1
ATOM 6024 N N . ARG B 1 379 ? 11.43 14.695 -22.5 1 22.3 379 ARG B N 1
ATOM 6025 C CA . ARG B 1 379 ? 12.781 14.516 -23.016 1 22.3 379 ARG B CA 1
ATOM 6026 C C . ARG B 1 379 ? 13.812 14.609 -21.891 1 22.3 379 ARG B C 1
ATOM 6028 O O . ARG B 1 379 ? 15.016 14.578 -22.125 1 22.3 379 ARG B O 1
ATOM 6035 N N . LEU B 1 380 ? 13.656 14.766 -20.688 1 18.48 380 LEU B N 1
ATOM 6036 C CA . LEU B 1 380 ? 14.945 14.805 -20 1 18.48 380 LEU B CA 1
ATOM 6037 C C . LEU B 1 380 ? 15.406 13.398 -19.641 1 18.48 380 LEU B C 1
ATOM 6039 O O . LEU B 1 380 ? 14.609 12.57 -19.203 1 18.48 380 LEU B O 1
#

Organism: Exaiptasia diaphana (NCBI:txid2652724)

Sequence (760 aa):
MAAKMSLSLEDQVICPICLEQYQDPRILPCLHTYCKHCLEYLLKKGPRQFSIKCPECREVVKIDDVDTLKVNIWVNKNLTILELRKTDTKQTDSKSGIMCDNCESKLSAEARCMDCEKFCCDFCVTAHERMSILKEHQLVSLKEIKAKGIPIRNKPPLCEKHKGEVKKLFCKTCERLICRDCIIIDHKEHDFSFVDDIVEERKEEIRGVILKTNGMIEKSEVYIAEVICMRNKLKTKESDTEAKIHEFINEKIETLERRRTTLLQEAKNVTSREMKELAECEDNGTLHMASLRSAIAFAEDLVTKASNSDVMCLSKQVITRLSELNVKPLNVEAIPEPWIPVLQVNQLLDDDIATIDSTTYTVDSPSSDLVICGAFDTRLMAAKMSLSLEDQVICPICLEQYQDPRILPCLHTYCKHCLEYLLKKGPRQFSIKCPECREVVKIDDVDTLKVNIWVNKNLTILELRKTDTKQTDSKSGIMCDNCESKLSAEARCMDCEKFCCDFCVTAHERMSILKEHQLVSLKEIKAKGIPIRNKPPLCEKHKGEVKKLFCKTCERLICRDCIIIDHKEHDFSFVDDIVEERKEEIRGVILKTNGMIEKSEVYIAEVICMRNKLKTKESDTEAKIHEFINEKIETLERRRTTLLQEAKNVTSREMKELAECEDNGTLHMASLRSAIAFAEDLVTKASNSDVMCLSKQVITRLSELNVKPLNVEAIPEPWIPVLQVNQLLDDDIATIDSTTYTVDSPSSDLVICGAFDTRL

InterPro domains:
  IPR000315 B-box-type zinc finger [PF00643] (98-142)
  IPR000315 B-box-type zinc finger [PF00643] (155-192)
  IPR000315 B-box-type zinc finger [PS50119] (95-142)
  IPR000315 B-box-type zinc finger [PS50119] (154-195)
  IPR000315 B-box-type zinc finger [SM00336] (95-142)
  IPR000315 B-box-type zinc finger [SM00336] (154-195)
  IPR001841 Zinc finger, RING-type [PS50089] (15-58)
  IPR001841 Zinc finger, RING-type [SM00184] (15-57)
  IPR013083 Zinc finger, RING/FYVE/PHD-type [G3DSA:3.30.40.10] (2-77)
  IPR017907 Zinc finger, RING-type, conserved site [PS00518] (30-39)
  IPR027370 Zinc finger, RING-type, eukaryotic [PF13445] (15-55)
  IPR047153 TRIM45/56/19-like [PTHR25462] (11-330)

Secondary structure (DSSP, 8-state):
--------TTGGGB-TTT-SB-SSEEE-TTS-EEEHHHHHHHHHHSSSTTEEE-TTT--EEE-S-GGGSEE-HHHHHHHHHHHHHHHHH--S-TT-SPBPSSSSS-PBP-EEETTTTEEE-HHHHHHHHHSTTTTT--EEEHHHHHHH------PPPBPSSSTT-B--EEETTTTEEE-HHHHHHT-TTS-EEEHHHHHHHHHHHHHHHHHHHHHHHHHHHHHHHHHHHHHHHHHHHHHHHHHHHHHHHHHHHHHHHHHHHHHHHHHHHHHHHHHHHHHHHHHHHHHHHHHHHHHHHHHHHHHHHS-HHHHHHHHHHHHHHHHHHHHS---GGGSPPP----THHHHHHHHHHHHHTT-------SS----------TT-/--------TTGGGB-TTT-SB-SSEEE-TTS-EEEHHHHHHHHHHSSSTTEEE-TTT--EEE-S-GGGSPB-HHHHHHHHHHHHHHHHH--S-TT-SPBPSSSSS-PBP-EEETTTTEEE-HHHHHHHHHSTTTTT--EEEHHHHHHH------PPPBPSSSTT-B--EEETTTTEEE-HHHHHHT-TTS-EEEHHHHHHHHHHHHHHHHHHHHHHHHHHHHHHHHHHHHHHHHHHHHHHHHHHHHHHHHHHHHHHHHHHHHHHHHHHHHHHHHHHHHHHHHHHHHHHHHHHHHHHHHHHHHHHHS-HHHHHHHHHHHHHHHHHHHHS---GGGSPP------THHHHHHHHHHHHTT-------SS----------TT-